Protein AF-A0A3B9WR45-F1 (afdb_monomer)

Nearest PDB structures (foldseek):
  2xzv-assembly1_A  TM=8.689E-01  e=3.982E-19  Synechococcus elongatus
  1txo-assembly1_A  TM=8.320E-01  e=8.213E-18  Mycobacterium tuberculosis
  2pk0-assembly3_C  TM=8.539E-01  e=1.273E-16  Streptococcus agalactiae A909
  6jkv-assembly1_A  TM=8.774E-01  e=3.768E-16  Pseudomonas aeruginosa
  2cm1-assembly1_A  TM=8.397E-01  e=5.106E-17  Mycobacterium tuberculosis H37Rv

Mean predicted aligned error: 18.23 Å

Structure (mmCIF, N/CA/C/O backbone):
data_AF-A0A3B9WR45-F1
#
_entry.id   AF-A0A3B9WR45-F1
#
loop_
_atom_site.group_PDB
_atom_site.id
_atom_site.type_symbol
_atom_site.label_atom_id
_atom_site.label_alt_id
_atom_site.label_comp_id
_atom_site.label_asym_id
_atom_site.label_entity_id
_atom_site.label_seq_id
_atom_site.pdbx_PDB_ins_code
_atom_site.Cartn_x
_atom_site.Cartn_y
_atom_site.Cartn_z
_atom_site.occupancy
_atom_site.B_iso_or_equiv
_atom_site.auth_seq_id
_atom_site.auth_comp_id
_atom_site.auth_asym_id
_atom_site.auth_atom_id
_atom_site.pdbx_PDB_model_num
ATOM 1 N N . MET A 1 1 ? 11.724 -2.440 8.210 1.00 33.31 1 MET A N 1
ATOM 2 C CA . MET A 1 1 ? 11.808 -2.348 9.696 1.00 33.31 1 MET A CA 1
ATOM 3 C C . MET A 1 1 ? 10.480 -1.791 10.215 1.00 33.31 1 MET A C 1
ATOM 5 O O . MET A 1 1 ? 9.943 -0.925 9.547 1.00 33.31 1 MET A O 1
ATOM 9 N N . SER A 1 2 ? 9.895 -2.269 11.327 1.00 32.03 2 SER A N 1
ATOM 10 C CA . SER A 1 2 ? 8.597 -1.722 11.791 1.00 32.03 2 SER A CA 1
ATOM 11 C C . SER A 1 2 ? 8.823 -0.384 12.493 1.00 32.03 2 SER A C 1
ATOM 13 O O . SER A 1 2 ? 9.263 -0.362 13.644 1.00 32.03 2 SER A O 1
ATOM 15 N N . LEU A 1 3 ? 8.542 0.719 11.804 1.00 33.53 3 LEU A N 1
ATOM 16 C CA . LEU A 1 3 ? 8.720 2.067 12.335 1.00 33.53 3 LEU A CA 1
ATOM 17 C C . LEU A 1 3 ? 7.599 2.377 13.344 1.00 33.53 3 LEU A C 1
ATOM 19 O O . LEU A 1 3 ? 6.478 2.693 12.961 1.00 33.53 3 LEU A O 1
ATOM 23 N N . ARG A 1 4 ? 7.904 2.269 14.644 1.00 38.06 4 ARG A N 1
ATOM 24 C CA . ARG A 1 4 ? 7.186 3.032 15.680 1.00 38.06 4 ARG A CA 1
ATOM 25 C C . ARG A 1 4 ? 7.737 4.453 15.687 1.00 38.06 4 ARG A C 1
ATOM 27 O O . ARG A 1 4 ? 8.945 4.617 15.503 1.00 38.06 4 ARG A O 1
ATOM 34 N N . TYR A 1 5 ? 6.879 5.440 15.926 1.00 36.81 5 TYR A N 1
ATOM 35 C CA . TYR A 1 5 ? 7.205 6.864 15.814 1.00 36.81 5 TYR A CA 1
ATOM 36 C C . TYR A 1 5 ? 8.472 7.252 16.606 1.00 36.81 5 TYR A C 1
ATOM 38 O O . TYR A 1 5 ? 9.398 7.843 16.048 1.00 36.81 5 TYR A O 1
ATOM 46 N N . ASP A 1 6 ? 8.596 6.768 17.847 1.00 34.94 6 ASP A N 1
ATOM 47 C CA . ASP A 1 6 ? 9.762 6.999 18.715 1.00 34.94 6 ASP A CA 1
ATOM 48 C C . ASP A 1 6 ? 11.106 6.515 18.137 1.00 34.94 6 ASP A C 1
ATOM 50 O O . ASP A 1 6 ? 12.146 7.128 18.380 1.00 34.94 6 ASP A O 1
ATOM 54 N N . ASN A 1 7 ? 11.116 5.439 17.340 1.00 35.25 7 ASN A N 1
ATOM 55 C CA . ASN A 1 7 ? 12.353 4.901 16.761 1.00 35.25 7 ASN A CA 1
ATOM 56 C C . ASN A 1 7 ? 12.843 5.709 15.548 1.00 35.25 7 ASN A C 1
ATOM 58 O O . ASN A 1 7 ? 14.039 5.690 15.255 1.00 35.25 7 ASN A O 1
ATOM 62 N N . VAL A 1 8 ? 11.958 6.442 14.862 1.00 39.19 8 VAL A N 1
ATOM 63 C CA . VAL A 1 8 ? 12.324 7.289 13.709 1.00 39.19 8 VAL A CA 1
ATOM 64 C C . VAL A 1 8 ? 13.210 8.455 14.159 1.00 39.19 8 VAL A C 1
ATOM 66 O O . VAL A 1 8 ? 14.162 8.827 13.472 1.00 39.19 8 VAL A O 1
ATOM 69 N N . ARG A 1 9 ? 12.953 8.985 15.363 1.00 31.78 9 ARG A N 1
ATOM 70 C CA . ARG A 1 9 ? 13.697 10.105 15.954 1.00 31.78 9 ARG A CA 1
ATOM 71 C C . ARG A 1 9 ? 15.196 9.817 16.103 1.00 31.78 9 ARG A C 1
ATOM 73 O O . ARG A 1 9 ? 16.001 10.725 15.932 1.00 31.78 9 ARG A O 1
ATOM 80 N N . ASN A 1 10 ? 15.579 8.565 16.360 1.00 31.53 10 ASN A N 1
ATOM 81 C CA . ASN A 1 10 ? 16.982 8.185 16.552 1.00 31.53 10 ASN A CA 1
ATOM 82 C C . ASN A 1 10 ? 17.780 8.080 15.241 1.00 31.53 10 ASN A C 1
ATOM 84 O O . ASN A 1 10 ? 18.986 8.311 15.262 1.00 31.53 10 ASN A O 1
ATOM 88 N N . ILE A 1 11 ? 17.132 7.791 14.105 1.00 35.84 11 ILE A N 1
ATOM 89 C CA . ILE A 1 11 ? 17.807 7.678 12.796 1.00 35.84 11 ILE A CA 1
ATOM 90 C C . ILE A 1 11 ? 18.277 9.058 12.303 1.00 35.84 11 ILE A C 1
ATOM 92 O O . ILE A 1 11 ? 19.373 9.184 11.766 1.00 35.84 11 ILE A O 1
ATOM 96 N N . PHE A 1 12 ? 17.488 10.109 12.547 1.00 31.98 12 PHE A N 1
ATOM 97 C CA . PHE A 1 12 ? 17.850 11.481 12.170 1.00 31.98 12 PHE A CA 1
ATOM 98 C C . PHE A 1 12 ? 18.800 12.177 13.156 1.00 31.98 12 PHE A C 1
ATOM 100 O O . PHE A 1 12 ? 19.455 13.144 12.777 1.00 31.98 12 PHE A O 1
ATOM 107 N N . VAL A 1 13 ? 18.904 11.699 14.401 1.00 32.56 13 VAL A N 1
ATOM 108 C CA . VAL A 1 13 ? 19.860 12.245 15.382 1.00 32.56 13 VAL A CA 1
ATOM 109 C C . VAL A 1 13 ? 21.249 11.617 15.220 1.00 32.56 13 VAL A C 1
ATOM 111 O O . VAL A 1 13 ? 22.237 12.342 15.280 1.00 32.56 13 VAL A O 1
ATOM 114 N N . SER A 1 14 ? 21.356 10.311 14.939 1.00 28.78 14 SER A N 1
ATOM 115 C CA . SER A 1 14 ? 22.664 9.632 14.884 1.00 28.78 14 SER A CA 1
ATOM 116 C C . SER A 1 14 ? 23.545 10.014 13.688 1.00 28.78 14 SER A C 1
ATOM 118 O O . SER A 1 14 ? 24.762 9.886 13.777 1.00 28.78 14 SER A O 1
ATOM 120 N N . GLN A 1 15 ? 22.975 10.521 12.588 1.00 33.03 15 GLN A N 1
ATOM 121 C CA . GLN A 1 15 ? 23.754 10.980 11.424 1.00 33.03 15 GLN A CA 1
ATOM 122 C C . GLN A 1 15 ? 24.162 12.463 11.483 1.00 33.03 15 GLN A C 1
ATOM 124 O O . GLN A 1 15 ? 24.938 12.913 10.645 1.00 33.03 15 GLN A O 1
ATOM 129 N N . ALA A 1 16 ? 23.698 13.222 12.482 1.00 32.66 16 ALA A N 1
ATOM 130 C CA . ALA A 1 16 ? 24.119 14.611 12.690 1.00 32.66 16 ALA A CA 1
ATOM 131 C C . ALA A 1 16 ? 25.421 14.740 13.514 1.00 32.66 16 ALA A C 1
ATOM 133 O O . ALA A 1 16 ? 25.973 15.835 13.615 1.00 32.66 16 ALA A O 1
ATOM 134 N N . GLU A 1 17 ? 25.921 13.648 14.106 1.00 35.75 17 GLU A N 1
ATOM 135 C CA . GLU A 1 17 ? 27.066 13.676 15.032 1.00 35.75 17 GLU A CA 1
ATOM 136 C C . GLU A 1 17 ? 28.436 13.373 14.381 1.00 35.75 17 GLU A C 1
ATOM 138 O O . GLU A 1 17 ? 29.464 13.649 15.000 1.00 35.75 17 GLU A O 1
ATOM 143 N N . GLU A 1 18 ? 28.490 12.874 13.136 1.00 35.97 18 GLU A N 1
ATOM 144 C CA . GLU A 1 18 ? 29.745 12.430 12.483 1.00 35.97 18 GLU A CA 1
ATOM 145 C C . GLU A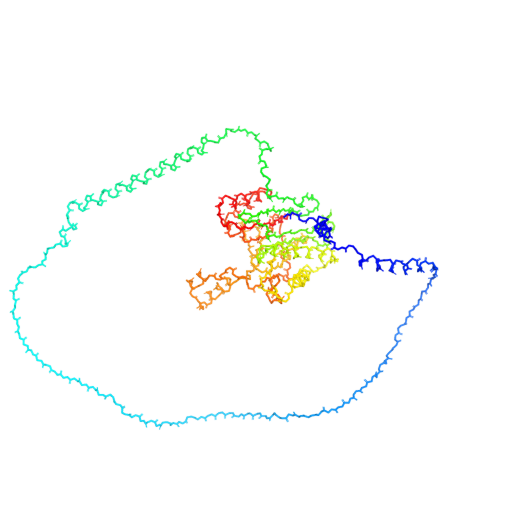 1 18 ? 30.408 13.435 11.510 1.00 35.97 18 GLU A C 1
ATOM 147 O O . GLU A 1 18 ? 31.454 13.132 10.934 1.00 35.97 18 GLU A O 1
ATOM 152 N N . SER A 1 19 ? 29.895 14.663 11.363 1.00 31.98 19 SER A N 1
ATOM 153 C CA . SER A 1 19 ? 30.551 15.709 10.553 1.00 31.98 19 SER A CA 1
ATOM 154 C C . SER A 1 19 ? 30.633 17.060 11.272 1.00 31.98 19 SER A C 1
ATOM 156 O O . SER A 1 19 ? 29.636 17.766 11.410 1.00 31.98 19 SER A O 1
ATOM 158 N N . GLY A 1 20 ? 31.837 17.436 11.715 1.00 32.72 20 GLY A N 1
ATOM 159 C CA . GLY A 1 20 ? 32.129 18.768 12.266 1.00 32.72 20 GLY A CA 1
ATOM 160 C C . GLY A 1 20 ? 32.330 19.858 11.191 1.00 32.72 20 GLY A C 1
ATOM 161 O O . GLY A 1 20 ? 32.146 19.581 10.006 1.00 32.72 20 GLY A O 1
ATOM 162 N N . PRO A 1 21 ? 32.781 21.077 11.560 1.00 35.97 21 PRO A N 1
ATOM 163 C CA . PRO A 1 21 ? 33.202 21.510 12.892 1.00 35.97 21 PRO A CA 1
ATOM 164 C C . PRO A 1 21 ? 32.138 22.320 13.654 1.00 35.97 21 PRO A C 1
ATOM 166 O O . PRO A 1 21 ? 31.342 23.066 13.087 1.00 35.97 21 PRO A O 1
ATOM 169 N N . ARG A 1 22 ? 32.191 22.206 14.984 1.00 43.00 22 ARG A N 1
ATOM 170 C CA . ARG A 1 22 ? 31.506 23.106 15.924 1.00 43.00 22 ARG A CA 1
ATOM 171 C C . ARG A 1 22 ? 32.114 24.509 15.794 1.00 43.00 22 ARG A C 1
ATOM 173 O O . ARG A 1 22 ? 33.332 24.586 15.723 1.00 43.00 22 ARG A O 1
ATOM 180 N N . ASP A 1 23 ? 31.263 25.542 15.729 1.00 39.16 23 ASP A N 1
ATOM 181 C CA . ASP A 1 23 ? 31.475 26.917 16.258 1.00 39.16 23 ASP A CA 1
ATOM 182 C C . ASP A 1 23 ? 30.486 27.954 15.673 1.00 39.16 23 ASP A C 1
ATOM 184 O O . ASP A 1 23 ? 30.290 29.016 16.255 1.00 39.16 23 ASP A O 1
ATOM 188 N N . ALA A 1 24 ? 29.780 27.651 14.574 1.00 39.09 24 ALA A N 1
ATOM 189 C CA . ALA A 1 24 ? 28.866 28.611 13.931 1.00 39.09 24 ALA A CA 1
ATOM 190 C C . ALA A 1 24 ? 27.426 28.664 14.502 1.00 39.09 24 ALA A C 1
ATOM 192 O O . ALA A 1 24 ? 26.670 29.560 14.134 1.00 39.09 24 ALA A O 1
ATOM 193 N N . PHE A 1 25 ? 27.019 27.719 15.363 1.00 36.91 25 PHE A N 1
ATOM 194 C CA . PHE A 1 25 ? 25.605 27.562 15.763 1.00 36.91 25 PHE A CA 1
ATOM 195 C C . PHE A 1 25 ? 25.269 28.046 17.188 1.00 36.91 25 PHE A C 1
ATOM 197 O O . PHE A 1 25 ? 24.149 28.494 17.428 1.00 36.91 25 PHE A O 1
ATOM 204 N N . ASN A 1 26 ? 26.225 28.034 18.127 1.00 38.97 26 ASN A N 1
ATOM 205 C CA . ASN A 1 26 ? 25.951 28.428 19.520 1.00 38.97 26 ASN A CA 1
ATOM 206 C C . ASN A 1 26 ? 25.681 29.935 19.672 1.00 38.97 26 ASN A C 1
ATOM 208 O O . ASN A 1 26 ? 24.819 30.318 20.455 1.00 38.97 26 ASN A O 1
ATOM 212 N N . SER A 1 27 ? 26.311 30.781 18.846 1.00 40.66 27 SER A N 1
ATOM 213 C CA . SER A 1 27 ? 26.145 32.245 18.902 1.00 40.66 27 SER A CA 1
ATOM 214 C C . SER A 1 27 ? 24.704 32.736 18.704 1.00 40.66 27 SER A C 1
ATOM 216 O O . SER A 1 27 ? 24.437 33.899 18.984 1.00 40.66 27 SER A O 1
ATOM 218 N N . LYS A 1 28 ? 23.793 31.895 18.192 1.00 36.88 28 LYS A N 1
ATOM 219 C CA . LYS A 1 28 ? 22.407 32.278 17.878 1.00 36.88 28 LYS A CA 1
ATOM 220 C C . LYS A 1 28 ? 21.352 31.568 18.731 1.00 36.88 28 LYS A C 1
ATOM 222 O O . LYS A 1 28 ? 20.196 31.975 18.727 1.00 36.88 28 LYS A O 1
ATOM 227 N N . ALA A 1 29 ? 21.750 30.536 19.476 1.00 38.34 29 ALA A N 1
ATOM 228 C CA . ALA A 1 29 ? 20.913 29.929 20.508 1.00 38.34 29 ALA A CA 1
ATOM 229 C C . ALA A 1 29 ? 20.915 30.780 21.791 1.00 38.34 29 ALA A C 1
ATOM 231 O O . ALA A 1 29 ? 19.870 30.936 22.420 1.00 38.34 29 ALA A O 1
ATOM 232 N N . ASP A 1 30 ? 22.059 31.383 22.129 1.00 41.84 30 ASP A N 1
ATOM 233 C CA . ASP A 1 30 ? 22.195 32.218 23.327 1.00 41.84 30 ASP A CA 1
ATOM 234 C C . ASP A 1 30 ? 21.482 33.585 23.171 1.00 41.84 30 ASP A C 1
ATOM 236 O O . ASP A 1 30 ? 20.778 34.007 24.087 1.00 41.84 30 ASP A O 1
ATOM 240 N N . GLU A 1 31 ? 21.522 34.216 21.983 1.00 40.84 31 GLU A N 1
ATOM 241 C CA . GLU A 1 31 ? 20.773 35.463 21.683 1.00 40.84 31 GLU A CA 1
ATOM 242 C C . GLU A 1 31 ? 19.243 35.321 21.825 1.00 40.84 31 GLU A C 1
ATOM 244 O O . GLU A 1 31 ? 18.559 36.276 22.191 1.00 40.84 31 GLU A O 1
ATOM 249 N N . ILE A 1 32 ? 18.687 34.139 21.535 1.00 40.19 32 ILE A N 1
ATOM 250 C CA . ILE A 1 32 ? 17.238 33.881 21.630 1.00 40.19 32 ILE A CA 1
ATOM 251 C C . ILE A 1 32 ? 16.820 33.609 23.086 1.00 40.19 32 ILE A C 1
ATOM 253 O O . ILE A 1 32 ? 15.666 33.834 23.457 1.00 40.19 32 ILE A O 1
ATOM 257 N N . ARG A 1 33 ? 17.755 33.168 23.934 1.00 39.56 33 ARG A N 1
ATOM 258 C CA . ARG A 1 33 ? 17.484 32.818 25.331 1.00 39.56 33 ARG A CA 1
ATOM 259 C C . ARG A 1 33 ? 17.370 34.047 26.237 1.00 39.56 33 ARG A C 1
ATOM 261 O O . ARG A 1 33 ? 16.428 34.121 27.023 1.00 39.56 33 ARG A O 1
ATOM 268 N N . GLU A 1 34 ? 18.239 35.048 26.071 1.00 43.09 34 GLU A N 1
ATOM 269 C CA . GLU A 1 34 ? 18.176 36.295 26.862 1.00 43.09 34 GLU A CA 1
ATOM 270 C C . GLU A 1 34 ? 16.919 37.147 26.588 1.00 43.09 34 GLU A C 1
ATOM 272 O O . GLU A 1 34 ? 16.505 37.930 27.447 1.00 43.09 34 GLU A O 1
ATOM 277 N N . GLN A 1 35 ? 16.272 36.988 25.425 1.00 39.75 35 GLN A N 1
ATOM 278 C CA . GLN A 1 35 ? 15.047 37.731 25.091 1.00 39.75 35 GLN A CA 1
ATOM 279 C C . GLN A 1 35 ? 13.763 37.104 25.658 1.00 39.75 35 GLN A C 1
ATOM 281 O O . GLN A 1 35 ? 12.771 37.813 25.808 1.00 39.75 35 GLN A O 1
ATOM 286 N N . HIS A 1 36 ? 13.774 35.815 26.017 1.00 40.97 36 HIS A N 1
ATOM 287 C CA . HIS A 1 36 ? 12.609 35.139 26.602 1.00 40.97 36 HIS A CA 1
ATOM 288 C C . HIS A 1 36 ? 12.603 35.113 28.139 1.00 40.97 36 HIS A C 1
ATOM 290 O O . HIS A 1 36 ? 11.528 35.057 28.728 1.00 40.97 36 HIS A O 1
ATOM 296 N N . GLU A 1 37 ? 13.757 35.218 28.808 1.00 40.84 37 GLU A N 1
ATOM 297 C CA . GLU A 1 37 ? 13.834 35.206 30.284 1.00 40.84 37 GLU A CA 1
ATOM 298 C C . GLU A 1 37 ? 13.509 36.573 30.944 1.00 40.84 37 GLU A C 1
ATOM 300 O O . GLU A 1 37 ? 13.442 36.659 32.166 1.00 40.84 37 GLU A O 1
ATOM 305 N N . ASN A 1 38 ? 13.237 37.633 30.164 1.00 37.59 38 ASN A N 1
ATOM 306 C CA . ASN A 1 38 ? 12.882 38.980 30.657 1.00 37.59 38 ASN A CA 1
ATOM 307 C C . ASN A 1 38 ? 11.397 39.378 30.443 1.00 37.59 38 ASN A C 1
ATOM 309 O O . ASN A 1 38 ? 11.046 40.547 30.611 1.00 37.59 38 ASN A O 1
ATOM 313 N N . GLY A 1 39 ? 10.529 38.444 30.027 1.00 36.75 39 GLY A N 1
ATOM 314 C CA . GLY A 1 39 ? 9.134 38.736 29.648 1.00 36.75 39 GLY A CA 1
ATOM 315 C C . GLY A 1 39 ? 8.071 38.538 30.740 1.00 36.75 39 GLY A C 1
ATOM 316 O O . GLY A 1 39 ? 7.110 39.302 30.792 1.00 36.75 39 GLY A O 1
ATOM 317 N N . ASP A 1 40 ? 8.243 37.546 31.620 1.00 34.03 40 ASP A N 1
ATOM 318 C CA . ASP A 1 40 ? 7.179 37.048 32.511 1.00 34.03 40 ASP A CA 1
ATOM 319 C C . ASP A 1 40 ? 7.332 37.491 33.982 1.00 34.03 40 ASP A C 1
ATOM 321 O O . ASP A 1 40 ? 7.375 36.682 34.905 1.00 34.03 40 ASP A O 1
ATOM 325 N N . GLU A 1 41 ? 7.329 38.807 34.218 1.00 34.69 41 GLU A N 1
ATOM 326 C CA . GLU A 1 41 ? 6.968 39.386 35.525 1.00 34.69 41 GLU A CA 1
ATOM 327 C C . GLU A 1 41 ? 6.044 40.613 35.368 1.00 34.69 41 GLU A C 1
ATOM 329 O O . GLU A 1 41 ? 6.466 41.751 35.593 1.00 34.69 41 GLU A O 1
ATOM 334 N N . GLN A 1 42 ? 4.759 40.394 35.028 1.00 28.81 42 GLN A N 1
ATOM 335 C CA . GLN A 1 42 ? 3.631 41.122 35.652 1.00 28.81 42 GLN A CA 1
ATOM 336 C C . GLN A 1 42 ? 2.211 40.698 35.211 1.00 28.81 42 GLN A C 1
ATOM 338 O O . GLN A 1 42 ? 1.871 40.736 34.035 1.00 28.81 42 GLN A O 1
ATOM 343 N N . LYS A 1 43 ? 1.354 40.553 36.236 1.00 29.08 43 LYS A N 1
ATOM 344 C CA . LYS A 1 43 ? -0.108 40.797 36.279 1.00 29.08 43 LYS A CA 1
ATOM 345 C C . LYS A 1 43 ? -1.096 39.727 35.794 1.00 29.08 43 LYS A C 1
ATOM 347 O O . LYS A 1 43 ? -1.573 39.698 34.666 1.00 29.08 43 LYS A O 1
ATOM 352 N N . GLU A 1 44 ? -1.509 38.979 36.810 1.00 29.09 44 GLU A N 1
ATOM 353 C CA . GLU A 1 44 ? -2.861 38.489 37.098 1.00 29.09 44 GLU A CA 1
ATOM 354 C C . GLU A 1 44 ? -3.941 39.615 37.141 1.00 29.09 44 GLU A C 1
ATOM 356 O O . GLU A 1 44 ? -3.606 40.799 37.186 1.00 29.09 44 GLU A O 1
ATOM 361 N N . GLU A 1 45 ? -5.220 39.207 37.202 1.00 26.67 45 GLU A N 1
ATOM 362 C CA . GLU A 1 45 ? -6.464 39.995 37.410 1.00 26.67 45 GLU A CA 1
ATOM 363 C C . GLU A 1 45 ? -6.994 40.913 36.277 1.00 26.67 45 GLU A C 1
ATOM 365 O O . GLU A 1 45 ? -6.465 41.993 36.023 1.00 26.67 45 GLU A O 1
ATOM 370 N N . ALA A 1 46 ? -8.160 40.560 35.702 1.00 26.84 46 ALA A N 1
ATOM 371 C CA . ALA A 1 46 ? -9.427 41.308 35.883 1.00 26.84 46 ALA A CA 1
ATOM 372 C C . ALA A 1 46 ? -10.614 40.710 35.081 1.00 26.84 46 ALA A C 1
ATOM 374 O O . ALA A 1 46 ? -10.445 40.037 34.067 1.00 26.84 46 ALA A O 1
ATOM 375 N N . GLU A 1 47 ? -11.833 40.968 35.562 1.00 28.02 47 GLU A N 1
ATOM 376 C CA . GLU A 1 47 ? -13.117 40.459 35.050 1.00 28.02 47 GLU A CA 1
ATOM 377 C C . GLU A 1 47 ? -13.751 41.311 33.915 1.00 28.02 47 GLU A C 1
ATOM 379 O O . GLU A 1 47 ? -13.286 42.399 33.590 1.00 28.02 47 GLU A O 1
ATOM 384 N N . ASN A 1 48 ? -14.938 40.867 33.464 1.00 27.03 48 ASN A N 1
ATOM 385 C CA . ASN A 1 48 ? -16.038 41.647 32.858 1.00 27.03 48 ASN A CA 1
ATOM 386 C C . ASN A 1 48 ? -15.974 42.036 31.361 1.00 27.03 48 ASN A C 1
ATOM 388 O O . ASN A 1 48 ? -15.476 43.089 30.991 1.00 27.03 48 ASN A O 1
ATOM 392 N N . GLY A 1 49 ? -16.719 41.277 30.545 1.00 23.17 49 GLY A N 1
ATOM 393 C CA . GLY A 1 49 ? -18.023 41.735 30.031 1.00 23.17 49 GLY A CA 1
ATOM 394 C C . GLY A 1 49 ? -18.122 42.701 28.827 1.00 23.17 49 GLY A C 1
ATOM 395 O O . GLY A 1 49 ? -17.362 43.645 28.672 1.00 23.17 49 GLY A O 1
ATOM 396 N N . ILE A 1 50 ? -19.244 42.532 28.106 1.00 23.22 50 ILE A N 1
ATOM 397 C CA . ILE A 1 50 ? -19.910 43.466 27.163 1.00 23.22 50 ILE A CA 1
ATOM 398 C C . ILE A 1 50 ? -19.568 43.322 25.658 1.00 23.22 50 ILE A C 1
ATOM 400 O O . ILE A 1 50 ? -18.504 42.885 25.238 1.00 23.22 50 ILE A O 1
ATOM 404 N N . THR A 1 51 ? -20.611 43.585 24.865 1.00 22.41 51 THR A N 1
ATOM 405 C CA . THR A 1 51 ? -20.896 43.224 23.464 1.00 22.41 51 THR A CA 1
ATOM 406 C C . THR A 1 51 ? -20.796 44.445 22.518 1.00 22.41 51 THR A C 1
ATOM 408 O O . THR A 1 51 ? -20.605 45.560 22.991 1.00 22.41 51 THR A O 1
ATOM 411 N N . VAL A 1 52 ? -21.112 44.232 21.224 1.00 21.56 52 VAL A N 1
ATOM 412 C CA . VAL A 1 52 ? -21.490 45.197 20.147 1.00 21.56 52 VAL A CA 1
ATOM 413 C C . VAL A 1 52 ? -20.322 45.552 19.196 1.00 21.56 52 VAL A C 1
ATOM 415 O O . VAL A 1 52 ? -19.333 46.095 19.664 1.00 21.56 52 VAL A O 1
ATOM 418 N N . THR A 1 53 ? -20.221 45.123 17.920 1.00 20.73 53 THR A N 1
ATOM 419 C CA . THR A 1 53 ? -21.051 45.164 16.667 1.00 20.73 53 THR A CA 1
ATOM 420 C C . THR A 1 53 ? -20.963 46.489 15.863 1.00 20.73 53 THR A C 1
ATOM 422 O O . THR A 1 53 ? -21.205 47.541 16.438 1.00 20.73 53 THR A O 1
ATOM 425 N N . ILE A 1 54 ? -20.759 46.382 14.525 1.00 22.88 54 ILE A N 1
ATOM 426 C CA . ILE A 1 54 ? -20.884 47.393 13.418 1.00 22.88 54 ILE A CA 1
ATOM 427 C C . ILE A 1 54 ? -19.954 48.646 13.467 1.00 22.88 54 ILE A C 1
ATOM 429 O O . ILE A 1 54 ? -19.517 49.033 14.540 1.00 22.88 54 ILE A O 1
ATOM 433 N N . ASP A 1 55 ? -19.535 49.310 12.368 1.00 21.88 55 ASP A N 1
ATOM 434 C CA . ASP A 1 55 ? -19.948 49.282 10.940 1.00 21.88 55 ASP A CA 1
ATOM 435 C C . ASP A 1 55 ? -18.818 49.686 9.928 1.00 21.88 55 ASP A C 1
ATOM 437 O O . ASP A 1 55 ? -17.691 49.983 10.312 1.00 21.88 55 ASP A O 1
ATOM 441 N N . ALA A 1 56 ? -19.187 49.706 8.639 1.00 24.41 56 ALA A N 1
ATOM 442 C CA . ALA A 1 56 ? -18.549 50.038 7.350 1.00 24.41 56 ALA A CA 1
ATOM 443 C C . ALA A 1 56 ? -17.508 51.185 7.162 1.00 24.41 56 ALA A C 1
ATOM 445 O O . ALA A 1 56 ? -17.433 52.154 7.911 1.00 24.41 56 ALA A O 1
ATOM 446 N N . GLY A 1 57 ? -16.827 51.120 5.997 1.00 23.31 57 GLY A N 1
ATOM 447 C CA . GLY A 1 57 ? -16.069 52.196 5.315 1.00 23.31 57 GLY A CA 1
ATOM 448 C C . GLY A 1 57 ? -14.777 51.658 4.657 1.00 23.31 57 GLY A C 1
ATOM 449 O O . GLY A 1 57 ? -13.880 51.275 5.394 1.00 23.31 57 GLY A O 1
ATOM 450 N N . ALA A 1 58 ? -14.614 51.416 3.345 1.00 26.86 58 ALA A N 1
ATOM 451 C CA . ALA A 1 58 ? -14.916 52.146 2.093 1.00 26.86 58 ALA A CA 1
ATOM 452 C C . ALA A 1 58 ? -13.801 53.123 1.628 1.00 26.86 58 ALA A C 1
ATOM 454 O O . ALA A 1 58 ? -13.155 53.756 2.455 1.00 26.86 58 ALA A O 1
ATOM 455 N N . ASP A 1 59 ? -13.658 53.253 0.295 1.00 27.02 59 ASP A N 1
ATOM 456 C CA . ASP A 1 59 ? -12.639 54.007 -0.483 1.00 27.02 59 ASP A CA 1
ATOM 457 C C . ASP A 1 59 ? -11.234 53.340 -0.547 1.00 27.02 59 ASP A C 1
ATOM 459 O O . ASP A 1 59 ? -10.756 52.777 0.429 1.00 27.02 59 ASP A O 1
ATOM 463 N N . THR A 1 60 ? -10.520 53.266 -1.681 1.00 31.16 60 THR A N 1
ATOM 464 C CA . THR A 1 60 ? -10.385 54.211 -2.815 1.00 31.16 60 THR A CA 1
ATOM 465 C C . THR A 1 60 ? -10.388 53.526 -4.196 1.00 31.16 60 THR A C 1
ATOM 467 O O . THR A 1 60 ? -10.225 52.309 -4.291 1.00 31.16 60 THR A O 1
ATOM 470 N N . GLY A 1 61 ? -10.589 54.289 -5.283 1.00 26.67 61 GLY A N 1
ATOM 471 C CA . GLY A 1 61 ? -10.825 53.737 -6.629 1.00 26.67 61 GLY A CA 1
ATOM 472 C C . GLY A 1 61 ? -9.932 54.226 -7.785 1.00 26.67 61 GLY A C 1
ATOM 473 O O . GLY A 1 61 ? -9.282 55.260 -7.709 1.00 26.67 61 GLY A O 1
ATOM 474 N N . ASN A 1 62 ? -10.014 53.451 -8.875 1.00 27.88 62 ASN A N 1
ATOM 475 C CA . ASN A 1 62 ? -10.046 53.806 -10.309 1.00 27.88 62 ASN A CA 1
ATOM 476 C C . ASN A 1 62 ? -8.996 54.745 -10.965 1.00 27.88 62 ASN A C 1
ATOM 478 O O . ASN A 1 62 ? -8.922 55.933 -10.665 1.00 27.88 62 ASN A O 1
ATOM 482 N N . SER A 1 63 ? -8.369 54.255 -12.048 1.00 29.48 63 SER A N 1
ATOM 483 C CA . SER A 1 63 ? -8.110 55.027 -13.283 1.00 29.48 63 SER A CA 1
ATOM 484 C C . SER A 1 63 ? -7.929 54.097 -14.505 1.00 29.48 63 SER A C 1
ATOM 486 O O . SER A 1 63 ? -7.585 52.927 -14.349 1.00 29.48 63 SER A O 1
ATOM 488 N N . THR A 1 64 ? -8.185 54.610 -15.713 1.00 30.17 64 THR A N 1
ATOM 489 C CA . THR A 1 64 ? -8.571 53.875 -16.944 1.00 30.17 64 THR A CA 1
ATOM 490 C C . THR A 1 64 ? -7.664 54.097 -18.169 1.00 30.17 64 THR A C 1
ATOM 492 O O . THR A 1 64 ? -7.169 55.207 -18.344 1.00 30.17 64 THR A O 1
ATOM 495 N N . ALA A 1 65 ? -7.601 53.109 -19.081 1.00 28.78 65 ALA A N 1
ATOM 496 C CA . ALA A 1 65 ? -7.526 53.217 -20.564 1.00 28.78 65 ALA A CA 1
ATOM 497 C C . ALA A 1 65 ? -7.668 51.782 -21.157 1.00 28.78 65 ALA A C 1
ATOM 499 O O . ALA A 1 65 ? -7.036 50.872 -20.632 1.00 28.78 65 ALA A O 1
ATOM 500 N N . GLU A 1 66 ? -8.620 51.434 -22.041 1.00 29.97 66 GLU A N 1
ATOM 501 C CA . GLU A 1 66 ? -8.674 51.686 -23.510 1.00 29.97 66 GLU A CA 1
ATOM 502 C C . GLU A 1 66 ? -7.451 51.122 -24.277 1.00 29.97 66 GLU A C 1
ATOM 504 O O . GLU A 1 66 ? -6.332 51.303 -23.817 1.00 29.97 66 GLU A O 1
ATOM 509 N N . GLN A 1 67 ? -7.510 50.453 -25.442 1.00 30.92 67 GLN A N 1
ATOM 510 C CA . GLN A 1 67 ? -8.529 50.123 -26.476 1.00 30.92 67 GLN A CA 1
ATOM 511 C C . GLN A 1 67 ? -7.934 48.942 -27.330 1.00 30.92 67 GLN A C 1
ATOM 513 O O . GLN A 1 67 ? -6.727 48.732 -27.244 1.00 30.92 67 GLN A O 1
ATOM 518 N N . GLN A 1 68 ? -8.587 48.122 -28.180 1.00 28.64 68 GLN A N 1
ATOM 519 C CA . GLN A 1 68 ? -9.969 47.926 -28.677 1.00 28.64 68 GLN A CA 1
ATOM 520 C C . GLN A 1 68 ? -10.110 46.465 -29.244 1.00 28.64 68 GLN A C 1
ATOM 522 O O . GLN A 1 68 ? -9.189 45.665 -29.091 1.00 28.64 68 GLN A O 1
ATOM 527 N N . ILE A 1 69 ? -11.220 46.117 -29.920 1.00 37.12 69 ILE A N 1
ATOM 528 C CA . ILE A 1 69 ? -11.461 44.892 -30.743 1.00 37.12 69 ILE A CA 1
ATOM 529 C C . ILE A 1 69 ? -11.644 45.318 -32.234 1.00 37.12 69 ILE A C 1
ATOM 531 O O . ILE A 1 69 ? -11.697 46.530 -32.469 1.00 37.12 69 ILE A O 1
ATOM 535 N N . PRO A 1 70 ? -11.694 44.418 -33.250 1.00 44.69 70 PRO A N 1
ATOM 536 C CA . PRO A 1 70 ? -12.957 43.734 -33.638 1.00 44.69 70 PRO A CA 1
ATOM 537 C C . PRO A 1 70 ? -12.736 42.238 -34.041 1.00 44.69 70 PRO A C 1
ATOM 539 O O . PRO A 1 70 ? -11.598 41.829 -34.256 1.00 44.69 70 PRO A O 1
ATOM 542 N N . GLU A 1 71 ? -13.686 41.289 -34.022 1.00 31.86 71 GLU A N 1
ATOM 543 C CA . GLU A 1 71 ? -15.044 41.220 -34.624 1.00 31.86 71 GLU A CA 1
ATOM 544 C C . GLU A 1 71 ? -15.037 41.385 -36.174 1.00 31.86 71 GLU A C 1
ATOM 546 O O . GLU A 1 71 ? -14.252 42.157 -36.708 1.00 31.86 71 GLU A O 1
ATOM 551 N N . GLU A 1 72 ? -15.814 40.662 -36.999 1.00 33.56 72 GLU A N 1
ATOM 552 C CA . GLU A 1 72 ? -16.941 39.746 -36.739 1.00 33.56 72 GLU A CA 1
ATOM 553 C C . GLU A 1 72 ? -17.204 38.738 -37.904 1.00 33.56 72 GLU A C 1
ATOM 555 O O . GLU A 1 72 ? -16.734 38.919 -39.023 1.00 33.56 72 GLU A O 1
ATOM 560 N N . ALA A 1 73 ? -18.004 37.703 -37.607 1.00 31.59 73 ALA A N 1
ATOM 561 C CA . ALA A 1 73 ? -19.045 37.034 -38.421 1.00 31.59 73 ALA A CA 1
ATOM 562 C C . ALA A 1 73 ? -18.895 36.676 -39.936 1.00 31.59 73 ALA A C 1
ATOM 564 O O . ALA A 1 73 ? -18.983 37.523 -40.817 1.00 31.59 73 ALA A O 1
ATOM 565 N N . GLY A 1 74 ? -19.027 35.366 -40.228 1.00 26.72 74 GLY A N 1
ATOM 566 C CA . GLY A 1 74 ? -20.298 34.802 -40.753 1.00 26.72 74 GLY A CA 1
ATOM 567 C C . GLY A 1 74 ? -20.483 34.519 -42.266 1.00 26.72 74 GLY A C 1
ATOM 568 O O . GLY A 1 74 ? -20.147 35.336 -43.111 1.00 26.72 74 GLY A O 1
ATOM 569 N N . GLY A 1 75 ? -21.167 33.403 -42.603 1.00 26.64 75 GLY A N 1
ATOM 570 C CA . GLY A 1 75 ? -21.995 33.323 -43.834 1.00 26.64 75 GLY A CA 1
ATOM 571 C C . GLY A 1 75 ? -21.866 32.115 -44.793 1.00 26.64 75 GLY A C 1
ATOM 572 O O . GLY A 1 75 ? -21.183 32.196 -45.799 1.00 26.64 75 GLY A O 1
ATOM 573 N N . ALA A 1 76 ? -22.629 31.049 -44.520 1.00 28.70 76 ALA A N 1
ATOM 574 C CA . ALA A 1 76 ? -23.406 30.191 -45.447 1.00 28.70 76 ALA A CA 1
ATOM 575 C C . ALA A 1 76 ? -22.972 29.833 -46.912 1.00 28.70 76 ALA A C 1
ATOM 577 O O . ALA A 1 76 ? -22.921 30.672 -47.800 1.00 28.70 76 ALA A O 1
ATOM 578 N N . ALA A 1 77 ? -22.998 28.511 -47.171 1.00 30.58 77 ALA A N 1
ATOM 579 C CA . ALA A 1 77 ? -23.659 27.801 -48.293 1.00 30.58 77 ALA A CA 1
ATOM 580 C C . ALA A 1 77 ? -23.196 27.907 -49.778 1.00 30.58 77 ALA A C 1
ATOM 582 O O . ALA A 1 77 ? -23.457 28.887 -50.464 1.00 30.58 77 ALA A O 1
ATOM 583 N N . GLY A 1 78 ? -22.814 26.738 -50.332 1.00 28.34 78 GLY A N 1
ATOM 584 C CA . GLY A 1 78 ? -23.323 26.230 -51.626 1.00 28.34 78 GLY A CA 1
ATOM 585 C C . GLY A 1 78 ? -22.425 26.319 -52.877 1.00 28.34 78 GLY A C 1
ATOM 586 O O . GLY A 1 78 ? -21.996 27.400 -53.254 1.00 28.34 78 GLY A O 1
ATOM 587 N N . GLY A 1 79 ? -22.262 25.191 -53.596 1.00 27.73 79 GLY A N 1
ATOM 588 C CA . GLY A 1 79 ? -21.897 25.180 -55.029 1.00 27.73 79 GLY A CA 1
ATOM 589 C C . GLY A 1 79 ? -20.784 24.216 -55.487 1.00 27.73 79 GLY A C 1
ATOM 590 O O . GLY A 1 79 ? -19.605 24.508 -55.341 1.00 27.73 79 GLY A O 1
ATOM 591 N N . THR A 1 80 ? -21.163 23.123 -56.156 1.00 33.44 80 THR A N 1
ATOM 592 C CA . THR A 1 80 ? -20.444 22.540 -57.324 1.00 33.44 80 THR A CA 1
ATOM 593 C C . THR A 1 80 ? -20.992 23.208 -58.610 1.00 33.44 80 THR A C 1
ATOM 595 O O . THR A 1 80 ? -22.100 23.746 -58.506 1.00 33.44 80 THR A O 1
ATOM 598 N N . PRO A 1 81 ? -20.336 23.207 -59.809 1.00 44.81 81 PRO A N 1
ATOM 599 C CA . PRO A 1 81 ? -19.624 22.068 -60.440 1.00 44.81 81 PRO A CA 1
ATOM 600 C C . PRO A 1 81 ? -18.397 22.411 -61.354 1.00 44.81 81 PRO A C 1
ATOM 602 O O . PRO A 1 81 ? -18.000 23.564 -61.460 1.00 44.81 81 PRO A O 1
ATOM 605 N N . GLY A 1 82 ? -17.872 21.408 -62.090 1.00 30.17 82 GLY A N 1
ATOM 606 C CA . GLY A 1 82 ? -16.938 21.548 -63.240 1.00 30.17 82 GLY A CA 1
ATOM 607 C C . GLY A 1 82 ? -15.452 21.323 -62.883 1.00 30.17 82 GLY A C 1
ATOM 608 O O . GLY A 1 82 ? -14.983 21.973 -61.961 1.00 30.17 82 GLY A O 1
ATOM 609 N N . ASN A 1 83 ? -14.640 20.405 -63.438 1.00 32.88 83 ASN A N 1
ATOM 610 C CA . ASN A 1 83 ? -14.587 19.584 -64.673 1.00 32.88 83 ASN A CA 1
ATOM 611 C C . ASN A 1 83 ? -13.721 20.140 -65.832 1.00 32.88 83 ASN A C 1
ATOM 613 O O . ASN A 1 83 ? -14.260 20.661 -66.804 1.00 32.88 83 ASN A O 1
ATOM 617 N N . GLU A 1 84 ? -12.411 19.881 -65.753 1.00 35.00 84 GLU A N 1
ATOM 618 C CA . GLU A 1 84 ? -11.424 19.736 -66.848 1.00 35.00 84 GLU A CA 1
ATOM 619 C C . GLU A 1 84 ? -10.542 18.550 -66.390 1.00 35.00 84 GLU A C 1
ATOM 621 O O . GLU A 1 84 ? -10.083 18.558 -65.250 1.00 35.00 84 GLU A O 1
ATOM 626 N N . ASP A 1 85 ? -10.443 17.384 -67.032 1.00 33.12 85 ASP A N 1
ATOM 627 C CA . ASP A 1 85 ? -10.231 16.990 -68.436 1.00 33.12 85 ASP A CA 1
ATOM 628 C C . ASP A 1 85 ? -8.825 17.282 -68.989 1.00 33.12 85 ASP A C 1
ATOM 630 O O . ASP A 1 85 ? -8.527 18.362 -69.486 1.00 33.12 85 ASP A O 1
ATOM 634 N N . THR A 1 86 ? -7.959 16.280 -68.841 1.00 37.41 86 THR A N 1
ATOM 635 C CA . THR A 1 86 ? -6.830 15.850 -69.692 1.00 37.41 86 THR A CA 1
ATOM 636 C C . THR A 1 86 ? -6.285 14.583 -69.005 1.00 37.41 86 THR A C 1
ATOM 638 O O . THR A 1 86 ? -6.198 14.540 -67.781 1.00 37.41 86 THR A O 1
ATOM 641 N N . GLY A 1 87 ? -5.937 13.476 -69.655 1.00 29.47 87 GLY A N 1
ATOM 642 C CA . GLY A 1 87 ? -5.781 13.177 -71.077 1.00 29.47 87 GLY A CA 1
ATOM 643 C C . GLY A 1 87 ? -4.540 12.284 -71.240 1.00 29.47 87 GLY A C 1
ATOM 644 O O . GLY A 1 87 ? -3.542 12.545 -70.583 1.00 29.47 87 GLY A O 1
ATOM 645 N N . GLU A 1 88 ? -4.609 11.261 -72.103 1.00 34.81 88 GLU A N 1
ATOM 646 C CA . GLU A 1 88 ? -3.492 10.370 -72.514 1.00 34.81 88 GLU A CA 1
ATOM 647 C C . GLU A 1 88 ? -3.017 9.336 -71.451 1.00 34.81 88 GLU A C 1
ATOM 649 O O . GLU A 1 88 ? -2.301 9.650 -70.508 1.00 34.81 88 GLU A O 1
ATOM 654 N N . THR A 1 89 ? -3.550 8.104 -71.403 1.00 33.56 89 THR A N 1
ATOM 655 C CA . THR A 1 89 ? -3.398 6.914 -72.292 1.00 33.56 89 THR A CA 1
ATOM 656 C C . THR A 1 89 ? -2.164 6.034 -72.037 1.00 33.56 89 THR A C 1
ATOM 658 O O . THR A 1 89 ? -1.034 6.399 -72.350 1.00 33.56 89 THR A O 1
ATOM 661 N N . MET A 1 90 ? -2.436 4.806 -71.577 1.00 39.12 90 MET A N 1
ATOM 662 C CA . MET A 1 90 ? -1.573 3.622 -71.713 1.00 39.12 90 MET A CA 1
ATOM 663 C C . MET A 1 90 ? -1.392 3.233 -73.194 1.00 39.12 90 MET A C 1
ATOM 665 O O . MET A 1 90 ? -2.279 3.522 -74.001 1.00 39.12 90 MET A O 1
ATOM 669 N N . PRO A 1 91 ? -0.353 2.452 -73.530 1.00 46.50 91 PRO A N 1
ATOM 670 C CA . PRO A 1 91 ? -0.397 1.501 -74.630 1.00 46.50 91 PRO A CA 1
ATOM 671 C C . PRO A 1 91 ? -0.518 0.058 -74.109 1.00 46.50 91 PRO A C 1
ATOM 673 O O . PRO A 1 91 ? 0.389 -0.452 -73.449 1.00 46.50 91 PRO A O 1
ATOM 676 N N . ASP A 1 92 ? -1.609 -0.619 -74.467 1.00 34.66 92 ASP A N 1
ATOM 677 C CA . ASP A 1 92 ? -1.630 -2.083 -74.536 1.00 34.66 92 ASP A CA 1
ATOM 678 C C . ASP A 1 92 ? -0.792 -2.553 -75.736 1.00 34.66 92 ASP A C 1
ATOM 680 O O . ASP A 1 92 ? -0.685 -1.844 -76.741 1.00 34.66 92 ASP A O 1
ATOM 684 N N . ASN A 1 93 ? -0.247 -3.771 -75.676 1.00 34.19 93 ASN A N 1
ATOM 685 C CA . ASN A 1 93 ? 0.145 -4.492 -76.887 1.00 34.19 93 ASN A CA 1
ATOM 686 C C . ASN A 1 93 ? 0.063 -6.011 -76.680 1.00 34.19 93 ASN A C 1
ATOM 688 O O . ASN A 1 93 ? 0.945 -6.614 -76.066 1.00 34.19 93 ASN A O 1
ATOM 692 N N . GLU A 1 94 ? -0.985 -6.625 -77.225 1.00 37.59 94 GLU A N 1
ATOM 693 C CA . GLU A 1 94 ? -1.025 -8.066 -77.484 1.00 37.59 94 GLU A CA 1
ATOM 694 C C . GLU A 1 94 ? -0.218 -8.391 -78.756 1.00 37.59 94 GLU A C 1
ATOM 696 O O . GLU A 1 94 ? -0.109 -7.573 -79.669 1.00 37.59 94 GLU A O 1
ATOM 701 N N . GLY A 1 95 ? 0.350 -9.596 -78.836 1.00 30.91 95 GLY A N 1
ATOM 702 C CA . GLY A 1 95 ? 1.085 -10.066 -80.012 1.00 30.91 95 GLY A CA 1
ATOM 703 C C . GLY A 1 95 ? 1.235 -11.585 -79.995 1.00 30.91 95 GLY A C 1
ATOM 704 O O . GLY A 1 95 ? 1.830 -12.143 -79.076 1.00 30.91 95 GLY A O 1
ATOM 705 N N . GLU A 1 96 ? 0.647 -12.251 -80.986 1.00 33.62 96 GLU A N 1
ATOM 706 C CA . GLU A 1 96 ? 0.392 -13.694 -80.987 1.00 33.62 96 GLU A CA 1
ATOM 707 C C . GLU A 1 96 ? 1.562 -14.565 -81.484 1.00 33.62 96 GLU A C 1
ATOM 709 O O . GLU A 1 96 ? 2.314 -14.179 -82.374 1.00 33.62 96 GLU A O 1
ATOM 714 N N . SER A 1 97 ? 1.543 -15.831 -81.045 1.00 30.88 97 SER A N 1
ATOM 715 C CA . SER A 1 97 ? 1.945 -17.039 -81.798 1.00 30.88 97 SER A CA 1
ATOM 716 C C . SER A 1 97 ? 3.410 -17.234 -82.245 1.00 30.88 97 SER A C 1
ATOM 718 O O . SER A 1 97 ? 3.971 -16.459 -83.010 1.00 30.88 97 SER A O 1
ATOM 720 N N . GLN A 1 98 ? 3.972 -18.408 -81.932 1.00 30.17 98 GLN A N 1
ATOM 721 C CA . GLN A 1 98 ? 3.984 -19.528 -82.891 1.00 30.17 98 GLN A CA 1
ATOM 722 C C . GLN A 1 98 ? 4.348 -20.861 -82.215 1.00 30.17 98 GLN A C 1
ATOM 724 O O . GLN A 1 98 ? 5.007 -20.898 -81.177 1.00 30.17 98 GLN A O 1
ATOM 729 N N . GLU A 1 99 ? 3.857 -21.952 -82.800 1.00 33.25 99 GLU A N 1
ATOM 730 C CA . GLU A 1 99 ? 4.146 -23.333 -82.408 1.00 33.25 99 GLU A CA 1
ATOM 731 C C . GLU A 1 99 ? 5.508 -23.776 -82.963 1.00 33.25 99 GLU A C 1
ATOM 733 O O . GLU A 1 99 ? 5.826 -23.454 -84.105 1.00 33.25 99 GLU A O 1
ATOM 738 N N . GLU A 1 100 ? 6.239 -24.637 -82.248 1.00 32.03 100 GLU A N 1
ATOM 739 C CA . GLU A 1 100 ? 6.910 -25.752 -82.930 1.00 32.03 100 GLU A CA 1
ATOM 740 C C . GLU A 1 100 ? 7.057 -26.981 -82.018 1.00 32.03 100 GLU A C 1
ATOM 742 O O . GLU A 1 100 ? 7.217 -26.888 -80.800 1.00 32.03 100 GLU A O 1
ATOM 747 N N . SER A 1 101 ? 6.922 -28.155 -82.628 1.00 29.69 101 SER A N 1
ATOM 748 C CA . SER A 1 101 ? 6.786 -29.459 -81.977 1.00 29.69 101 SER A CA 1
ATOM 749 C C . SER A 1 101 ? 8.123 -30.143 -81.686 1.00 29.69 101 SER A C 1
ATOM 751 O O . SER A 1 101 ? 9.015 -30.136 -82.533 1.00 29.69 101 SER A O 1
ATOM 753 N N . GLY A 1 102 ? 8.207 -30.881 -80.575 1.00 29.69 102 GLY A N 1
ATOM 754 C CA . GLY A 1 102 ? 9.312 -31.804 -80.302 1.00 29.69 102 GLY A CA 1
ATOM 755 C C . GLY A 1 102 ? 8.876 -33.000 -79.456 1.00 29.69 102 GLY A C 1
ATOM 756 O O . GLY A 1 102 ? 8.870 -32.921 -78.230 1.00 29.69 102 GLY A O 1
ATOM 757 N N . GLU A 1 103 ? 8.522 -34.118 -80.097 1.00 35.84 103 GLU A N 1
ATOM 758 C CA . GLU A 1 103 ? 8.315 -35.391 -79.395 1.00 35.84 103 GLU A CA 1
ATOM 759 C C . GLU A 1 103 ? 9.648 -35.936 -78.855 1.00 35.84 103 GLU A C 1
ATOM 761 O O . GLU A 1 103 ? 10.647 -36.003 -79.571 1.00 35.84 103 GLU A O 1
ATOM 766 N N . GLY A 1 104 ? 9.656 -36.367 -77.591 1.00 30.27 104 GLY A N 1
ATOM 767 C CA . GLY A 1 104 ? 10.863 -36.829 -76.902 1.00 30.27 104 GLY A CA 1
ATOM 768 C C . GLY A 1 104 ? 10.555 -37.809 -75.774 1.00 30.27 104 GLY A C 1
ATOM 769 O O . GLY A 1 104 ? 10.765 -37.507 -74.604 1.00 30.27 104 GLY A O 1
ATOM 770 N N . SER A 1 105 ? 10.040 -38.991 -76.118 1.00 32.59 105 SER A N 1
ATOM 771 C CA . SER A 1 105 ? 9.834 -40.084 -75.161 1.00 32.59 105 SER A CA 1
ATOM 772 C C . SER A 1 105 ? 11.171 -40.614 -74.628 1.00 32.59 105 SER A C 1
ATOM 774 O O . SER A 1 105 ? 11.844 -41.373 -75.328 1.00 32.59 105 SER A O 1
ATOM 776 N N . LEU A 1 106 ? 11.494 -40.337 -73.362 1.00 33.66 106 LEU A N 1
ATOM 777 C CA . LEU A 1 106 ? 12.434 -41.145 -72.582 1.00 33.66 106 LEU A CA 1
ATOM 778 C C . LEU A 1 106 ? 11.879 -41.457 -71.190 1.00 33.66 106 LEU A C 1
ATOM 780 O O . LEU A 1 106 ? 11.283 -40.626 -70.510 1.00 33.66 106 LEU A O 1
ATOM 784 N N . THR A 1 107 ? 12.045 -42.717 -70.811 1.00 36.81 107 THR A N 1
ATOM 785 C CA . THR A 1 107 ? 11.436 -43.354 -69.647 1.00 36.81 107 THR A CA 1
ATOM 786 C C . THR A 1 107 ? 12.256 -43.177 -68.375 1.00 36.81 107 THR A C 1
ATOM 788 O O . THR A 1 107 ? 13.436 -43.515 -68.373 1.00 36.81 107 THR A O 1
ATOM 791 N N . GLY A 1 108 ? 11.566 -42.876 -67.272 1.00 45.16 108 GLY A N 1
ATOM 792 C CA . GLY A 1 108 ? 11.895 -43.412 -65.949 1.00 45.16 108 GLY A CA 1
ATOM 793 C C . GLY A 1 108 ? 12.899 -42.629 -65.106 1.00 45.16 108 GLY A C 1
ATOM 794 O O . GLY A 1 108 ? 14.094 -42.860 -65.201 1.00 45.16 108 GLY A O 1
ATOM 795 N N . GLU A 1 109 ? 12.377 -41.852 -64.153 1.00 42.66 109 GLU A N 1
ATOM 796 C CA . GLU A 1 109 ? 13.068 -41.548 -62.892 1.00 42.66 109 GLU A CA 1
ATOM 797 C C . GLU A 1 109 ? 12.038 -41.256 -61.778 1.00 42.66 109 GLU A C 1
ATOM 799 O O . GLU A 1 109 ? 11.733 -40.120 -61.430 1.00 42.66 109 GLU A O 1
ATOM 804 N N . ILE A 1 110 ? 11.447 -42.327 -61.230 1.00 53.22 110 ILE A N 1
ATOM 805 C CA . ILE A 1 110 ? 10.721 -42.306 -59.947 1.00 53.22 110 ILE A CA 1
ATOM 806 C C . ILE A 1 110 ? 11.323 -43.409 -59.075 1.00 53.22 110 ILE A C 1
ATOM 808 O O . ILE A 1 110 ? 10.843 -44.540 -59.086 1.00 53.22 110 ILE A O 1
ATOM 812 N N . SER A 1 111 ? 12.411 -43.106 -58.365 1.00 54.06 111 SER A N 1
ATOM 813 C CA . SER A 1 111 ? 12.961 -43.963 -57.304 1.00 54.06 111 SER A CA 1
ATOM 814 C C . SER A 1 111 ? 14.151 -43.286 -56.621 1.00 54.06 111 SER A C 1
ATOM 816 O O . SER A 1 111 ? 15.263 -43.412 -57.113 1.00 54.06 111 SER A O 1
ATOM 818 N N . GLU A 1 112 ? 13.936 -42.662 -55.458 1.00 53.94 112 GLU A N 1
ATOM 819 C CA . GLU A 1 112 ? 14.934 -42.676 -54.364 1.00 53.94 112 GLU A CA 1
ATOM 820 C C . GLU A 1 112 ? 14.355 -42.167 -53.029 1.00 53.94 112 GLU A C 1
ATOM 822 O O . GLU A 1 112 ? 14.647 -42.725 -51.972 1.00 53.94 112 GLU A O 1
ATOM 827 N N . THR A 1 113 ? 13.449 -41.184 -53.056 1.00 54.41 113 THR A N 1
ATOM 828 C CA . THR A 1 113 ? 12.869 -40.582 -51.837 1.00 54.41 113 THR A CA 1
ATOM 829 C C . THR A 1 113 ? 11.845 -41.473 -51.122 1.00 54.41 113 THR A C 1
ATOM 831 O O . THR A 1 113 ? 11.908 -41.611 -49.899 1.00 54.41 113 THR A O 1
ATOM 834 N N . GLU A 1 114 ? 10.932 -42.135 -51.842 1.00 49.94 114 GLU A N 1
ATOM 835 C CA . GLU A 1 114 ? 9.927 -43.017 -51.211 1.00 49.94 114 GLU A CA 1
ATOM 836 C C . GLU A 1 114 ? 10.527 -44.333 -50.677 1.00 49.94 114 GLU A C 1
ATOM 838 O O . GLU A 1 114 ? 10.079 -44.867 -49.658 1.00 49.94 114 GLU A O 1
ATOM 843 N N . ALA A 1 115 ? 11.606 -44.827 -51.295 1.00 52.28 115 ALA A N 1
ATOM 844 C CA . ALA A 1 115 ? 12.292 -46.043 -50.854 1.00 52.28 115 ALA A CA 1
ATOM 845 C C . ALA A 1 115 ? 12.917 -45.887 -49.452 1.00 52.28 115 ALA A C 1
ATOM 847 O O . ALA A 1 115 ? 12.905 -46.832 -48.661 1.00 52.28 115 ALA A O 1
ATOM 848 N N . PHE A 1 116 ? 13.394 -44.687 -49.103 1.00 54.09 116 PHE A N 1
ATOM 849 C CA . PHE A 1 116 ? 13.988 -44.405 -47.793 1.00 54.09 116 PHE A CA 1
ATOM 850 C C . PHE A 1 116 ? 12.958 -44.489 -46.652 1.00 54.09 116 PHE A C 1
ATOM 852 O O . PHE A 1 116 ? 13.211 -45.136 -45.630 1.00 54.09 116 PHE A O 1
ATOM 859 N N . LEU A 1 117 ? 11.770 -43.908 -46.862 1.00 51.75 117 LEU A N 1
ATOM 860 C CA . LEU A 1 117 ? 10.664 -43.891 -45.894 1.00 51.75 117 LEU A CA 1
ATOM 861 C C . LEU A 1 117 ? 10.025 -45.271 -45.683 1.00 51.75 117 LEU A C 1
ATOM 863 O O . LEU A 1 117 ? 9.483 -45.528 -44.613 1.00 51.75 117 LEU A O 1
ATOM 867 N N . SER A 1 118 ? 10.127 -46.170 -46.665 1.00 56.69 118 SER A N 1
ATOM 868 C CA . SER A 1 118 ? 9.649 -47.558 -46.556 1.00 56.69 118 SER A CA 1
ATOM 869 C C . SER A 1 118 ? 10.682 -48.540 -45.973 1.00 56.69 118 SER A C 1
ATOM 871 O O . SER A 1 118 ? 10.380 -49.719 -45.771 1.00 56.69 118 SER A O 1
ATOM 873 N N . SER A 1 119 ? 11.908 -48.085 -45.687 1.00 60.09 119 SER A N 1
ATOM 874 C CA . SER A 1 119 ? 12.990 -48.976 -45.259 1.00 60.09 119 SER A CA 1
ATOM 875 C C . SER A 1 119 ? 12.782 -49.521 -43.827 1.00 60.09 119 SER A C 1
ATOM 877 O O . SER A 1 119 ? 12.484 -48.756 -42.903 1.00 60.09 119 SER A O 1
ATOM 879 N N . PRO A 1 120 ? 13.019 -50.828 -43.570 1.00 59.56 120 PRO A N 1
ATOM 880 C CA . PRO A 1 120 ? 12.923 -51.398 -42.219 1.00 59.56 120 PRO A CA 1
ATOM 881 C C . PRO A 1 120 ? 13.853 -50.722 -41.197 1.00 59.56 120 PRO A C 1
ATOM 883 O O . PRO A 1 120 ? 13.553 -50.685 -40.005 1.00 59.56 120 PRO A O 1
ATOM 886 N N . LEU A 1 121 ? 14.970 -50.158 -41.669 1.00 59.12 121 LEU A N 1
ATOM 887 C CA . LEU A 1 121 ? 15.951 -49.430 -40.862 1.00 59.12 121 LEU A CA 1
ATOM 888 C C . LEU A 1 121 ? 15.425 -48.071 -40.367 1.00 59.12 121 LEU A C 1
ATOM 890 O O . LEU A 1 121 ? 15.747 -47.674 -39.247 1.00 59.12 121 LEU A O 1
ATOM 894 N N . PHE A 1 122 ? 14.586 -47.381 -41.148 1.00 59.97 122 PHE A N 1
ATOM 895 C CA . PHE A 1 122 ? 13.970 -46.115 -40.737 1.00 59.97 122 PHE A CA 1
ATOM 896 C C . PHE A 1 122 ? 12.923 -46.329 -39.634 1.00 59.97 122 PHE A C 1
ATOM 898 O O . PHE A 1 122 ? 12.969 -45.678 -38.591 1.00 59.97 122 PHE A O 1
ATOM 905 N N . TYR A 1 123 ? 12.046 -47.326 -39.783 1.00 60.44 123 TYR A N 1
ATOM 906 C CA . TYR A 1 123 ? 11.099 -47.681 -38.720 1.00 60.44 123 TYR A CA 1
ATOM 907 C C . TYR A 1 123 ? 11.792 -48.225 -37.462 1.00 60.44 123 TYR A C 1
ATOM 909 O O . TYR A 1 123 ? 11.349 -47.933 -36.351 1.00 60.44 123 TYR A O 1
ATOM 917 N N . ALA A 1 124 ? 12.909 -48.948 -37.605 1.00 65.69 124 ALA A N 1
ATOM 918 C CA . ALA A 1 124 ? 13.716 -49.386 -36.466 1.00 65.69 124 ALA A CA 1
ATOM 919 C C . ALA A 1 124 ? 14.346 -48.212 -35.689 1.00 65.69 124 ALA A C 1
ATOM 921 O O . ALA A 1 124 ? 14.408 -48.268 -34.459 1.00 65.69 124 ALA A O 1
ATOM 922 N N . SER A 1 125 ? 14.770 -47.134 -36.364 1.00 67.00 125 SER A N 1
ATOM 923 C CA . SER A 1 125 ? 15.336 -45.955 -35.689 1.00 67.00 125 SER A CA 1
ATOM 924 C C . SER A 1 125 ? 14.266 -45.152 -34.938 1.00 67.00 125 SER A C 1
ATOM 926 O O . SER A 1 125 ? 14.481 -44.789 -33.780 1.00 67.00 125 SER A O 1
ATOM 928 N N . ILE A 1 126 ? 13.076 -44.974 -35.528 1.00 71.12 126 ILE A N 1
ATOM 929 C CA . ILE A 1 126 ? 11.923 -44.342 -34.865 1.00 71.12 126 ILE A CA 1
ATOM 930 C C . ILE A 1 126 ? 11.470 -45.176 -33.658 1.00 71.12 126 ILE A C 1
ATOM 932 O O . ILE A 1 126 ? 11.287 -44.631 -32.569 1.00 71.12 126 ILE A O 1
ATOM 936 N N . ALA A 1 127 ? 11.350 -46.500 -33.807 1.00 70.88 127 ALA A N 1
ATOM 937 C CA . ALA A 1 127 ? 11.008 -47.392 -32.699 1.00 70.88 127 ALA A CA 1
ATOM 938 C C . ALA A 1 127 ? 12.047 -47.327 -31.563 1.00 70.88 127 ALA A C 1
ATOM 940 O O . ALA A 1 127 ? 11.674 -47.287 -30.388 1.00 70.88 127 ALA A O 1
ATOM 941 N N . GLY A 1 128 ? 13.340 -47.242 -31.898 1.00 77.12 128 GLY A N 1
ATOM 942 C CA . GLY A 1 128 ? 14.421 -47.030 -30.933 1.00 77.12 128 GLY A CA 1
ATOM 943 C C . GLY A 1 128 ? 14.315 -45.691 -30.192 1.00 77.12 128 GLY A C 1
ATOM 944 O O . GLY A 1 128 ? 14.434 -45.657 -28.967 1.00 77.12 128 GLY A O 1
ATOM 945 N N . ALA A 1 129 ? 14.028 -44.598 -30.904 1.00 74.25 129 ALA A N 1
ATOM 946 C CA . ALA A 1 129 ? 13.849 -43.272 -30.311 1.00 74.25 129 ALA A CA 1
ATOM 947 C C . ALA A 1 129 ? 12.635 -43.213 -29.363 1.00 74.25 129 ALA A C 1
ATOM 949 O O . ALA A 1 129 ? 12.746 -42.704 -28.245 1.00 74.25 129 ALA A O 1
ATOM 950 N N . VAL A 1 130 ? 11.499 -43.798 -29.762 1.00 77.81 130 VAL A N 1
ATOM 951 C CA . VAL A 1 130 ? 10.300 -43.909 -28.914 1.00 77.81 130 VAL A CA 1
ATOM 952 C C . VAL A 1 130 ? 10.583 -44.761 -27.673 1.00 77.81 130 VAL A C 1
ATOM 954 O O . VAL A 1 130 ? 10.212 -44.369 -26.566 1.00 77.81 130 VAL A O 1
ATOM 957 N N . LEU A 1 131 ? 11.291 -45.886 -27.816 1.00 80.25 131 LEU A N 1
ATOM 958 C CA . LEU A 1 131 ? 11.664 -46.739 -26.685 1.00 80.25 131 LEU A CA 1
ATOM 959 C C . LEU A 1 131 ? 12.567 -46.000 -25.683 1.00 80.25 131 LEU A C 1
ATOM 961 O O . LEU A 1 131 ? 12.331 -46.075 -24.476 1.00 80.25 131 LEU A O 1
ATOM 965 N N . LEU A 1 132 ? 13.554 -45.236 -26.163 1.00 79.94 132 LEU A N 1
ATOM 966 C CA . LEU A 1 132 ? 14.416 -44.404 -25.316 1.00 79.94 132 LEU A CA 1
ATOM 967 C C . LEU A 1 132 ? 13.629 -43.296 -24.600 1.00 79.94 132 LEU A C 1
ATOM 969 O O . LEU A 1 132 ? 13.843 -43.082 -23.405 1.00 79.94 132 LEU A O 1
ATOM 973 N N . ALA A 1 133 ? 12.677 -42.646 -25.276 1.00 75.25 133 ALA A N 1
ATOM 974 C CA . ALA A 1 133 ? 11.798 -41.653 -24.659 1.00 75.25 133 ALA A CA 1
ATOM 975 C C . ALA A 1 133 ? 10.916 -42.267 -23.555 1.00 75.25 133 ALA A C 1
ATOM 977 O O . ALA A 1 133 ? 10.823 -41.714 -22.457 1.00 75.25 133 ALA A O 1
ATOM 978 N N . VAL A 1 134 ? 10.330 -43.448 -23.788 1.00 81.69 134 VAL A N 1
ATOM 979 C CA . VAL A 1 134 ? 9.549 -44.178 -22.773 1.00 81.69 134 VAL A CA 1
ATOM 980 C C . VAL A 1 134 ? 10.425 -44.576 -21.580 1.00 81.69 134 VAL A C 1
ATOM 982 O O . VAL A 1 134 ? 10.019 -44.376 -20.434 1.00 81.69 134 VAL A O 1
ATOM 985 N N . ILE A 1 135 ? 11.646 -45.069 -21.814 1.00 84.94 135 ILE A N 1
ATOM 986 C CA . ILE A 1 135 ? 12.606 -45.388 -20.744 1.00 84.94 135 ILE A CA 1
ATOM 987 C C . ILE A 1 135 ? 12.958 -44.129 -19.936 1.00 84.94 135 ILE A C 1
ATOM 989 O O . ILE A 1 135 ? 12.940 -44.177 -18.705 1.00 84.94 135 ILE A O 1
ATOM 993 N N . ALA A 1 136 ? 13.207 -42.993 -20.593 1.00 78.44 136 ALA A N 1
ATOM 994 C CA . ALA A 1 136 ? 13.485 -41.720 -19.930 1.00 78.44 136 ALA A CA 1
ATOM 995 C C . ALA A 1 136 ? 12.297 -41.231 -19.081 1.00 78.44 136 ALA A C 1
ATOM 997 O O . ALA A 1 136 ? 12.496 -40.819 -17.938 1.00 78.44 136 ALA A O 1
ATOM 998 N N . ILE A 1 137 ? 11.061 -41.347 -19.579 1.00 80.62 137 ILE A N 1
ATOM 999 C CA . ILE A 1 137 ? 9.835 -41.009 -18.835 1.00 80.62 137 ILE A CA 1
ATOM 1000 C C . ILE A 1 137 ? 9.659 -41.929 -17.618 1.00 80.62 137 ILE A C 1
ATOM 1002 O O . ILE A 1 137 ? 9.400 -41.449 -16.513 1.00 80.62 137 ILE A O 1
ATOM 1006 N N . VAL A 1 138 ? 9.850 -43.242 -17.775 1.00 84.50 138 VAL A N 1
ATOM 1007 C CA . VAL A 1 138 ? 9.762 -44.207 -16.666 1.00 84.50 138 VAL A CA 1
ATOM 1008 C C . VAL A 1 138 ? 10.844 -43.939 -15.617 1.00 84.50 138 VAL A C 1
ATOM 1010 O O . VAL A 1 138 ? 10.545 -43.945 -14.420 1.00 84.50 138 VAL A O 1
ATOM 1013 N N . LEU A 1 139 ? 12.079 -43.638 -16.031 1.00 78.50 139 LEU A N 1
ATOM 1014 C CA . LEU A 1 139 ? 13.158 -43.227 -15.129 1.00 78.50 139 LEU A CA 1
ATOM 1015 C C . LEU A 1 139 ? 12.828 -41.910 -14.421 1.00 78.50 139 LEU A C 1
ATOM 1017 O O . LEU A 1 139 ? 12.973 -41.839 -13.204 1.00 78.50 139 LEU A O 1
ATOM 1021 N N . PHE A 1 140 ? 12.308 -40.903 -15.126 1.00 76.69 140 PHE A N 1
ATOM 1022 C CA . PHE A 1 140 ? 11.888 -39.627 -14.542 1.00 76.69 140 PHE A CA 1
ATOM 1023 C C . PHE A 1 140 ? 10.775 -39.809 -13.499 1.00 76.69 140 PHE A C 1
ATOM 1025 O O . PHE A 1 140 ? 10.879 -39.286 -12.388 1.00 76.69 140 PHE A O 1
ATOM 1032 N N . ILE A 1 141 ? 9.752 -40.619 -13.793 1.00 73.81 141 ILE A N 1
ATOM 1033 C CA . ILE A 1 141 ? 8.689 -40.973 -12.840 1.00 73.81 141 ILE A CA 1
ATOM 1034 C C . ILE A 1 141 ? 9.275 -41.721 -11.635 1.00 73.81 141 ILE A C 1
ATOM 1036 O O . ILE A 1 141 ? 8.923 -41.414 -10.495 1.00 73.81 141 ILE A O 1
ATOM 1040 N N . LYS A 1 142 ? 10.197 -42.668 -11.850 1.00 72.06 142 LYS A N 1
ATOM 1041 C CA . LYS A 1 142 ? 10.835 -43.449 -10.778 1.00 72.06 142 LYS A CA 1
ATOM 1042 C C . LYS A 1 142 ? 11.729 -42.577 -9.890 1.00 72.06 142 LYS A C 1
ATOM 1044 O O . LYS A 1 142 ? 11.644 -42.694 -8.670 1.00 72.06 142 LYS A O 1
ATOM 1049 N N . ILE A 1 143 ? 12.487 -41.644 -10.469 1.00 73.62 143 ILE A N 1
ATOM 1050 C CA . ILE A 1 143 ? 13.281 -40.626 -9.762 1.00 73.62 143 ILE A CA 1
ATOM 1051 C C . ILE A 1 143 ? 12.359 -39.676 -8.990 1.00 73.62 143 ILE A C 1
ATOM 1053 O O . ILE A 1 143 ? 12.594 -39.432 -7.810 1.00 73.62 143 ILE A O 1
ATOM 1057 N N . ARG A 1 144 ? 11.269 -39.180 -9.591 1.00 74.06 144 ARG A N 1
ATOM 1058 C CA . ARG A 1 144 ? 10.294 -38.308 -8.912 1.00 74.06 144 ARG A CA 1
ATOM 1059 C C . ARG A 1 144 ? 9.584 -39.034 -7.764 1.00 74.06 144 ARG A C 1
ATOM 1061 O O . ARG A 1 144 ? 9.374 -38.440 -6.708 1.00 74.06 144 ARG A O 1
ATOM 1068 N N . LYS A 1 145 ? 9.277 -40.327 -7.925 1.00 64.25 145 LYS A N 1
ATOM 1069 C CA . LYS A 1 145 ? 8.698 -41.182 -6.877 1.00 64.25 145 LYS A CA 1
ATOM 1070 C C . LYS A 1 145 ? 9.711 -41.502 -5.773 1.00 64.25 145 LYS A C 1
ATOM 1072 O O . LYS A 1 145 ? 9.328 -41.476 -4.611 1.00 64.25 145 LYS A O 1
ATOM 1077 N N . GLN A 1 146 ? 10.991 -41.713 -6.092 1.00 66.25 146 GLN A N 1
ATOM 1078 C CA . GLN A 1 146 ? 12.065 -41.847 -5.096 1.00 66.25 146 GLN A CA 1
ATOM 1079 C C . GLN A 1 146 ? 12.347 -40.536 -4.353 1.00 66.25 146 GLN A C 1
ATOM 1081 O O . GLN A 1 146 ? 12.528 -40.573 -3.142 1.00 66.25 146 GLN A O 1
ATOM 1086 N N . ARG A 1 147 ? 12.325 -39.378 -5.029 1.00 64.69 147 ARG A N 1
ATOM 1087 C CA . ARG A 1 147 ? 12.422 -38.057 -4.384 1.00 64.69 147 ARG A CA 1
ATOM 1088 C C . ARG A 1 147 ? 11.239 -37.814 -3.444 1.00 64.69 147 ARG A C 1
ATOM 1090 O O . ARG A 1 147 ? 11.464 -37.423 -2.309 1.00 64.69 147 ARG A O 1
ATOM 1097 N N . ARG A 1 148 ? 10.004 -38.139 -3.858 1.00 57.75 148 ARG A N 1
ATOM 1098 C CA . ARG A 1 148 ? 8.831 -38.132 -2.960 1.00 57.75 148 ARG A CA 1
ATOM 1099 C C . ARG A 1 148 ? 8.976 -39.112 -1.792 1.00 57.75 148 ARG A C 1
ATOM 1101 O O . ARG A 1 148 ? 8.666 -38.732 -0.675 1.00 57.75 148 ARG A O 1
ATOM 1108 N N . LYS A 1 149 ? 9.473 -40.334 -2.022 1.00 48.84 149 LYS A N 1
ATOM 1109 C CA . LYS A 1 149 ? 9.674 -41.327 -0.953 1.00 48.84 149 LYS A CA 1
ATOM 1110 C C . LYS A 1 149 ? 10.709 -40.841 0.064 1.00 48.84 149 LYS A C 1
ATOM 1112 O O . LYS A 1 149 ? 10.391 -40.824 1.237 1.00 48.84 149 LYS A O 1
ATOM 1117 N N . ARG A 1 150 ? 11.854 -40.306 -0.380 1.00 53.94 150 ARG A N 1
ATOM 1118 C CA . ARG A 1 150 ? 12.866 -39.686 0.498 1.00 53.94 150 ARG A CA 1
ATOM 1119 C C . ARG A 1 150 ? 12.360 -38.434 1.224 1.00 53.94 150 ARG A C 1
ATOM 1121 O O . ARG A 1 150 ? 12.747 -38.213 2.360 1.00 53.94 150 ARG A O 1
ATOM 1128 N N . ALA A 1 151 ? 11.483 -37.644 0.601 1.00 54.88 151 ALA A N 1
ATOM 1129 C CA . ALA A 1 151 ? 10.830 -36.507 1.255 1.00 54.88 151 ALA A CA 1
ATOM 1130 C C . ALA A 1 151 ? 9.775 -36.929 2.301 1.00 54.88 151 ALA A C 1
ATOM 1132 O O . ALA A 1 151 ? 9.513 -36.172 3.225 1.00 54.88 151 ALA A O 1
ATOM 1133 N N . MET A 1 152 ? 9.186 -38.125 2.175 1.00 45.28 152 MET A N 1
ATOM 1134 C CA . MET A 1 152 ? 8.262 -38.699 3.167 1.00 45.28 152 MET A CA 1
ATOM 1135 C C . MET A 1 152 ? 8.991 -39.509 4.253 1.00 45.28 152 MET A C 1
ATOM 1137 O O . MET A 1 152 ? 8.585 -39.481 5.404 1.00 45.28 152 MET A O 1
ATOM 1141 N N . GLU A 1 153 ? 10.093 -40.184 3.916 1.00 45.12 153 GLU A N 1
ATOM 1142 C CA . GLU A 1 153 ? 10.960 -40.928 4.851 1.00 45.12 153 GLU A CA 1
ATOM 1143 C C . GLU A 1 153 ? 11.809 -40.011 5.749 1.00 45.12 153 GLU A C 1
ATOM 1145 O O . GLU A 1 153 ? 12.443 -40.494 6.681 1.00 45.12 153 GLU A O 1
ATOM 1150 N N . GLY A 1 154 ? 11.824 -38.702 5.473 1.00 38.44 154 GLY A N 1
ATOM 1151 C CA . GLY A 1 154 ? 12.429 -37.669 6.318 1.00 38.44 154 GLY A CA 1
ATOM 1152 C C . GLY A 1 154 ? 11.435 -36.901 7.197 1.00 38.44 154 GLY A C 1
ATOM 1153 O O . GLY A 1 154 ? 11.839 -35.936 7.839 1.00 38.44 154 GLY A O 1
ATOM 1154 N N . MET A 1 155 ? 10.149 -37.274 7.218 1.00 36.25 155 MET A N 1
ATOM 1155 C CA . MET A 1 155 ? 9.183 -36.686 8.152 1.00 36.25 155 MET A CA 1
ATOM 1156 C C . MET A 1 155 ? 9.316 -37.377 9.518 1.00 36.25 155 MET A C 1
ATOM 1158 O O . MET A 1 155 ? 9.106 -38.591 9.576 1.00 36.25 155 MET A O 1
ATOM 1162 N N . PRO A 1 156 ? 9.640 -36.658 10.611 1.00 35.41 156 PRO A N 1
ATOM 1163 C CA . PRO A 1 156 ? 9.597 -37.246 11.941 1.00 35.41 156 PRO A CA 1
ATOM 1164 C C . PRO A 1 156 ? 8.162 -37.644 12.300 1.00 35.41 156 PRO A C 1
ATOM 1166 O O . PRO A 1 156 ? 7.186 -36.983 11.936 1.00 35.41 156 PRO A O 1
ATOM 1169 N N . GLU A 1 157 ? 8.055 -38.764 13.004 1.00 35.31 157 GLU A N 1
ATOM 1170 C CA . GLU A 1 157 ? 6.799 -39.331 13.474 1.00 35.31 157 GLU A CA 1
ATOM 1171 C C . GLU A 1 157 ? 6.131 -38.403 14.504 1.00 35.31 157 GLU A C 1
ATOM 1173 O O . GLU A 1 157 ? 6.809 -37.711 15.259 1.00 35.31 157 GLU A O 1
ATOM 1178 N N . SER A 1 158 ? 4.795 -38.389 14.510 1.00 43.56 158 SER A N 1
ATOM 1179 C CA . SER A 1 158 ? 3.923 -37.539 15.335 1.00 43.56 158 SER A CA 1
ATOM 1180 C C . SER A 1 158 ? 4.434 -37.283 16.766 1.00 43.56 158 SER A C 1
ATOM 1182 O O . SER A 1 158 ? 4.148 -38.058 17.680 1.00 43.56 158 SER A O 1
ATOM 1184 N N . GLN A 1 159 ? 5.071 -36.131 16.982 1.00 29.62 159 GLN A N 1
ATOM 1185 C CA . GLN A 1 159 ? 5.321 -35.562 18.305 1.00 29.62 159 GLN A CA 1
ATOM 1186 C C . GLN A 1 159 ? 4.856 -34.106 18.339 1.00 29.62 159 GLN A C 1
ATOM 1188 O O . GLN A 1 159 ? 4.975 -33.364 17.362 1.00 29.62 159 GLN A O 1
ATOM 1193 N N . THR A 1 160 ? 4.274 -33.717 19.469 1.00 40.12 160 THR A N 1
ATOM 1194 C CA . THR A 1 160 ? 3.800 -32.362 19.751 1.00 40.12 160 THR A CA 1
ATOM 1195 C C . THR A 1 160 ? 4.992 -31.431 19.945 1.00 40.12 160 THR A C 1
ATOM 1197 O O . THR A 1 160 ? 5.481 -31.279 21.061 1.00 40.12 160 THR A O 1
ATOM 1200 N N . VAL A 1 161 ? 5.467 -30.828 18.855 1.00 31.11 161 VAL A N 1
ATOM 1201 C CA . VAL A 1 161 ? 6.453 -29.744 18.915 1.00 31.11 161 VAL A CA 1
ATOM 1202 C C . VAL A 1 161 ? 5.705 -28.440 19.172 1.00 31.11 161 VAL A C 1
ATOM 1204 O O . VAL A 1 161 ? 5.181 -27.806 18.253 1.00 31.11 161 VAL A O 1
ATOM 1207 N N . GLU A 1 162 ? 5.618 -28.089 20.452 1.00 37.78 162 GLU A N 1
ATOM 1208 C CA . GLU A 1 162 ? 5.451 -26.702 20.872 1.00 37.78 162 GLU A CA 1
ATOM 1209 C C . GLU A 1 162 ? 6.692 -25.898 20.438 1.00 37.78 162 GLU A C 1
ATOM 1211 O O . GLU A 1 162 ? 7.798 -26.427 20.390 1.00 37.78 162 GLU A O 1
ATOM 1216 N N . ASP A 1 163 ? 6.452 -24.646 20.053 1.00 43.97 163 ASP A N 1
ATOM 1217 C CA . ASP A 1 163 ? 7.390 -23.551 19.768 1.00 43.97 163 ASP A CA 1
ATOM 1218 C C . ASP A 1 163 ? 8.914 -23.805 19.880 1.00 43.97 163 ASP A C 1
ATOM 1220 O O . ASP A 1 163 ? 9.522 -23.394 20.861 1.00 43.97 163 ASP A O 1
ATOM 1224 N N . GLU A 1 164 ? 9.570 -24.326 18.828 1.00 42.31 164 GLU A N 1
ATOM 1225 C CA . GLU A 1 164 ? 11.018 -24.106 18.601 1.00 42.31 164 GLU A CA 1
ATOM 1226 C C . GLU A 1 164 ? 11.481 -24.459 17.164 1.00 42.31 164 GLU A C 1
ATOM 1228 O O . GLU A 1 164 ? 12.042 -25.519 16.913 1.00 42.31 164 GLU A O 1
ATOM 1233 N N . ASP A 1 165 ? 11.250 -23.554 16.199 1.00 35.62 165 ASP A N 1
ATOM 1234 C CA . ASP A 1 165 ? 12.190 -23.310 15.078 1.00 35.62 165 ASP A CA 1
ATOM 1235 C C . ASP A 1 165 ? 11.909 -21.932 14.438 1.00 35.62 165 ASP A C 1
ATOM 1237 O O . ASP A 1 165 ? 11.374 -21.788 13.332 1.00 35.62 165 ASP A O 1
ATOM 1241 N N . MET A 1 166 ? 12.161 -20.874 15.214 1.00 39.69 166 MET A N 1
ATOM 1242 C CA . MET A 1 166 ? 11.936 -19.486 14.804 1.00 39.69 166 MET A CA 1
ATOM 1243 C C . MET A 1 166 ? 13.172 -18.932 14.087 1.00 39.69 166 MET A C 1
ATOM 1245 O O . MET A 1 166 ? 13.877 -18.071 14.611 1.00 39.69 166 MET A O 1
ATOM 1249 N N . ALA A 1 167 ? 13.372 -19.347 12.833 1.00 41.28 167 ALA A N 1
ATOM 1250 C CA . ALA A 1 167 ? 13.922 -18.411 11.856 1.00 41.28 167 ALA A CA 1
ATOM 1251 C C . ALA A 1 167 ? 13.015 -17.168 11.875 1.00 41.28 167 ALA A C 1
ATOM 1253 O O . ALA A 1 167 ? 11.801 -17.307 11.674 1.00 41.28 167 ALA A O 1
ATOM 1254 N N . GLU A 1 168 ? 13.587 -16.004 12.213 1.00 47.06 168 GLU A N 1
ATOM 1255 C CA . GLU A 1 168 ? 12.867 -14.769 12.557 1.00 47.06 168 GLU A CA 1
ATOM 1256 C C . GLU A 1 168 ? 11.810 -14.457 11.494 1.00 47.06 168 GLU A C 1
ATOM 1258 O O . GLU A 1 168 ? 12.101 -13.969 10.404 1.00 47.06 168 GLU A O 1
ATOM 1263 N N . THR A 1 169 ? 10.562 -14.837 11.772 1.00 52.91 169 THR A N 1
ATOM 1264 C CA . THR A 1 169 ? 9.542 -14.828 10.730 1.00 52.91 169 THR A CA 1
ATOM 1265 C C . THR A 1 169 ? 9.164 -13.377 10.470 1.00 52.91 169 THR A C 1
ATOM 1267 O O . THR A 1 169 ? 8.788 -12.675 11.407 1.00 52.91 169 THR A O 1
ATOM 1270 N N . ALA A 1 170 ? 9.178 -12.940 9.208 1.00 65.00 170 ALA A N 1
ATOM 1271 C CA . ALA A 1 170 ? 8.814 -11.569 8.830 1.00 65.00 170 ALA A CA 1
ATOM 1272 C C . ALA A 1 170 ? 7.377 -11.165 9.234 1.00 65.00 170 ALA A C 1
ATOM 1274 O O . ALA A 1 170 ? 7.020 -9.991 9.164 1.00 65.00 170 ALA A O 1
ATOM 1275 N N . VAL A 1 171 ? 6.570 -12.132 9.686 1.00 77.31 171 VAL A N 1
ATOM 1276 C CA . VAL A 1 171 ? 5.244 -11.947 10.277 1.00 77.31 171 VAL A CA 1
ATOM 1277 C C . VAL A 1 171 ? 5.326 -11.215 11.614 1.00 77.31 171 VAL A C 1
ATOM 1279 O O . VAL A 1 171 ? 5.737 -11.794 12.622 1.00 77.31 171 VAL A O 1
ATOM 1282 N N . LYS A 1 172 ? 4.825 -9.980 11.657 1.00 80.25 172 LYS A N 1
ATOM 1283 C CA . LYS A 1 172 ? 4.663 -9.200 12.893 1.00 80.25 172 LYS A CA 1
ATOM 1284 C C . LYS A 1 172 ? 3.186 -8.942 13.152 1.00 80.25 172 LYS A C 1
ATOM 1286 O O . LYS A 1 172 ? 2.436 -8.652 12.227 1.00 80.25 172 LYS A O 1
ATOM 1291 N N . VAL A 1 173 ? 2.760 -9.051 14.408 1.00 80.19 173 VAL A N 1
ATOM 1292 C CA . VAL A 1 173 ? 1.445 -8.567 14.848 1.00 80.19 173 VAL A CA 1
ATOM 1293 C C . VAL A 1 173 ? 1.666 -7.257 15.583 1.00 80.19 173 VAL A C 1
ATOM 1295 O O . VAL A 1 173 ? 2.565 -7.145 16.412 1.00 80.19 173 VAL A O 1
ATOM 1298 N N . LEU A 1 174 ? 0.901 -6.252 15.178 1.00 77.06 174 LEU A N 1
ATOM 1299 C CA . LEU A 1 174 ? 1.182 -4.840 15.414 1.00 77.06 174 LEU A CA 1
ATOM 1300 C C . LEU A 1 174 ? 0.065 -4.194 16.239 1.00 77.06 174 LEU A C 1
ATOM 1302 O O . LEU A 1 174 ? 0.350 -3.360 17.091 1.00 77.06 174 LEU A O 1
ATOM 1306 N N . VAL A 1 175 ? -1.179 -4.658 16.062 1.00 77.19 175 VAL A N 1
ATOM 1307 C CA . VAL A 1 175 ? -2.324 -4.323 16.920 1.00 77.19 175 VAL A CA 1
ATOM 1308 C C . VAL A 1 175 ? -3.081 -5.606 17.264 1.00 77.19 175 VAL A C 1
ATOM 1310 O O . VAL A 1 175 ? -3.669 -6.240 16.390 1.00 77.19 175 VAL A O 1
ATOM 1313 N N . GLU A 1 176 ? -3.073 -5.986 18.542 1.00 75.62 176 GLU A N 1
ATOM 1314 C CA . GLU A 1 176 ? -3.807 -7.136 19.093 1.00 75.62 176 GLU A CA 1
ATOM 1315 C C . GLU A 1 176 ? -4.313 -6.796 20.506 1.00 75.62 176 GLU A C 1
ATOM 1317 O O . GLU A 1 176 ? -3.844 -7.320 21.510 1.00 75.62 176 GLU A O 1
ATOM 1322 N N . ASN A 1 177 ? -5.263 -5.861 20.579 1.00 77.38 177 ASN A N 1
ATOM 1323 C CA . ASN A 1 177 ? -5.991 -5.506 21.802 1.00 77.38 177 ASN A CA 1
ATOM 1324 C C . ASN A 1 177 ? -7.427 -6.060 21.710 1.00 77.38 177 ASN A C 1
ATOM 1326 O O . ASN A 1 177 ? -8.016 -6.046 20.628 1.00 77.38 1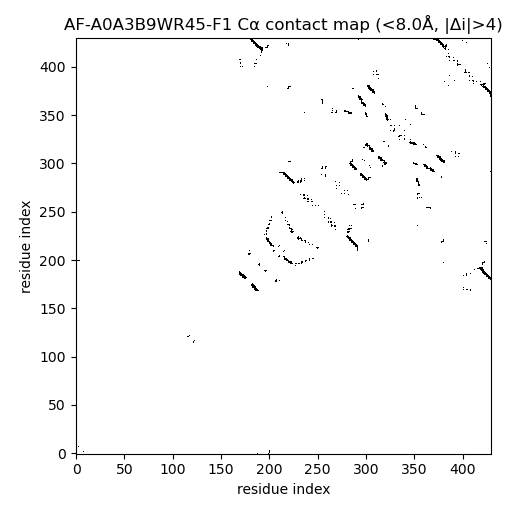77 ASN A O 1
ATOM 1330 N N . ALA A 1 178 ? -7.991 -6.569 22.808 1.00 76.25 178 ALA A N 1
ATOM 1331 C CA . ALA A 1 178 ? -9.366 -7.070 22.850 1.00 76.25 178 ALA A CA 1
ATOM 1332 C C . ALA A 1 178 ? -10.407 -5.965 22.585 1.00 76.25 178 ALA A C 1
ATOM 1334 O O . ALA A 1 178 ? -11.392 -6.221 21.895 1.00 76.25 178 ALA A O 1
ATOM 1335 N N . ASP A 1 179 ? -10.148 -4.745 23.064 1.00 82.00 179 ASP A N 1
ATOM 1336 C CA . ASP A 1 179 ? -11.093 -3.622 23.007 1.00 82.00 179 ASP A CA 1
ATOM 1337 C C . ASP A 1 179 ? -11.042 -2.852 21.675 1.00 82.00 179 ASP A C 1
ATOM 1339 O O . ASP A 1 179 ? -11.974 -2.129 21.324 1.00 82.00 179 ASP A O 1
ATOM 1343 N N . ILE A 1 180 ? -9.967 -3.022 20.896 1.00 85.69 180 ILE A N 1
ATOM 1344 C CA . ILE A 1 180 ? -9.841 -2.438 19.554 1.00 85.69 180 ILE A CA 1
ATOM 1345 C C . ILE A 1 180 ? -10.491 -3.408 18.551 1.00 85.69 180 ILE A C 1
ATOM 1347 O O . ILE A 1 180 ? -10.042 -4.554 18.451 1.00 85.69 180 ILE A O 1
ATOM 1351 N N . PRO A 1 181 ? -11.495 -2.993 17.752 1.00 90.56 181 PRO A N 1
ATOM 1352 C CA . PRO A 1 181 ? -12.292 -3.890 16.904 1.00 90.56 181 PRO A CA 1
ATOM 1353 C C . PRO A 1 181 ? -11.566 -4.370 15.633 1.00 90.56 181 PRO A C 1
ATOM 1355 O O . PRO A 1 181 ? -12.200 -4.898 14.721 1.00 90.56 181 PRO A O 1
ATOM 1358 N N . VAL A 1 182 ? -10.241 -4.217 15.570 1.00 94.19 182 VAL A N 1
ATOM 1359 C CA . VAL A 1 182 ? -9.386 -4.725 14.493 1.00 94.19 182 VAL A CA 1
ATOM 1360 C C . VAL A 1 182 ? -8.172 -5.477 15.041 1.00 94.19 182 VAL A C 1
ATOM 1362 O O . VAL A 1 182 ? -7.705 -5.211 16.152 1.00 94.19 182 VAL A O 1
ATOM 1365 N N . THR A 1 183 ? -7.651 -6.419 1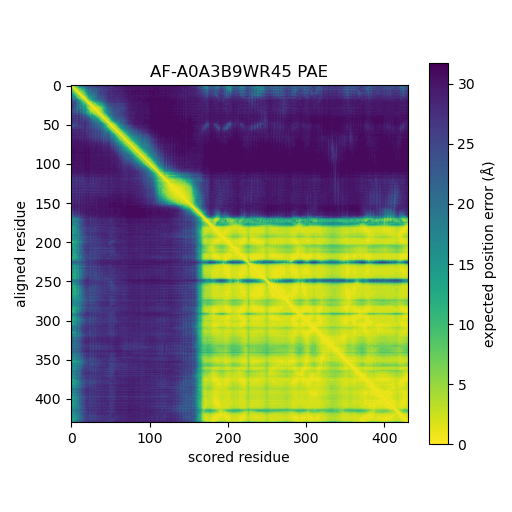4.260 1.00 95.44 183 THR A N 1
ATOM 1366 C CA . THR A 1 183 ? -6.315 -7.010 14.437 1.00 95.44 183 THR A CA 1
ATOM 1367 C C . THR A 1 183 ? -5.450 -6.569 13.265 1.00 95.44 183 THR A C 1
ATOM 1369 O O . THR A 1 183 ? -5.900 -6.671 12.127 1.00 95.44 183 THR A O 1
ATOM 1372 N N . VAL A 1 184 ? -4.219 -6.110 13.507 1.00 96.50 184 VAL A N 1
ATOM 1373 C CA . VAL A 1 184 ? -3.302 -5.712 12.424 1.00 96.50 184 VAL A CA 1
ATOM 1374 C C . VAL A 1 184 ? -1.964 -6.417 12.543 1.00 96.50 184 VAL A C 1
ATOM 1376 O O . VAL A 1 184 ? -1.421 -6.583 13.636 1.00 96.50 184 VAL A O 1
ATOM 1379 N N . GLY A 1 185 ? -1.416 -6.818 11.403 1.00 96.56 185 GLY A N 1
ATOM 1380 C CA . GLY A 1 185 ? -0.104 -7.429 11.281 1.00 96.56 185 GLY A CA 1
ATOM 1381 C C . GLY A 1 185 ? 0.432 -7.300 9.863 1.00 96.56 185 GLY A C 1
ATOM 1382 O O . GLY A 1 185 ? -0.287 -6.878 8.960 1.00 96.56 185 GLY A O 1
ATOM 1383 N N . SER A 1 186 ? 1.695 -7.649 9.666 1.00 97.56 186 SER A N 1
ATOM 1384 C CA . SER A 1 186 ? 2.352 -7.550 8.368 1.00 97.56 186 SER A CA 1
ATOM 1385 C C . SER A 1 186 ? 3.318 -8.694 8.103 1.00 97.56 186 SER A C 1
ATOM 1387 O O . SER A 1 186 ? 3.714 -9.402 9.027 1.00 97.56 186 SER A O 1
ATOM 1389 N N . ILE A 1 187 ? 3.685 -8.858 6.834 1.00 97.38 187 ILE A N 1
ATOM 1390 C CA . ILE A 1 187 ? 4.918 -9.508 6.376 1.00 97.38 187 ILE A CA 1
ATOM 1391 C C . ILE A 1 187 ? 5.744 -8.460 5.634 1.00 97.38 187 ILE A C 1
ATOM 1393 O O . ILE A 1 187 ? 5.168 -7.599 4.972 1.00 97.38 187 ILE A O 1
ATOM 1397 N N . HIS A 1 188 ? 7.065 -8.495 5.785 1.00 96.31 188 HIS A N 1
ATOM 1398 C CA . HIS A 1 188 ? 7.968 -7.502 5.205 1.00 96.31 188 HIS A CA 1
ATOM 1399 C C . HIS A 1 188 ? 9.410 -8.026 5.194 1.00 96.31 188 HIS A C 1
ATOM 1401 O O . HIS A 1 188 ? 9.973 -8.282 6.262 1.00 96.31 188 HIS A O 1
ATOM 1407 N N . ASP A 1 189 ? 10.005 -8.183 4.014 1.00 96.06 189 ASP A N 1
ATOM 1408 C CA . ASP A 1 189 ? 11.321 -8.808 3.831 1.00 96.06 189 ASP A CA 1
ATOM 1409 C C . ASP A 1 189 ? 12.018 -8.284 2.561 1.00 96.06 189 ASP A C 1
ATOM 1411 O O . ASP A 1 189 ? 11.369 -7.793 1.636 1.00 96.06 189 ASP A O 1
ATOM 1415 N N . THR A 1 190 ? 13.351 -8.352 2.525 1.00 94.38 190 THR A N 1
ATOM 1416 C CA . THR A 1 190 ? 14.175 -7.868 1.403 1.00 94.38 190 THR A CA 1
ATOM 1417 C C . THR A 1 190 ? 14.074 -8.727 0.143 1.00 94.38 190 THR A C 1
ATOM 1419 O O . THR A 1 190 ? 14.467 -8.274 -0.932 1.00 94.38 190 THR A O 1
ATOM 1422 N N . GLY A 1 191 ? 13.593 -9.968 0.245 1.00 93.62 191 GLY A N 1
ATOM 1423 C CA . GLY A 1 191 ? 13.611 -10.904 -0.872 1.00 93.62 191 GLY A CA 1
ATOM 1424 C C . GLY A 1 191 ? 15.043 -11.249 -1.280 1.00 93.62 191 GLY A C 1
ATOM 1425 O O . GLY A 1 191 ? 15.863 -11.608 -0.437 1.00 93.62 191 GLY A O 1
ATOM 1426 N N . MET A 1 192 ? 15.348 -11.137 -2.576 1.00 93.62 192 MET A N 1
ATOM 1427 C CA . MET A 1 192 ? 16.703 -11.321 -3.119 1.00 93.62 192 MET A CA 1
ATOM 1428 C C . MET A 1 192 ? 17.397 -9.990 -3.467 1.00 93.62 192 MET A C 1
ATOM 1430 O O . MET A 1 192 ? 18.471 -10.003 -4.073 1.00 93.62 192 MET A O 1
ATOM 1434 N N . ARG A 1 193 ? 16.813 -8.839 -3.102 1.00 91.50 193 ARG A N 1
ATOM 1435 C CA . ARG A 1 193 ? 17.458 -7.523 -3.239 1.00 91.50 193 ARG A CA 1
ATOM 1436 C C . ARG A 1 193 ? 18.522 -7.328 -2.149 1.00 91.50 193 ARG A C 1
ATOM 1438 O O . ARG A 1 193 ? 18.431 -7.884 -1.059 1.00 91.50 193 ARG A O 1
ATOM 1445 N N . ASN A 1 194 ? 19.508 -6.473 -2.424 1.00 90.62 194 ASN A N 1
ATOM 1446 C CA . ASN A 1 194 ? 20.580 -6.133 -1.472 1.00 90.62 194 ASN A CA 1
ATOM 1447 C C . ASN A 1 194 ? 20.136 -5.177 -0.346 1.00 90.62 194 ASN A C 1
ATOM 1449 O O . ASN A 1 194 ? 20.907 -4.925 0.575 1.00 90.62 194 ASN A O 1
ATOM 1453 N N . MET A 1 195 ? 18.945 -4.587 -0.458 1.00 92.62 195 MET A N 1
ATOM 1454 C CA . MET A 1 195 ? 18.435 -3.527 0.412 1.00 92.62 195 MET A CA 1
ATOM 1455 C C . MET A 1 195 ? 16.909 -3.569 0.413 1.00 92.62 195 MET A C 1
ATOM 1457 O O . MET A 1 195 ? 16.318 -4.152 -0.499 1.00 92.62 195 MET A O 1
ATOM 1461 N N . GLN A 1 196 ? 16.291 -2.985 1.438 1.00 94.69 196 GLN A N 1
ATOM 1462 C CA . GLN A 1 196 ? 14.844 -2.871 1.553 1.00 94.69 196 GLN A CA 1
ATOM 1463 C C . GLN A 1 196 ? 14.411 -1.489 1.066 1.00 94.69 196 GLN A C 1
ATOM 1465 O O . GLN A 1 196 ? 14.748 -0.499 1.704 1.00 94.69 196 GLN A O 1
ATOM 1470 N N . GLN A 1 197 ? 13.686 -1.428 -0.045 1.00 96.31 197 GLN A N 1
ATOM 1471 C CA . GLN A 1 197 ? 13.117 -0.197 -0.585 1.00 96.31 197 GLN A CA 1
ATOM 1472 C C . GLN A 1 197 ? 11.610 -0.083 -0.291 1.00 96.31 197 GLN A C 1
ATOM 1474 O O . GLN A 1 197 ? 11.075 1.022 -0.367 1.00 96.31 197 GLN A O 1
ATOM 1479 N N . ASP A 1 198 ? 10.942 -1.154 0.163 1.00 97.75 198 ASP A N 1
ATOM 1480 C CA . ASP A 1 198 ? 9.596 -1.061 0.738 1.00 97.75 198 ASP A CA 1
ATOM 1481 C C . ASP A 1 198 ? 9.625 -0.384 2.113 1.00 97.75 198 ASP A C 1
ATOM 1483 O O . ASP A 1 198 ? 10.452 -0.693 2.976 1.00 97.75 198 ASP A O 1
ATOM 1487 N N . SER A 1 199 ? 8.606 0.421 2.390 1.00 98.25 199 SER A N 1
ATOM 1488 C CA . SER A 1 199 ? 8.287 0.934 3.719 1.00 98.25 199 SER A CA 1
ATOM 1489 C C . SER A 1 199 ? 6.815 0.704 4.051 1.00 98.25 199 SER A C 1
ATOM 1491 O O . SER A 1 199 ? 5.944 0.728 3.185 1.00 98.25 199 SER A O 1
ATOM 1493 N N . PHE A 1 200 ? 6.507 0.505 5.332 1.00 98.62 200 PHE A N 1
ATOM 1494 C CA . PHE A 1 200 ? 5.125 0.480 5.810 1.00 98.62 200 PHE A CA 1
ATOM 1495 C C . PHE A 1 200 ? 5.006 1.116 7.190 1.00 98.62 200 PHE A C 1
ATOM 1497 O O . PHE A 1 200 ? 5.962 1.139 7.971 1.00 98.62 200 PHE A O 1
ATOM 1504 N N . GLY A 1 201 ? 3.810 1.604 7.496 1.00 97.44 201 GLY A N 1
ATOM 1505 C CA . GLY A 1 201 ? 3.500 2.270 8.752 1.00 97.44 201 GLY A CA 1
ATOM 1506 C C . GLY A 1 201 ? 2.052 2.065 9.167 1.00 97.44 201 GLY A C 1
ATOM 1507 O O . GLY A 1 201 ? 1.181 1.812 8.336 1.00 97.44 201 GLY A O 1
ATOM 1508 N N . ILE A 1 202 ? 1.805 2.155 10.471 1.00 96.81 202 ILE A N 1
ATOM 1509 C CA . ILE A 1 202 ? 0.472 2.080 11.071 1.00 96.81 202 ILE A CA 1
ATOM 1510 C C . ILE A 1 202 ? 0.406 3.155 12.155 1.00 96.81 202 ILE A C 1
ATOM 1512 O O . ILE A 1 202 ? 1.351 3.278 12.935 1.00 96.81 202 ILE A O 1
ATOM 1516 N N . SER A 1 203 ? -0.679 3.926 12.206 1.00 94.62 203 SER A N 1
ATOM 1517 C CA . SER A 1 203 ? -0.883 4.922 13.261 1.00 94.62 203 SER A CA 1
ATOM 1518 C C . SER A 1 203 ? -1.058 4.267 14.626 1.00 94.62 203 SER A C 1
ATOM 1520 O O . SER A 1 203 ? -1.625 3.177 14.739 1.00 94.62 203 SER A O 1
ATOM 1522 N N . GLU A 1 204 ? -0.655 4.966 15.682 1.00 88.62 204 GLU A N 1
ATOM 1523 C CA . GLU A 1 204 ? -0.919 4.497 17.037 1.00 88.62 204 GLU A CA 1
ATOM 1524 C C . GLU A 1 204 ? -2.419 4.520 17.355 1.00 88.62 204 GLU A C 1
ATOM 1526 O O . GLU A 1 204 ? -3.162 5.407 16.935 1.00 88.62 204 GLU A O 1
ATOM 1531 N N . VAL A 1 205 ? -2.866 3.508 18.097 1.00 87.44 205 VAL A N 1
ATOM 1532 C CA . VAL A 1 205 ? -4.242 3.377 18.584 1.00 87.44 205 VAL A CA 1
ATOM 1533 C C . VAL A 1 205 ? -4.154 2.904 20.038 1.00 87.44 205 VAL A C 1
ATOM 1535 O O . VAL A 1 205 ? -4.121 1.696 20.279 1.00 87.44 205 VAL A O 1
ATOM 1538 N N . PRO A 1 206 ? -4.027 3.824 21.012 1.00 84.81 206 PRO A N 1
ATOM 1539 C CA . PRO A 1 206 ? -3.779 3.455 22.406 1.00 84.81 206 PRO A CA 1
ATOM 1540 C C . PRO A 1 206 ? -4.998 2.790 23.061 1.00 84.81 206 PRO A C 1
ATOM 1542 O O . PRO A 1 206 ? -4.843 1.899 23.894 1.00 84.81 206 PRO A O 1
ATOM 1545 N N . ASP A 1 207 ? -6.209 3.184 22.659 1.00 87.44 207 ASP A N 1
ATOM 1546 C CA . ASP A 1 207 ? -7.469 2.692 23.213 1.00 87.44 207 ASP A CA 1
ATOM 1547 C C . ASP A 1 207 ? -8.621 2.705 22.186 1.00 87.44 207 ASP A C 1
ATOM 1549 O O . ASP A 1 207 ? -8.500 3.182 21.051 1.00 87.44 207 ASP A O 1
ATOM 1553 N N . ALA A 1 208 ? -9.761 2.140 22.593 1.00 88.38 208 ALA A N 1
ATOM 1554 C CA . ALA A 1 208 ? -10.952 2.015 21.759 1.00 88.38 208 ALA A CA 1
ATOM 1555 C C . ALA A 1 208 ? -11.630 3.362 21.437 1.00 88.38 208 ALA A C 1
ATOM 1557 O O . ALA A 1 208 ? -12.223 3.504 20.367 1.00 88.38 208 ALA A O 1
ATOM 1558 N N . GLU A 1 209 ? -11.538 4.364 22.319 1.00 88.75 209 GLU A N 1
ATOM 1559 C CA . GLU A 1 209 ? -12.119 5.687 22.058 1.00 88.75 209 GLU A CA 1
ATOM 1560 C C . GLU A 1 209 ? -11.281 6.460 21.030 1.00 88.75 209 GLU A C 1
ATOM 1562 O O . GLU A 1 209 ? -11.843 7.085 20.134 1.00 88.75 209 GLU A O 1
ATOM 1567 N N . SER A 1 210 ? -9.954 6.327 21.058 1.00 88.00 210 SER A N 1
ATOM 1568 C CA . SER A 1 210 ? -9.044 6.841 20.029 1.00 88.00 210 SER A CA 1
ATOM 1569 C C . SER A 1 210 ? -9.342 6.212 18.664 1.00 88.00 210 SER A C 1
ATOM 1571 O O . SER A 1 210 ? -9.521 6.936 17.680 1.00 88.00 210 SER A O 1
ATOM 1573 N N . PHE A 1 211 ? -9.522 4.884 18.616 1.00 90.44 211 PHE A N 1
ATOM 1574 C CA . PHE A 1 211 ? -9.959 4.182 17.402 1.00 90.44 211 PHE A CA 1
ATOM 1575 C C . PHE A 1 211 ? -11.303 4.705 16.875 1.00 90.44 211 PHE A C 1
ATOM 1577 O O . PHE A 1 211 ? -11.459 4.962 15.687 1.00 90.44 211 PHE A O 1
ATOM 1584 N N . LYS A 1 212 ? -12.295 4.883 17.745 1.00 89.81 212 LYS A N 1
ATOM 1585 C CA . LYS A 1 212 ? -13.620 5.388 17.364 1.00 89.81 212 LYS A CA 1
ATOM 1586 C C . LYS A 1 212 ? -13.564 6.835 16.864 1.00 89.81 212 LYS A C 1
ATOM 1588 O O . LYS A 1 212 ? -14.225 7.193 15.891 1.00 89.81 212 LYS A O 1
ATOM 1593 N N . LYS A 1 213 ? -12.738 7.668 17.498 1.00 89.00 213 LYS A N 1
ATOM 1594 C CA . LYS A 1 213 ? -12.578 9.086 17.169 1.00 89.00 213 LYS A CA 1
ATOM 1595 C C . LYS A 1 213 ? -11.885 9.283 15.815 1.00 89.00 213 LYS A C 1
ATOM 1597 O O . LYS A 1 213 ? -12.364 10.070 14.999 1.00 89.00 213 LYS A O 1
ATOM 1602 N N . GLN A 1 214 ? -10.790 8.569 15.558 1.00 90.38 214 GLN A N 1
ATOM 1603 C CA . GLN A 1 214 ? -9.880 8.843 14.436 1.00 90.38 214 GLN A CA 1
ATOM 1604 C C . GLN A 1 214 ? -9.698 7.669 13.458 1.00 90.38 214 GLN A C 1
ATOM 1606 O O . GLN A 1 214 ? -9.379 7.890 12.293 1.00 90.38 214 GLN A O 1
ATOM 1611 N N . GLY A 1 215 ? -9.995 6.442 13.879 1.00 93.19 215 GLY A N 1
ATOM 1612 C CA . GLY A 1 215 ? -9.710 5.221 13.129 1.00 93.19 215 GLY A CA 1
ATOM 1613 C C . GLY A 1 215 ? -8.261 4.771 13.285 1.00 93.19 215 GLY A C 1
ATOM 1614 O O . GLY A 1 215 ? -7.548 5.200 14.191 1.00 93.19 215 GLY A O 1
ATOM 1615 N N . ILE A 1 216 ? -7.835 3.901 12.377 1.00 94.69 216 ILE A N 1
ATOM 1616 C CA . ILE A 1 216 ? -6.446 3.482 12.202 1.00 94.69 216 ILE A CA 1
ATOM 1617 C C . ILE A 1 216 ? -6.026 3.747 10.757 1.00 94.69 216 ILE A C 1
ATOM 1619 O O . ILE A 1 216 ? -6.710 3.315 9.827 1.00 94.69 216 ILE A O 1
ATOM 1623 N N . LEU A 1 217 ? -4.915 4.457 10.576 1.00 97.69 217 LEU A N 1
ATOM 1624 C CA . LEU A 1 217 ? -4.238 4.598 9.293 1.00 97.69 217 LEU A CA 1
ATOM 1625 C C . LEU A 1 217 ? -3.244 3.445 9.133 1.00 97.69 217 LEU A C 1
ATOM 1627 O O . LEU A 1 217 ? -2.460 3.177 10.043 1.00 97.69 217 LEU A O 1
ATOM 1631 N N . ALA A 1 218 ? -3.233 2.805 7.968 1.00 98.56 218 ALA A N 1
ATOM 1632 C CA . ALA A 1 218 ? -2.137 1.947 7.528 1.00 98.56 218 ALA A CA 1
ATOM 1633 C C . ALA A 1 218 ? -1.651 2.397 6.147 1.00 98.56 218 ALA A C 1
ATOM 1635 O O . ALA A 1 218 ? -2.462 2.769 5.301 1.00 98.56 218 ALA A O 1
ATOM 1636 N N . VAL A 1 219 ? -0.336 2.359 5.936 1.00 98.81 219 VAL A N 1
ATOM 1637 C CA . VAL A 1 219 ? 0.346 2.804 4.712 1.00 98.81 219 VAL A CA 1
ATOM 1638 C C . VAL A 1 219 ? 1.364 1.746 4.294 1.00 98.81 219 VAL A C 1
ATOM 1640 O O . VAL A 1 219 ? 2.096 1.240 5.146 1.00 98.81 219 VAL A O 1
ATOM 1643 N N . VAL A 1 220 ? 1.438 1.441 2.999 1.00 98.88 220 VAL A N 1
ATOM 1644 C CA . VAL A 1 220 ? 2.547 0.714 2.356 1.00 98.88 220 VAL A CA 1
ATOM 1645 C C . VAL A 1 220 ? 3.036 1.559 1.182 1.00 98.88 220 VAL A C 1
ATOM 1647 O O . VAL A 1 220 ? 2.224 2.133 0.460 1.00 98.88 220 VAL A O 1
ATOM 1650 N N . ALA A 1 221 ? 4.350 1.657 1.017 1.00 98.56 221 ALA A N 1
ATOM 1651 C CA . ALA A 1 221 ? 5.011 2.438 -0.018 1.00 98.56 221 ALA A CA 1
ATOM 1652 C C . ALA A 1 221 ? 6.196 1.635 -0.572 1.00 98.56 221 ALA A C 1
ATOM 1654 O O . ALA A 1 221 ? 7.026 1.164 0.204 1.00 98.56 221 ALA A O 1
ATOM 1655 N N . ASP A 1 222 ? 6.264 1.463 -1.888 1.00 97.56 222 ASP A N 1
ATOM 1656 C CA . ASP A 1 222 ? 7.332 0.747 -2.595 1.00 97.56 222 ASP A CA 1
ATOM 1657 C C . ASP A 1 222 ? 8.274 1.783 -3.222 1.00 97.56 222 ASP A C 1
ATOM 1659 O O . ASP A 1 222 ? 7.829 2.678 -3.948 1.00 97.56 222 ASP A O 1
ATOM 1663 N N . GLY A 1 223 ? 9.544 1.777 -2.823 1.00 95.94 223 GLY A N 1
ATOM 1664 C CA . GLY A 1 223 ? 10.518 2.818 -3.144 1.00 95.94 223 GLY A CA 1
ATOM 1665 C C . GLY A 1 223 ? 11.312 2.511 -4.407 1.00 95.94 223 GLY A C 1
ATOM 1666 O O . GLY A 1 223 ? 12.057 1.536 -4.461 1.00 95.94 223 GLY A O 1
ATOM 1667 N N . MET A 1 224 ? 11.261 3.401 -5.397 1.00 88.69 224 MET A N 1
ATOM 1668 C CA . MET A 1 224 ? 11.972 3.226 -6.664 1.00 88.69 224 MET A CA 1
ATOM 1669 C C . MET A 1 224 ? 12.902 4.398 -6.985 1.00 88.69 224 MET A C 1
ATOM 1671 O O . MET A 1 224 ? 12.715 5.521 -6.531 1.00 88.69 224 MET A O 1
ATOM 1675 N N . GLY A 1 225 ? 13.914 4.135 -7.806 1.00 72.38 225 GLY A N 1
ATOM 1676 C CA . GLY A 1 225 ? 15.102 4.983 -7.912 1.00 72.38 225 GLY A CA 1
ATOM 1677 C C . GLY A 1 225 ? 16.291 4.289 -7.249 1.00 72.38 225 GLY A C 1
ATOM 1678 O O . GLY A 1 225 ? 16.143 3.539 -6.284 1.00 72.38 225 GLY A O 1
ATOM 1679 N N . GLY A 1 226 ? 17.475 4.439 -7.845 1.00 67.88 226 GLY A N 1
ATOM 1680 C CA . GLY A 1 226 ? 18.614 3.561 -7.571 1.00 67.88 226 GLY A CA 1
ATOM 1681 C C . GLY A 1 226 ? 19.054 3.532 -6.102 1.00 67.88 226 GLY A C 1
ATOM 1682 O O . GLY A 1 226 ? 19.297 4.572 -5.495 1.00 67.88 226 GLY A O 1
ATOM 1683 N N . LEU A 1 227 ? 19.240 2.319 -5.567 1.00 66.94 227 LEU A N 1
ATOM 1684 C CA . LEU A 1 227 ? 19.781 2.060 -4.229 1.00 66.94 227 LEU A CA 1
ATOM 1685 C C . LEU A 1 227 ? 19.109 2.915 -3.127 1.00 66.94 227 LEU A C 1
ATOM 1687 O O . LEU A 1 227 ? 17.921 2.753 -2.860 1.00 66.94 227 LEU A O 1
ATOM 1691 N N . SER A 1 228 ? 19.878 3.754 -2.431 1.00 75.19 228 SER A N 1
ATOM 1692 C CA . SER A 1 228 ? 19.473 4.404 -1.178 1.00 75.19 228 SER A CA 1
ATOM 1693 C C . SER A 1 228 ? 18.375 5.449 -1.345 1.00 75.19 228 SER A C 1
ATOM 1695 O O . SER A 1 228 ? 17.695 5.772 -0.373 1.00 75.19 228 SER A O 1
ATOM 1697 N N . ASP A 1 229 ? 18.196 5.991 -2.553 1.00 85.31 229 ASP A N 1
ATOM 1698 C CA . ASP A 1 229 ? 17.172 7.008 -2.777 1.00 85.31 229 ASP A CA 1
ATOM 1699 C C . ASP A 1 229 ? 15.760 6.395 -2.666 1.00 85.31 229 ASP A C 1
ATOM 1701 O O . ASP A 1 229 ? 14.911 6.986 -2.004 1.00 85.31 229 ASP A O 1
ATOM 1705 N N . GLY A 1 230 ? 15.524 5.182 -3.192 1.00 90.94 230 GLY A N 1
ATOM 1706 C CA . GLY A 1 230 ? 14.223 4.500 -3.090 1.00 90.94 230 GLY A CA 1
ATOM 1707 C C . GLY A 1 230 ? 13.794 4.205 -1.643 1.00 90.94 230 GLY A C 1
ATOM 1708 O O . GLY A 1 230 ? 12.691 4.581 -1.251 1.00 90.94 230 GLY A O 1
ATOM 1709 N N . GLU A 1 231 ? 14.685 3.627 -0.822 1.00 94.00 231 GLU A N 1
ATOM 1710 C CA . GLU A 1 231 ? 14.444 3.397 0.620 1.00 94.00 231 GLU A CA 1
ATOM 1711 C C . GLU A 1 231 ? 14.098 4.707 1.343 1.00 94.00 231 GLU A C 1
ATOM 1713 O O . GLU A 1 231 ? 13.146 4.773 2.123 1.00 94.00 231 GLU A O 1
ATOM 1718 N N . ARG A 1 232 ? 14.848 5.779 1.060 1.00 95.38 232 ARG A N 1
ATOM 1719 C CA . ARG A 1 232 ? 14.610 7.087 1.675 1.00 95.38 232 ARG A CA 1
ATOM 1720 C C . ARG A 1 232 ? 13.269 7.686 1.246 1.00 95.38 232 ARG A C 1
ATOM 1722 O O . ARG A 1 232 ? 12.603 8.290 2.087 1.00 95.38 232 ARG A O 1
ATOM 1729 N N . MET A 1 233 ? 12.861 7.533 -0.017 1.00 96.88 233 MET A N 1
ATOM 1730 C CA . MET A 1 233 ? 11.597 8.091 -0.508 1.00 96.88 233 MET A CA 1
ATOM 1731 C C . MET A 1 233 ? 10.394 7.352 0.085 1.00 96.88 233 MET A C 1
ATOM 1733 O O . MET A 1 233 ? 9.501 8.009 0.620 1.00 96.88 233 MET A O 1
ATOM 1737 N N . SER A 1 234 ? 10.386 6.014 0.083 1.00 97.88 234 SER A N 1
ATOM 1738 C CA . SER A 1 234 ? 9.283 5.238 0.674 1.00 97.88 234 SER A CA 1
ATOM 1739 C C . SER A 1 234 ? 9.150 5.483 2.180 1.00 97.88 234 SER A C 1
ATOM 1741 O O . SER A 1 234 ? 8.040 5.660 2.694 1.00 97.88 234 SER A O 1
ATOM 1743 N N . ALA A 1 235 ? 10.276 5.592 2.894 1.00 98.00 235 ALA A N 1
ATOM 1744 C CA . ALA A 1 235 ? 10.283 5.925 4.314 1.00 98.00 235 ALA A CA 1
ATOM 1745 C C . ALA A 1 235 ? 9.742 7.344 4.574 1.00 98.00 235 ALA A C 1
ATOM 1747 O O . ALA A 1 235 ? 8.951 7.538 5.499 1.00 98.00 235 ALA A O 1
ATOM 1748 N N . LEU A 1 236 ? 10.117 8.330 3.749 1.00 98.38 236 LEU A N 1
ATOM 1749 C CA . LEU A 1 236 ? 9.649 9.715 3.870 1.00 98.38 236 LEU A CA 1
ATOM 1750 C C . LEU A 1 236 ? 8.139 9.849 3.621 1.00 98.38 236 LEU A C 1
ATOM 1752 O O . LEU A 1 236 ? 7.474 10.587 4.354 1.00 98.38 236 LEU A O 1
ATOM 1756 N N . VAL A 1 237 ? 7.594 9.111 2.646 1.00 98.69 237 VAL A N 1
ATOM 1757 C CA . VAL A 1 237 ? 6.143 9.000 2.410 1.00 98.69 237 VAL A CA 1
ATOM 1758 C C . VAL A 1 237 ? 5.443 8.495 3.668 1.00 98.69 237 VAL A C 1
ATOM 1760 O O . VAL A 1 237 ? 4.594 9.193 4.224 1.00 98.69 237 VAL A O 1
ATOM 1763 N N . VAL A 1 238 ? 5.838 7.318 4.164 1.00 98.62 238 VAL A N 1
ATOM 1764 C CA . VAL A 1 238 ? 5.206 6.683 5.330 1.00 98.62 238 VAL A CA 1
ATOM 1765 C C . VAL A 1 238 ? 5.283 7.574 6.572 1.00 98.62 238 VAL A C 1
ATOM 1767 O O . VAL A 1 238 ? 4.267 7.795 7.231 1.00 98.62 238 VAL A O 1
ATOM 1770 N N . VAL A 1 239 ? 6.462 8.116 6.892 1.00 98.25 239 VAL A N 1
ATOM 1771 C CA . VAL A 1 239 ? 6.664 8.949 8.091 1.00 98.25 239 VAL A CA 1
ATOM 1772 C C . VAL A 1 239 ? 5.842 10.235 8.021 1.00 98.25 239 VAL A C 1
ATOM 1774 O O . VAL A 1 239 ? 5.267 10.647 9.030 1.00 98.25 239 VAL A O 1
ATOM 1777 N N . THR A 1 240 ? 5.744 10.852 6.842 1.00 98.50 240 THR A N 1
ATOM 1778 C CA . THR A 1 240 ? 4.979 12.088 6.657 1.00 98.50 240 THR A CA 1
ATOM 1779 C C . THR A 1 240 ? 3.479 11.818 6.761 1.00 98.50 240 THR A C 1
ATOM 1781 O O . THR A 1 240 ? 2.805 12.509 7.518 1.00 98.50 240 THR A O 1
ATOM 1784 N N . MET A 1 241 ? 2.954 10.771 6.111 1.00 98.38 241 MET A N 1
ATOM 1785 C CA . MET A 1 241 ? 1.536 10.402 6.241 1.00 98.38 241 MET A CA 1
ATOM 1786 C C . MET A 1 241 ? 1.151 10.059 7.687 1.00 98.38 241 MET A C 1
ATOM 1788 O O . MET A 1 241 ? 0.088 10.472 8.139 1.00 98.38 241 MET A O 1
ATOM 1792 N N . LEU A 1 242 ? 2.007 9.354 8.438 1.00 97.00 242 LEU A N 1
ATOM 1793 C CA . LEU A 1 242 ? 1.753 9.069 9.856 1.00 97.00 242 LEU A CA 1
ATOM 1794 C C . LEU A 1 242 ? 1.742 10.343 10.715 1.00 97.00 242 LEU A C 1
ATOM 1796 O O . LEU A 1 242 ? 0.808 10.538 11.491 1.00 97.00 242 LEU A O 1
ATOM 1800 N N . ARG A 1 243 ? 2.741 11.223 10.552 1.00 95.56 243 ARG A N 1
ATOM 1801 C CA . ARG A 1 243 ? 2.852 12.477 11.317 1.00 95.56 243 ARG A CA 1
ATOM 1802 C C . ARG A 1 243 ? 1.682 13.418 11.042 1.00 95.56 243 ARG A C 1
ATOM 1804 O O . ARG A 1 243 ? 1.094 13.957 11.975 1.00 95.56 243 ARG A O 1
ATOM 1811 N N . GLU A 1 244 ? 1.338 13.622 9.772 1.00 95.50 244 GLU A N 1
ATOM 1812 C CA . GLU A 1 244 ? 0.221 14.494 9.400 1.00 95.50 244 GLU A CA 1
ATOM 1813 C C . GLU A 1 244 ? -1.127 13.897 9.818 1.00 95.50 244 GLU A C 1
ATOM 1815 O O . GLU A 1 244 ? -2.039 14.642 10.171 1.00 95.50 244 GLU A O 1
ATOM 1820 N N . PHE A 1 245 ? -1.256 12.565 9.869 1.00 94.62 245 PHE A N 1
ATOM 1821 C CA . PHE A 1 245 ? -2.446 11.922 10.419 1.00 94.62 245 PHE A CA 1
ATOM 1822 C C . PHE A 1 245 ? -2.575 12.179 11.921 1.00 94.62 245 PHE A C 1
ATOM 1824 O O . PHE A 1 245 ? -3.634 12.620 12.360 1.00 94.62 245 PHE A O 1
ATOM 1831 N N . GLU A 1 246 ? -1.508 11.983 12.698 1.00 91.06 246 GLU A N 1
ATOM 1832 C CA . GLU A 1 246 ? -1.483 12.278 14.138 1.00 91.06 246 GLU A CA 1
ATOM 1833 C C . GLU A 1 246 ? -1.783 13.762 14.430 1.00 91.06 246 GLU A C 1
ATOM 1835 O O . GLU A 1 246 ? -2.595 14.079 15.302 1.00 91.06 246 GLU A O 1
ATOM 1840 N N . ALA A 1 247 ? -1.202 14.679 13.647 1.00 89.31 247 ALA A N 1
ATOM 1841 C CA . ALA A 1 247 ? -1.476 16.113 13.735 1.00 89.31 247 ALA A CA 1
ATOM 1842 C C . ALA A 1 247 ? -2.913 16.477 13.306 1.00 89.31 247 ALA A C 1
ATOM 1844 O O . ALA A 1 247 ? -3.508 17.426 13.837 1.00 89.31 247 ALA A O 1
ATOM 1845 N N . SER A 1 248 ? -3.502 15.722 12.371 1.00 80.12 248 SER A N 1
ATOM 1846 C CA . SER A 1 248 ? -4.898 15.877 11.971 1.00 80.12 248 SER A CA 1
ATOM 1847 C C . SER A 1 248 ? -5.832 15.396 13.085 1.00 80.12 248 SER A C 1
ATOM 1849 O O . SER A 1 248 ? -6.197 14.227 13.195 1.00 80.12 248 SER A O 1
ATOM 1851 N N . LYS A 1 249 ? -6.252 16.340 13.936 1.00 71.12 249 LYS A N 1
ATOM 1852 C CA . LYS A 1 249 ? -7.320 16.129 14.923 1.00 71.12 249 LYS A CA 1
ATOM 1853 C C . LYS A 1 249 ? -8.509 15.451 14.238 1.00 71.12 249 LYS A C 1
ATOM 1855 O O . LYS A 1 249 ? -9.117 16.077 13.378 1.00 71.12 249 LYS A O 1
ATOM 1860 N N . ALA A 1 250 ? -8.832 14.228 14.663 1.00 71.31 250 ALA A N 1
ATOM 1861 C CA . ALA A 1 250 ? -10.003 13.428 14.287 1.00 71.31 250 ALA A CA 1
ATOM 1862 C C . ALA A 1 250 ? -11.012 14.096 13.326 1.00 71.31 250 ALA A C 1
ATOM 1864 O O . ALA A 1 250 ? -12.030 14.651 13.750 1.00 71.31 250 ALA A O 1
ATOM 1865 N N . ASP A 1 251 ? -10.726 14.002 12.030 1.00 70.94 251 ASP A N 1
ATOM 1866 C CA . ASP A 1 251 ? -11.582 14.525 10.970 1.00 70.94 251 ASP A CA 1
ATOM 1867 C C . ASP A 1 251 ? -12.852 13.647 10.837 1.00 70.94 251 ASP A C 1
ATOM 1869 O O . ASP A 1 251 ? -12.766 12.406 10.890 1.00 70.94 251 ASP A O 1
ATOM 1873 N N . PRO A 1 252 ? -14.056 14.231 10.684 1.00 72.31 252 PRO A N 1
ATOM 1874 C CA . PRO A 1 252 ? -15.246 13.475 10.298 1.00 72.31 252 PRO A CA 1
ATOM 1875 C C . PRO A 1 252 ? -15.157 12.849 8.893 1.00 72.31 252 PRO A C 1
ATOM 1877 O O . PRO A 1 252 ? -15.906 11.911 8.629 1.00 72.31 252 PRO A O 1
ATOM 1880 N N . ALA A 1 253 ? -14.263 13.317 8.014 1.00 86.31 253 ALA A N 1
ATOM 1881 C CA . ALA A 1 253 ? -14.095 12.853 6.637 1.00 86.31 253 ALA A CA 1
ATOM 1882 C C . ALA A 1 253 ? -12.715 12.181 6.407 1.00 86.31 253 ALA A C 1
ATOM 1884 O O . ALA A 1 253 ? -11.711 12.849 6.138 1.00 86.31 253 ALA A O 1
ATOM 1885 N N . PRO A 1 254 ? -12.630 10.836 6.457 1.00 90.81 254 PRO A N 1
ATOM 1886 C CA . PRO A 1 254 ? -11.365 10.136 6.234 1.00 90.81 254 PRO A CA 1
ATOM 1887 C C . PRO A 1 254 ? -10.834 10.245 4.793 1.00 90.81 254 PRO A C 1
ATOM 1889 O O . PRO A 1 254 ? -9.623 10.287 4.606 1.00 90.81 254 PRO A O 1
ATOM 1892 N N . ALA A 1 255 ? -11.702 10.354 3.779 1.00 91.44 255 ALA A N 1
ATOM 1893 C CA . ALA A 1 255 ? -11.278 10.517 2.382 1.00 91.44 255 ALA A CA 1
ATOM 1894 C C . ALA A 1 255 ? -10.536 11.850 2.142 1.00 91.44 255 ALA A C 1
ATOM 1896 O O . ALA A 1 255 ? -9.438 11.860 1.590 1.00 91.44 255 ALA A O 1
ATOM 1897 N N . SER A 1 256 ? -11.067 12.975 2.643 1.00 92.75 256 SER A N 1
ATOM 1898 C CA . SER A 1 256 ? -10.371 14.271 2.567 1.00 92.75 256 SER A CA 1
ATOM 1899 C C . SER A 1 256 ? -9.113 14.307 3.438 1.00 92.75 256 SER A C 1
ATOM 1901 O O . SER A 1 256 ? -8.163 15.014 3.110 1.00 92.75 256 SER A O 1
ATOM 1903 N N . THR A 1 257 ? -9.073 13.521 4.519 1.00 94.56 257 THR A N 1
ATOM 1904 C CA . THR A 1 257 ? -7.846 13.310 5.295 1.00 94.56 257 THR A CA 1
ATOM 1905 C C . THR A 1 257 ? -6.782 12.639 4.435 1.00 94.56 257 THR A C 1
ATOM 1907 O O . THR A 1 257 ? -5.702 13.201 4.297 1.00 94.56 257 THR A O 1
ATOM 1910 N N . LEU A 1 258 ? -7.095 11.503 3.802 1.00 97.19 258 LEU A N 1
ATOM 1911 C CA . LEU A 1 258 ? -6.170 10.764 2.935 1.00 97.19 258 LEU A CA 1
ATOM 1912 C C . LEU A 1 258 ? -5.585 11.623 1.803 1.00 97.19 258 LEU A C 1
ATOM 1914 O O . LEU A 1 258 ? -4.377 11.554 1.585 1.00 97.19 258 LEU A O 1
ATOM 1918 N N . MET A 1 259 ? -6.395 12.474 1.160 1.00 96.69 259 MET A N 1
ATOM 1919 C CA . MET A 1 259 ? -5.904 13.441 0.164 1.00 96.69 259 MET A CA 1
ATOM 1920 C C . MET A 1 259 ? -4.821 14.358 0.748 1.00 96.69 259 MET A C 1
ATOM 1922 O O . MET A 1 259 ? -3.698 14.370 0.249 1.00 96.69 259 MET A O 1
ATOM 1926 N N . ARG A 1 260 ? -5.093 15.026 1.883 1.00 96.06 260 ARG A N 1
ATOM 1927 C CA . ARG A 1 260 ? -4.105 15.900 2.549 1.00 96.06 260 ARG A CA 1
ATOM 1928 C C . ARG A 1 260 ? -2.826 15.160 2.950 1.00 96.06 260 ARG A C 1
ATOM 1930 O O . ARG A 1 260 ? -1.750 15.752 2.918 1.00 96.06 260 ARG A O 1
ATOM 1937 N N . LEU A 1 261 ? -2.927 13.886 3.346 1.00 97.62 261 LEU A N 1
ATOM 1938 C CA . LEU A 1 261 ? -1.753 13.075 3.690 1.00 97.62 261 LEU A CA 1
ATOM 1939 C C . LEU A 1 261 ? -0.864 12.819 2.464 1.00 97.62 261 LEU A C 1
ATOM 1941 O O . LEU A 1 261 ? 0.359 12.885 2.587 1.00 97.62 261 LEU A O 1
ATOM 1945 N N . ILE A 1 262 ? -1.456 12.557 1.294 1.00 97.75 262 ILE A N 1
ATOM 1946 C CA . ILE A 1 262 ? -0.712 12.380 0.040 1.00 97.75 262 ILE A CA 1
ATOM 1947 C C . ILE A 1 262 ? -0.151 13.700 -0.486 1.00 97.75 262 ILE A C 1
ATOM 1949 O O . ILE A 1 262 ? 1.016 13.725 -0.874 1.00 97.75 262 ILE A O 1
ATOM 1953 N N . ASP A 1 263 ? -0.896 14.804 -0.404 1.00 97.75 263 ASP A N 1
ATOM 1954 C CA . ASP A 1 263 ? -0.394 16.133 -0.775 1.00 97.75 263 ASP A CA 1
ATOM 1955 C C . ASP A 1 263 ? 0.841 16.512 0.057 1.00 97.75 263 ASP A C 1
ATOM 1957 O O . ASP A 1 263 ? 1.850 16.988 -0.474 1.00 97.75 263 ASP A O 1
ATOM 1961 N N . ALA A 1 264 ? 0.797 16.245 1.367 1.00 98.25 264 ALA A N 1
ATOM 1962 C CA . ALA A 1 264 ? 1.918 16.474 2.270 1.00 98.25 264 ALA A CA 1
ATOM 1963 C C . ALA A 1 264 ? 3.104 15.538 1.985 1.00 98.25 264 ALA A C 1
ATOM 1965 O O . ALA A 1 264 ? 4.246 16.001 1.946 1.00 98.25 264 ALA A O 1
ATOM 1966 N N . ALA A 1 265 ? 2.855 14.244 1.749 1.00 98.44 265 ALA A N 1
ATOM 1967 C CA . ALA A 1 265 ? 3.896 13.279 1.396 1.00 98.44 265 ALA A CA 1
ATOM 1968 C C . ALA A 1 265 ? 4.585 13.637 0.069 1.00 98.44 265 ALA A C 1
ATOM 1970 O O . ALA A 1 265 ? 5.814 13.646 0.002 1.00 98.44 265 ALA A O 1
ATOM 1971 N N . ASN A 1 266 ? 3.819 14.013 -0.957 1.00 98.38 266 ASN A N 1
ATOM 1972 C CA . ASN A 1 266 ? 4.348 14.446 -2.247 1.00 98.38 266 ASN A CA 1
ATOM 1973 C C . ASN A 1 266 ? 5.123 15.758 -2.137 1.00 98.38 266 ASN A C 1
ATOM 1975 O O . ASN A 1 266 ? 6.230 15.859 -2.654 1.00 98.38 266 ASN A O 1
ATOM 1979 N N . SER A 1 267 ? 4.613 16.729 -1.378 1.00 98.19 267 SER A N 1
ATOM 1980 C CA . SER A 1 267 ? 5.337 17.975 -1.097 1.00 98.19 267 SER A CA 1
ATOM 1981 C C . SER A 1 267 ? 6.667 17.723 -0.374 1.00 98.19 267 SER A C 1
ATOM 1983 O O . SER A 1 267 ? 7.674 18.357 -0.693 1.00 98.19 267 SER A O 1
ATOM 1985 N N . ALA A 1 268 ? 6.697 16.786 0.580 1.00 98.31 268 ALA A N 1
ATOM 1986 C CA . ALA A 1 268 ? 7.910 16.412 1.303 1.00 98.31 268 ALA A CA 1
ATOM 1987 C C . ALA A 1 268 ? 8.932 15.703 0.398 1.00 98.31 268 ALA A C 1
ATOM 1989 O O . ALA A 1 268 ? 10.102 16.087 0.390 1.00 98.31 268 ALA A O 1
ATOM 1990 N N . VAL A 1 269 ? 8.493 14.717 -0.392 1.00 97.88 269 VAL A N 1
ATOM 1991 C CA . VAL A 1 269 ? 9.346 13.970 -1.332 1.00 97.88 269 VAL A CA 1
ATOM 1992 C C . VAL A 1 269 ? 9.867 14.873 -2.450 1.00 97.88 269 VAL A C 1
ATOM 1994 O O . VAL A 1 269 ? 11.070 14.890 -2.690 1.00 97.88 269 VAL A O 1
ATOM 1997 N N . ASN A 1 270 ? 9.018 15.690 -3.078 1.00 96.94 270 ASN A N 1
ATOM 1998 C CA . ASN A 1 270 ? 9.441 16.622 -4.127 1.00 96.94 270 ASN A CA 1
ATOM 1999 C C . ASN A 1 270 ? 10.512 17.602 -3.619 1.00 96.94 270 ASN A C 1
ATOM 2001 O O . ASN A 1 270 ? 11.502 17.855 -4.305 1.00 96.94 270 ASN A O 1
ATOM 2005 N N . LYS A 1 271 ? 10.350 18.111 -2.389 1.00 97.31 271 LYS A N 1
ATOM 2006 C CA . LYS A 1 271 ? 11.324 18.996 -1.736 1.00 97.31 271 LYS A CA 1
ATOM 2007 C C . LYS A 1 271 ? 12.655 18.300 -1.425 1.00 97.31 271 LYS A C 1
ATOM 2009 O O . LYS A 1 271 ? 13.700 18.936 -1.517 1.00 97.31 271 LYS A O 1
ATOM 2014 N N . GLU A 1 272 ? 12.620 17.032 -1.025 1.00 95.75 272 GLU A N 1
ATOM 2015 C CA . GLU A 1 272 ? 13.813 16.217 -0.759 1.00 95.75 272 GLU A CA 1
ATOM 2016 C C . GLU A 1 272 ? 14.554 15.846 -2.055 1.00 95.75 272 GLU A C 1
ATOM 2018 O O . GLU A 1 272 ? 15.783 15.900 -2.117 1.00 95.75 272 GLU A O 1
ATOM 2023 N N . LEU A 1 273 ? 13.822 15.507 -3.118 1.00 94.50 273 LEU A N 1
ATOM 2024 C CA . LEU A 1 273 ? 14.395 15.215 -4.429 1.00 94.50 273 LEU A CA 1
ATOM 2025 C C . LEU A 1 273 ? 15.054 16.457 -5.040 1.00 94.50 273 LEU A C 1
ATOM 2027 O O . LEU A 1 273 ? 16.209 16.371 -5.472 1.00 94.50 273 LEU A O 1
ATOM 2031 N N . GLY A 1 274 ? 14.342 17.588 -5.037 1.00 94.06 274 GLY A N 1
ATOM 2032 C CA . GLY A 1 274 ? 14.707 18.800 -5.767 1.00 94.06 274 GLY A CA 1
ATOM 2033 C C . GLY A 1 274 ? 14.566 18.637 -7.285 1.00 94.06 274 GLY A C 1
ATOM 2034 O O . GLY A 1 274 ? 14.536 17.519 -7.807 1.00 94.06 274 GLY A O 1
ATOM 2035 N N . ASP A 1 275 ? 14.505 19.760 -8.003 1.00 91.81 275 ASP A N 1
ATOM 2036 C CA . ASP A 1 275 ? 14.171 19.824 -9.437 1.00 91.81 275 ASP A CA 1
ATOM 2037 C C . ASP A 1 275 ? 15.011 18.881 -10.320 1.00 91.81 275 ASP A C 1
ATOM 2039 O O . ASP A 1 275 ? 14.516 18.323 -11.297 1.00 91.81 275 ASP A O 1
ATOM 2043 N N . GLU A 1 276 ? 16.279 18.643 -9.965 1.00 89.94 276 GLU A N 1
ATOM 2044 C CA . GLU A 1 276 ? 17.166 17.747 -10.715 1.00 89.94 276 GLU A CA 1
ATOM 2045 C C . GLU A 1 276 ? 16.806 16.255 -10.599 1.00 89.94 276 GLU A C 1
ATOM 2047 O O . GLU A 1 276 ? 17.220 15.472 -11.462 1.00 89.94 276 GLU A O 1
ATOM 2052 N N . ARG A 1 277 ? 16.075 15.832 -9.557 1.00 91.12 277 ARG A N 1
ATOM 2053 C CA . ARG A 1 277 ? 15.744 14.417 -9.284 1.00 91.12 277 ARG A CA 1
ATOM 2054 C C . ARG A 1 277 ? 14.253 14.083 -9.385 1.00 91.12 277 ARG A C 1
ATOM 2056 O O . ARG A 1 277 ? 13.928 12.893 -9.409 1.00 91.12 277 ARG A O 1
ATOM 2063 N N . LEU A 1 278 ? 13.372 15.082 -9.498 1.00 91.75 278 LEU A N 1
ATOM 2064 C CA . LEU A 1 278 ? 11.947 14.870 -9.785 1.00 91.75 278 LEU A CA 1
ATOM 2065 C C . LEU A 1 278 ? 11.760 13.949 -11.001 1.00 91.75 278 LEU A C 1
ATOM 2067 O O . LEU A 1 278 ? 12.494 14.033 -11.989 1.00 91.75 278 LEU A O 1
ATOM 2071 N N . GLY A 1 279 ? 10.807 13.022 -10.902 1.00 91.12 279 GLY A N 1
ATOM 2072 C CA . GLY A 1 279 ? 10.505 12.051 -11.956 1.00 91.12 279 GLY A CA 1
ATOM 2073 C C . GLY A 1 279 ? 11.566 10.962 -12.196 1.00 91.12 279 GLY A C 1
ATOM 2074 O O . GLY A 1 279 ? 11.344 10.087 -13.030 1.00 91.12 279 GLY A O 1
ATOM 2075 N N . LYS A 1 280 ? 12.711 10.975 -11.493 1.00 91.19 280 LYS A N 1
ATOM 2076 C CA . LYS A 1 280 ? 13.792 9.965 -11.627 1.00 91.19 280 LYS A CA 1
ATOM 2077 C C . LYS A 1 280 ? 13.846 8.967 -10.468 1.00 91.19 280 LYS A C 1
ATOM 2079 O O . LYS A 1 280 ? 14.501 7.931 -10.571 1.00 91.19 280 LYS A O 1
ATOM 2084 N N . CYS A 1 281 ? 13.208 9.315 -9.360 1.00 92.69 281 CYS A N 1
ATOM 2085 C CA . CYS A 1 281 ? 13.141 8.572 -8.111 1.00 92.69 281 CYS A CA 1
ATOM 2086 C C . CYS A 1 281 ? 11.810 8.917 -7.432 1.00 92.69 281 CYS A C 1
ATOM 2088 O O . CYS A 1 281 ? 11.248 9.982 -7.693 1.00 92.69 281 CYS A O 1
ATOM 2090 N N . GLY A 1 282 ? 11.304 8.036 -6.578 1.00 95.81 282 GLY A N 1
ATOM 2091 C CA . GLY A 1 282 ? 10.051 8.250 -5.879 1.00 95.81 282 GLY A CA 1
ATOM 2092 C C . GLY A 1 282 ? 9.574 7.007 -5.149 1.00 95.81 282 GLY A C 1
ATOM 2093 O O . GLY A 1 282 ? 10.356 6.116 -4.819 1.00 95.81 282 GLY A O 1
ATOM 2094 N N . SER A 1 283 ? 8.273 6.940 -4.901 1.00 97.94 283 SER A N 1
ATOM 2095 C CA . SER A 1 283 ? 7.650 5.768 -4.295 1.00 97.94 283 SER A CA 1
ATOM 2096 C C . SER A 1 283 ? 6.206 5.599 -4.763 1.00 97.94 283 SER A C 1
ATOM 2098 O O . SER A 1 283 ? 5.509 6.591 -4.993 1.00 97.94 283 SER A O 1
ATOM 2100 N N . THR A 1 284 ? 5.732 4.359 -4.875 1.00 98.38 284 THR A N 1
ATOM 2101 C CA . THR A 1 284 ? 4.288 4.099 -4.822 1.00 98.38 284 THR A CA 1
ATOM 2102 C C . THR A 1 284 ? 3.759 4.467 -3.435 1.00 98.38 284 THR A C 1
ATOM 2104 O O . THR A 1 284 ? 4.507 4.603 -2.466 1.00 98.38 284 THR A O 1
ATOM 2107 N N . VAL A 1 285 ? 2.444 4.577 -3.304 1.00 98.75 285 VAL A N 1
ATOM 2108 C CA . VAL A 1 285 ? 1.794 4.528 -2.002 1.00 98.75 285 VAL A CA 1
ATOM 2109 C C . VAL A 1 285 ? 0.410 3.917 -2.121 1.00 98.75 285 VAL A C 1
ATOM 2111 O O . VAL A 1 285 ? -0.362 4.243 -3.019 1.00 98.75 285 VAL A O 1
ATOM 2114 N N . VAL A 1 286 ? 0.074 3.061 -1.167 1.00 98.88 286 VAL A N 1
ATOM 2115 C CA . VAL A 1 286 ? -1.298 2.688 -0.837 1.00 98.88 286 VAL A CA 1
ATOM 2116 C C . VAL A 1 286 ? -1.538 2.995 0.630 1.00 98.88 286 VAL A C 1
ATOM 2118 O O . VAL A 1 286 ? -0.726 2.651 1.490 1.00 98.88 286 VAL A O 1
ATOM 2121 N N . ALA A 1 287 ? -2.660 3.637 0.932 1.00 98.81 287 ALA A N 1
ATOM 2122 C CA . ALA A 1 287 ? -3.036 3.952 2.300 1.00 98.81 287 ALA A CA 1
ATOM 2123 C C . ALA A 1 287 ? -4.525 3.718 2.539 1.00 98.81 287 ALA A C 1
ATOM 2125 O O . ALA A 1 287 ? -5.358 3.923 1.655 1.00 98.81 287 ALA A O 1
ATOM 2126 N N . VAL A 1 288 ? -4.860 3.301 3.759 1.00 98.69 288 VAL A N 1
ATOM 2127 C CA . VAL A 1 288 ? -6.242 3.104 4.201 1.00 98.69 288 VAL A CA 1
ATOM 2128 C C . VAL A 1 288 ? -6.471 3.719 5.570 1.00 98.69 288 VAL A C 1
ATOM 2130 O O . VAL A 1 288 ? -5.630 3.585 6.455 1.00 98.69 288 VAL A O 1
ATOM 2133 N N . ILE A 1 289 ? -7.645 4.313 5.771 1.00 97.69 289 ILE A N 1
ATOM 2134 C CA . ILE A 1 289 ? -8.195 4.574 7.101 1.00 97.69 289 ILE A CA 1
ATOM 2135 C C . ILE A 1 289 ? -9.347 3.599 7.326 1.00 97.69 289 ILE A C 1
ATOM 2137 O O . ILE A 1 289 ? -10.356 3.640 6.615 1.00 97.69 289 ILE A O 1
ATOM 2141 N N . VAL A 1 290 ? -9.211 2.750 8.346 1.00 96.56 290 VAL A N 1
ATOM 2142 C CA . VAL A 1 290 ? -10.318 1.948 8.879 1.00 96.56 290 VAL A CA 1
ATOM 2143 C C . VAL A 1 290 ? -10.839 2.638 10.133 1.00 96.56 290 VAL A C 1
ATOM 2145 O O . VAL A 1 290 ? -10.134 2.739 11.135 1.00 96.56 290 VAL A O 1
ATOM 2148 N N . LYS A 1 291 ? -12.081 3.121 10.086 1.00 92.38 291 LYS A N 1
ATOM 2149 C CA . LYS A 1 291 ? -12.755 3.783 11.212 1.00 92.38 291 LYS A CA 1
ATOM 2150 C C . LYS A 1 291 ? -14.107 3.118 11.428 1.00 92.38 291 LYS A C 1
ATOM 2152 O O . LYS A 1 291 ? -14.889 2.996 10.490 1.00 92.38 291 LYS A O 1
ATOM 2157 N N . GLU A 1 292 ? -14.360 2.658 12.651 1.00 86.25 292 GLU A N 1
ATOM 2158 C CA . GLU A 1 292 ? -15.521 1.825 13.003 1.00 86.25 292 GLU A CA 1
ATOM 2159 C C . GLU A 1 292 ? -15.623 0.557 12.127 1.00 86.25 292 GLU A C 1
ATOM 2161 O O . GLU A 1 292 ? -14.927 -0.423 12.387 1.00 86.25 292 GLU A O 1
ATOM 2166 N N . ARG A 1 293 ? -16.469 0.581 11.088 1.00 89.56 293 ARG A N 1
ATOM 2167 C CA . ARG A 1 293 ? -16.619 -0.457 10.051 1.00 89.56 293 ARG A CA 1
ATOM 2168 C C . ARG A 1 293 ? -16.639 0.139 8.639 1.00 89.56 293 ARG A C 1
ATOM 2170 O O . ARG A 1 293 ? -17.290 -0.383 7.740 1.00 89.56 293 ARG A O 1
ATOM 2177 N N . SER A 1 294 ? -15.919 1.236 8.449 1.00 94.56 294 SER A N 1
ATOM 2178 C CA . SER A 1 294 ? -15.816 1.954 7.183 1.00 94.56 294 SER A CA 1
ATOM 2179 C C . SER A 1 294 ? -14.364 2.007 6.721 1.00 94.56 294 SER A C 1
ATOM 2181 O O . SER A 1 294 ? -13.470 2.339 7.501 1.00 94.56 294 SER A O 1
ATOM 2183 N N . LEU A 1 295 ? -14.146 1.701 5.443 1.00 97.69 295 LEU A N 1
ATOM 2184 C CA . LEU A 1 295 ? -12.860 1.747 4.758 1.00 97.69 295 LEU A CA 1
ATOM 2185 C C . LEU A 1 295 ? -12.813 2.952 3.816 1.00 97.69 295 LEU A C 1
ATOM 2187 O O . LEU A 1 295 ? -13.550 3.007 2.830 1.00 97.69 295 LEU A O 1
ATOM 2191 N N . SER A 1 296 ? -11.924 3.899 4.091 1.00 98.25 296 SER A N 1
ATOM 2192 C CA . SER A 1 296 ? -11.473 4.870 3.084 1.00 98.25 296 SER A CA 1
ATOM 2193 C C . SER A 1 296 ? -10.074 4.485 2.635 1.00 98.25 296 SER A C 1
ATOM 2195 O O . SER A 1 296 ? -9.276 4.043 3.461 1.00 98.25 296 SER A O 1
ATOM 2197 N N . TRP A 1 297 ? -9.784 4.618 1.349 1.00 98.69 297 TRP A N 1
ATOM 2198 C CA . TRP A 1 297 ? -8.526 4.203 0.751 1.00 98.69 297 TRP A CA 1
ATOM 2199 C C . TRP A 1 297 ? -8.086 5.174 -0.342 1.00 98.69 297 TRP A C 1
ATOM 2201 O O . TRP A 1 297 ? -8.905 5.885 -0.923 1.00 98.69 297 TRP A O 1
ATOM 2211 N N . ILE A 1 298 ? -6.781 5.203 -0.591 1.00 98.75 298 ILE A N 1
ATOM 2212 C CA . ILE A 1 298 ? -6.137 6.028 -1.613 1.00 98.75 298 ILE A CA 1
ATOM 2213 C C . ILE A 1 298 ? -4.888 5.313 -2.136 1.00 98.75 298 ILE A C 1
ATOM 2215 O O . ILE A 1 298 ? -4.222 4.592 -1.383 1.00 98.75 298 ILE A O 1
ATOM 2219 N N . SER A 1 299 ? -4.561 5.510 -3.410 1.00 98.69 299 SER A N 1
ATOM 2220 C CA . SER A 1 299 ? -3.405 4.886 -4.051 1.00 98.69 299 SER A CA 1
ATOM 2221 C C . SER A 1 299 ? -2.779 5.740 -5.150 1.00 98.69 299 SER A C 1
ATOM 2223 O O . SER A 1 299 ? -3.480 6.385 -5.935 1.00 98.69 299 SER A O 1
ATOM 2225 N N . VAL A 1 300 ? -1.452 5.658 -5.248 1.00 98.62 300 VAL A N 1
ATOM 2226 C CA . VAL A 1 300 ? -0.631 6.199 -6.335 1.00 98.62 300 VAL A CA 1
ATOM 2227 C C . VAL A 1 300 ? 0.446 5.165 -6.684 1.00 98.62 300 VAL A C 1
ATOM 2229 O O . VAL A 1 300 ? 1.158 4.696 -5.799 1.00 98.62 300 VAL A O 1
ATOM 2232 N N . GLY A 1 301 ? 0.583 4.809 -7.960 1.00 98.06 301 GLY A N 1
ATOM 2233 C CA . GLY A 1 301 ? 1.451 3.716 -8.415 1.00 98.06 301 GLY A CA 1
ATOM 2234 C C . GLY A 1 301 ? 0.674 2.414 -8.583 1.00 98.06 301 GLY A C 1
ATOM 2235 O O . GLY A 1 301 ? -0.524 2.442 -8.862 1.00 98.06 301 GLY A O 1
ATOM 2236 N N . ASP A 1 302 ? 1.345 1.276 -8.437 1.00 97.44 302 ASP A N 1
ATOM 2237 C CA . ASP A 1 302 ? 0.769 -0.055 -8.658 1.00 97.44 302 ASP A CA 1
ATOM 2238 C C . ASP A 1 302 ? 0.841 -0.984 -7.440 1.00 97.44 302 ASP A C 1
ATOM 2240 O O . ASP A 1 302 ? 0.509 -2.155 -7.543 1.00 97.44 302 ASP A O 1
ATOM 2244 N N . SER A 1 303 ? 1.149 -0.481 -6.242 1.00 98.44 303 SER A N 1
ATOM 2245 C CA . SER A 1 303 ? 0.816 -1.238 -5.029 1.00 98.44 303 SER A CA 1
ATOM 2246 C C . SER A 1 303 ? -0.706 -1.444 -4.926 1.00 98.44 303 SER A C 1
ATOM 2248 O O . SER A 1 303 ? -1.504 -0.594 -5.328 1.00 98.44 303 SER A O 1
ATOM 2250 N N . HIS A 1 304 ? -1.135 -2.590 -4.398 1.00 98.56 304 HIS A N 1
ATOM 2251 C CA . HIS A 1 304 ? -2.543 -2.993 -4.399 1.00 98.56 304 HIS A CA 1
ATOM 2252 C C . HIS A 1 304 ? -3.204 -2.862 -3.022 1.00 98.56 304 HIS A C 1
ATOM 2254 O O . HIS A 1 304 ? -2.619 -3.206 -1.992 1.00 98.56 304 HIS A O 1
ATOM 2260 N N . ILE A 1 305 ? -4.486 -2.499 -3.032 1.00 98.88 305 ILE A N 1
ATOM 2261 C CA . ILE A 1 305 ? -5.414 -2.588 -1.904 1.00 98.88 305 ILE A CA 1
ATOM 2262 C C . ILE A 1 305 ? -6.474 -3.637 -2.236 1.00 98.88 305 ILE A C 1
ATOM 2264 O O . ILE A 1 305 ? -7.120 -3.574 -3.283 1.00 98.88 305 ILE A O 1
ATOM 2268 N N . TYR A 1 306 ? -6.682 -4.590 -1.332 1.00 98.69 306 TYR A N 1
ATOM 2269 C CA . TYR A 1 306 ? -7.691 -5.635 -1.470 1.00 98.69 306 TYR A CA 1
ATOM 2270 C C . TYR A 1 306 ? -8.607 -5.718 -0.251 1.00 98.69 306 TYR A C 1
ATOM 2272 O O . TYR A 1 306 ? -8.174 -5.497 0.878 1.00 98.69 306 TYR A O 1
ATOM 2280 N N . VAL A 1 307 ? -9.849 -6.148 -0.474 1.00 98.69 307 VAL A N 1
ATOM 2281 C CA . VAL A 1 307 ? -10.747 -6.665 0.568 1.00 98.69 307 VAL A CA 1
ATOM 2282 C C . VAL A 1 307 ? -11.015 -8.141 0.307 1.00 98.69 307 VAL A C 1
ATOM 2284 O O . VAL A 1 307 ? -11.406 -8.532 -0.793 1.00 98.69 307 VAL A O 1
ATOM 2287 N N . TYR A 1 308 ? -10.826 -8.965 1.331 1.00 98.62 308 TYR A N 1
ATOM 2288 C CA . TYR A 1 308 ? -11.219 -10.366 1.345 1.00 98.62 308 TYR A CA 1
ATOM 2289 C C . TYR A 1 308 ? -12.472 -10.558 2.203 1.00 98.62 308 TYR A C 1
ATOM 2291 O O . TYR A 1 308 ? -12.440 -10.274 3.403 1.00 98.62 308 TYR A O 1
ATOM 2299 N N . ARG A 1 309 ? -13.541 -11.073 1.583 1.00 97.50 309 ARG A N 1
ATOM 2300 C CA . ARG A 1 309 ? -14.828 -11.426 2.212 1.00 97.50 309 ARG A CA 1
ATOM 2301 C C . ARG A 1 309 ? -15.334 -12.742 1.619 1.00 97.50 309 ARG A C 1
ATOM 2303 O O . ARG A 1 309 ? -15.277 -12.936 0.406 1.00 97.50 309 ARG A O 1
ATOM 2310 N N . ASP A 1 310 ? -15.805 -13.659 2.465 1.00 94.94 310 ASP A N 1
ATOM 2311 C CA . ASP A 1 310 ? -16.446 -14.930 2.076 1.00 94.94 310 ASP A CA 1
ATOM 2312 C C . ASP A 1 310 ? -15.723 -15.737 0.977 1.00 94.94 310 ASP A C 1
ATOM 2314 O O . ASP A 1 310 ? -16.331 -16.275 0.049 1.00 94.94 310 ASP A O 1
ATOM 2318 N N . GLY A 1 311 ? -14.392 -15.826 1.066 1.00 95.31 311 GLY A N 1
ATOM 2319 C CA . GLY A 1 311 ? -13.577 -16.596 0.121 1.00 95.31 311 GLY A CA 1
ATOM 2320 C C . GLY A 1 311 ? -13.274 -15.894 -1.206 1.00 95.31 311 GLY A C 1
ATOM 2321 O O . GLY A 1 311 ? -12.629 -16.506 -2.057 1.00 95.31 311 GLY A O 1
ATOM 2322 N N . LYS A 1 312 ? -13.705 -14.641 -1.387 1.00 97.19 312 LYS A N 1
ATOM 2323 C CA . LYS A 1 312 ? -13.403 -13.795 -2.549 1.00 97.19 312 LYS A CA 1
ATOM 2324 C C . LYS A 1 312 ? -12.374 -12.740 -2.169 1.00 97.19 312 LYS A C 1
ATOM 2326 O O . LYS A 1 312 ? -12.483 -12.150 -1.098 1.00 97.19 312 LYS A O 1
ATOM 2331 N N . LEU A 1 313 ? -11.422 -12.476 -3.060 1.00 97.75 313 LEU A N 1
ATOM 2332 C CA . LEU A 1 313 ? -10.480 -11.365 -2.951 1.00 97.75 313 LEU A CA 1
ATOM 2333 C C . LEU A 1 313 ? -10.859 -10.308 -3.999 1.00 97.75 313 LEU A C 1
ATOM 2335 O O . LEU A 1 313 ? -10.926 -10.618 -5.183 1.00 97.75 313 LEU A O 1
ATOM 2339 N N . LEU A 1 314 ? -11.148 -9.081 -3.572 1.00 97.88 314 LEU A N 1
ATOM 2340 C CA . LEU A 1 314 ? -11.536 -7.971 -4.444 1.00 97.88 314 LEU A CA 1
ATOM 2341 C C . LEU A 1 314 ? -10.464 -6.885 -4.394 1.00 97.88 314 LEU A C 1
ATOM 2343 O O . LEU A 1 314 ? -10.236 -6.312 -3.330 1.00 97.88 314 LEU A O 1
ATOM 2347 N N . LYS A 1 315 ? -9.821 -6.597 -5.531 1.00 98.00 315 LYS A N 1
ATOM 2348 C CA . LYS A 1 315 ? -8.935 -5.433 -5.677 1.00 98.00 315 LYS A CA 1
ATOM 2349 C C . LYS A 1 315 ? -9.781 -4.159 -5.704 1.00 98.00 315 LYS A C 1
ATOM 2351 O O . LYS A 1 315 ? -10.815 -4.145 -6.370 1.00 98.00 315 LYS A O 1
ATOM 2356 N N . LEU A 1 316 ? -9.366 -3.127 -4.971 1.00 98.12 316 LEU A N 1
ATOM 2357 C CA . LEU A 1 316 ? -10.102 -1.863 -4.875 1.00 98.12 316 LEU A CA 1
ATOM 2358 C C . LEU A 1 316 ? -9.585 -0.799 -5.846 1.00 98.12 316 LEU A C 1
ATOM 2360 O O . LEU A 1 316 ? -10.393 -0.172 -6.526 1.00 98.12 316 LEU A O 1
ATOM 2364 N N . ASN A 1 317 ? -8.265 -0.617 -5.911 1.00 97.69 317 ASN A N 1
ATOM 2365 C CA . ASN A 1 317 ? -7.632 0.405 -6.738 1.00 97.69 317 ASN A CA 1
ATOM 2366 C C . ASN A 1 317 ? -7.295 -0.080 -8.153 1.00 97.69 317 ASN A C 1
ATOM 2368 O O . ASN A 1 317 ? -7.232 -1.280 -8.434 1.00 97.69 317 ASN A O 1
ATOM 2372 N N . LYS A 1 318 ? -7.0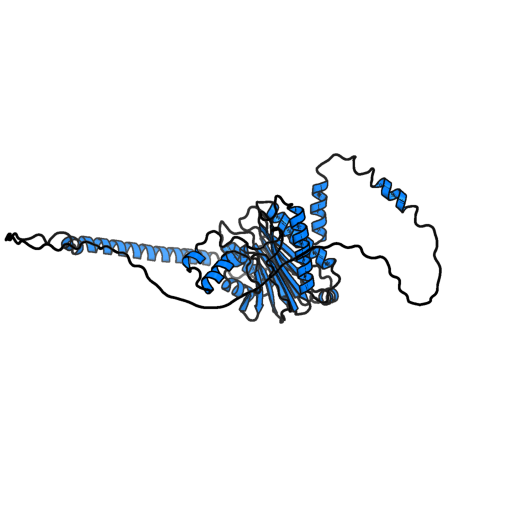23 0.877 -9.036 1.00 96.31 318 LYS A N 1
ATOM 2373 C CA . LYS A 1 318 ? -6.353 0.675 -10.327 1.00 96.31 318 LYS A CA 1
ATOM 2374 C C . LYS A 1 318 ? -4.835 0.776 -10.168 1.00 96.31 318 LYS A C 1
ATOM 2376 O O . LYS A 1 318 ? -4.343 1.314 -9.178 1.00 96.31 318 LYS A O 1
ATOM 2381 N N . ASP A 1 319 ? -4.115 0.286 -11.172 1.00 96.50 319 ASP A N 1
ATOM 2382 C CA . ASP A 1 319 ? -2.666 0.472 -11.276 1.00 96.50 319 ASP A CA 1
ATOM 2383 C C . ASP A 1 319 ? -2.353 1.717 -12.092 1.00 96.50 319 ASP A C 1
ATOM 2385 O O . ASP A 1 319 ? -2.878 1.893 -13.194 1.00 96.50 319 ASP A O 1
ATOM 2389 N N . HIS A 1 320 ? -1.458 2.555 -11.581 1.00 97.06 320 HIS A N 1
ATOM 2390 C CA . HIS A 1 320 ? -0.874 3.661 -12.332 1.00 97.06 320 HIS A CA 1
ATOM 2391 C C . HIS A 1 320 ? 0.450 3.205 -12.950 1.00 97.06 320 HIS A C 1
ATOM 2393 O O . HIS A 1 320 ? 1.527 3.678 -12.583 1.00 97.06 320 HIS A O 1
ATOM 2399 N N . ASN A 1 321 ? 0.358 2.249 -13.877 1.00 95.56 321 ASN A N 1
ATOM 2400 C CA . ASN A 1 321 ? 1.465 1.798 -14.713 1.00 95.56 321 ASN A CA 1
ATOM 2401 C C . ASN A 1 321 ? 1.040 1.659 -16.184 1.00 95.56 321 ASN A C 1
ATOM 2403 O O . ASN A 1 321 ? -0.143 1.578 -16.525 1.00 95.56 321 ASN A O 1
ATOM 2407 N N . TYR A 1 322 ? 2.025 1.641 -17.081 1.00 95.81 322 TYR A N 1
ATOM 2408 C CA . TYR A 1 322 ? 1.779 1.625 -18.523 1.00 95.81 322 TYR A CA 1
ATOM 2409 C C . TYR A 1 322 ? 1.101 0.324 -18.991 1.00 95.81 322 TYR A C 1
ATOM 2411 O O . TYR A 1 322 ? 0.375 0.317 -19.984 1.00 95.81 322 TYR A O 1
ATOM 2419 N N . GLY A 1 323 ? 1.281 -0.779 -18.257 1.00 95.25 323 GLY A N 1
ATOM 2420 C CA . GLY A 1 323 ? 0.579 -2.041 -18.486 1.00 95.25 323 GLY A CA 1
ATOM 2421 C C . GLY A 1 323 ? -0.939 -1.896 -18.383 1.00 95.25 323 GLY A C 1
ATOM 2422 O O . GLY A 1 323 ? -1.646 -2.382 -19.264 1.00 95.25 323 GLY A O 1
ATOM 2423 N N . ALA A 1 324 ? -1.438 -1.169 -17.380 1.00 93.81 324 ALA A N 1
ATOM 2424 C CA . ALA A 1 324 ? -2.864 -0.885 -17.241 1.00 93.81 324 ALA A CA 1
ATOM 2425 C C . ALA A 1 324 ? -3.407 -0.030 -18.401 1.00 93.81 324 ALA A C 1
ATOM 2427 O O . ALA A 1 324 ? -4.475 -0.328 -18.937 1.00 93.81 324 ALA A O 1
ATOM 2428 N N . GLU A 1 325 ? -2.657 0.978 -18.860 1.00 94.69 325 GLU A N 1
ATOM 2429 C CA . GLU A 1 325 ? -3.041 1.761 -20.044 1.00 94.69 325 GLU A CA 1
ATOM 2430 C C . GLU A 1 325 ? -3.111 0.914 -21.320 1.00 94.69 325 GLU A C 1
ATOM 2432 O O . GLU A 1 325 ? -4.025 1.083 -22.130 1.00 94.69 325 GLU A O 1
ATOM 2437 N N . LEU A 1 326 ? -2.141 0.016 -21.519 1.00 95.56 326 LEU A N 1
ATOM 2438 C CA . LEU A 1 326 ? -2.115 -0.915 -22.647 1.00 95.56 326 LEU A CA 1
ATOM 2439 C C . LEU A 1 326 ? -3.301 -1.884 -22.588 1.00 95.56 326 LEU A C 1
ATOM 2441 O O . LEU A 1 326 ? -3.936 -2.137 -23.610 1.00 95.56 326 LEU A O 1
ATOM 2445 N N . ASP A 1 327 ? -3.655 -2.373 -21.402 1.00 94.44 327 ASP A N 1
ATOM 2446 C CA . ASP A 1 327 ? -4.791 -3.278 -21.228 1.00 94.44 327 ASP A CA 1
ATOM 2447 C C . ASP A 1 327 ? -6.135 -2.563 -21.477 1.00 94.44 327 ASP A C 1
ATOM 2449 O O . ASP A 1 327 ? -7.061 -3.164 -22.022 1.00 94.44 327 ASP A O 1
ATOM 2453 N N . GLU A 1 328 ? -6.244 -1.264 -21.180 1.00 93.81 328 GLU A N 1
ATOM 2454 C CA . GLU A 1 328 ? -7.392 -0.437 -21.580 1.00 93.81 328 GLU A CA 1
ATOM 2455 C C . GLU A 1 328 ? -7.427 -0.149 -23.094 1.00 93.81 328 GLU A C 1
ATOM 2457 O O . GLU A 1 328 ? -8.491 -0.246 -23.710 1.00 93.81 328 GLU A O 1
ATOM 2462 N N . LYS A 1 329 ? -6.281 0.135 -23.732 1.00 94.50 329 LYS A N 1
ATOM 2463 C CA . LYS A 1 329 ? -6.174 0.264 -25.204 1.00 94.50 329 LYS A CA 1
ATOM 2464 C C . LYS A 1 329 ? -6.596 -1.036 -25.905 1.00 94.50 329 LYS A C 1
ATOM 2466 O O . LYS A 1 329 ? -7.352 -1.001 -26.876 1.00 94.50 329 LYS A O 1
ATOM 2471 N N . LEU A 1 330 ? -6.190 -2.187 -25.365 1.00 95.25 330 LEU A N 1
ATOM 2472 C CA . LEU A 1 330 ? -6.592 -3.515 -25.832 1.00 95.25 330 LEU A CA 1
ATOM 2473 C C . LEU A 1 330 ? -8.108 -3.738 -25.701 1.00 95.25 330 LEU A C 1
ATOM 2475 O O . LEU A 1 330 ? -8.739 -4.190 -26.656 1.00 95.25 330 LEU A O 1
ATOM 2479 N N . LYS A 1 331 ? -8.723 -3.382 -24.561 1.00 94.75 331 LYS A N 1
ATOM 2480 C CA . LYS A 1 331 ? -10.188 -3.473 -24.367 1.00 94.75 331 LYS A CA 1
ATOM 2481 C C . LYS A 1 331 ? -10.973 -2.619 -25.367 1.00 94.75 331 LYS A C 1
ATOM 2483 O O . LYS A 1 331 ? -12.067 -3.015 -25.763 1.00 94.75 331 LYS A O 1
ATOM 2488 N N . ARG A 1 332 ? -10.423 -1.473 -25.785 1.00 96.44 332 ARG A N 1
ATOM 2489 C CA . ARG A 1 332 ? -11.006 -0.600 -26.823 1.00 96.44 332 ARG A CA 1
ATOM 2490 C C . ARG A 1 332 ? -10.694 -1.049 -28.259 1.00 96.44 332 ARG A C 1
ATOM 2492 O O . ARG A 1 332 ? -11.251 -0.482 -29.193 1.00 96.44 332 ARG A O 1
ATOM 2499 N N . GLY A 1 333 ? -9.856 -2.072 -28.443 1.00 95.62 333 GLY A N 1
ATOM 2500 C CA . GLY A 1 333 ? -9.448 -2.577 -29.758 1.00 95.62 333 GLY A CA 1
ATOM 2501 C C . GLY A 1 333 ? -8.432 -1.691 -30.489 1.00 95.62 333 GLY A C 1
ATOM 2502 O O . GLY A 1 333 ? -8.280 -1.823 -31.699 1.00 95.62 333 GLY A O 1
ATOM 2503 N N . GLU A 1 334 ? -7.753 -0.789 -29.775 1.00 96.38 334 GLU A N 1
ATOM 2504 C CA . GLU A 1 334 ? -6.763 0.145 -30.337 1.00 96.38 334 GLU A CA 1
ATOM 2505 C C . GLU A 1 334 ? -5.404 -0.519 -30.599 1.00 96.38 334 GLU A C 1
ATOM 2507 O O . GLU A 1 334 ? -4.659 -0.065 -31.463 1.00 96.38 334 GLU A O 1
ATOM 2512 N N . ILE A 1 335 ? -5.089 -1.589 -29.860 1.00 95.69 335 ILE A N 1
ATOM 2513 C CA . ILE A 1 335 ? -3.877 -2.406 -30.016 1.00 95.69 335 ILE A CA 1
ATOM 2514 C C . ILE A 1 335 ? -4.215 -3.896 -29.912 1.00 95.69 335 ILE A C 1
ATOM 2516 O O . ILE A 1 335 ? -5.221 -4.283 -29.312 1.00 95.69 335 ILE A O 1
ATOM 2520 N N . SER A 1 336 ? -3.358 -4.747 -30.469 1.00 95.81 336 SER A N 1
ATOM 2521 C CA . SER A 1 336 ? -3.461 -6.200 -30.343 1.00 95.81 336 SER A CA 1
ATOM 2522 C C . SER A 1 336 ? -2.998 -6.709 -28.971 1.00 95.81 336 SER A C 1
ATOM 2524 O O . SER A 1 336 ? -2.244 -6.058 -28.246 1.00 95.81 336 SER A O 1
ATOM 2526 N N . PHE A 1 337 ? -3.403 -7.937 -28.629 1.00 94.75 337 PHE A N 1
ATOM 2527 C CA . PHE A 1 337 ? -2.931 -8.622 -27.419 1.00 94.75 337 PHE A CA 1
ATOM 2528 C C . PHE A 1 337 ? -1.405 -8.816 -27.413 1.00 94.75 337 PHE A C 1
ATOM 2530 O O . PHE A 1 337 ? -0.783 -8.776 -26.356 1.00 94.75 337 PHE A O 1
ATOM 2537 N N . GLU A 1 338 ? -0.791 -9.023 -28.582 1.00 93.94 338 GLU A N 1
ATOM 2538 C CA . GLU A 1 338 ? 0.652 -9.250 -28.708 1.00 93.94 338 GLU A CA 1
ATOM 2539 C C . GLU A 1 338 ? 1.457 -7.970 -28.451 1.00 93.94 338 GLU A C 1
ATOM 2541 O O . GLU A 1 338 ? 2.457 -8.023 -27.736 1.00 93.94 338 GLU A O 1
ATOM 2546 N N . GLU A 1 339 ? 0.983 -6.826 -28.955 1.00 91.75 339 GLU A N 1
ATOM 2547 C CA . GLU A 1 339 ? 1.542 -5.501 -28.652 1.00 91.75 339 GLU A CA 1
ATOM 2548 C C . GLU A 1 339 ? 1.378 -5.165 -27.167 1.00 91.75 339 GLU A C 1
ATOM 2550 O O . GLU A 1 339 ? 2.361 -4.849 -26.498 1.00 91.75 339 GLU A O 1
ATOM 2555 N N . ALA A 1 340 ? 0.162 -5.319 -26.627 1.00 91.25 340 ALA A N 1
ATOM 2556 C CA . ALA A 1 340 ? -0.115 -5.054 -25.220 1.00 91.25 340 ALA A CA 1
ATOM 2557 C C . ALA A 1 340 ? 0.771 -5.899 -24.293 1.00 91.25 340 ALA A C 1
ATOM 2559 O O . ALA A 1 340 ? 1.373 -5.362 -23.366 1.00 91.25 340 ALA A O 1
ATOM 2560 N N . ALA A 1 341 ? 0.870 -7.212 -24.531 1.00 90.50 341 ALA A N 1
ATOM 2561 C CA . ALA A 1 341 ? 1.540 -8.149 -23.629 1.00 90.50 341 ALA A CA 1
ATOM 2562 C C . ALA A 1 341 ? 3.077 -8.128 -23.710 1.00 90.50 341 ALA A C 1
ATOM 2564 O O . ALA A 1 341 ? 3.726 -8.562 -22.757 1.00 90.50 341 ALA A O 1
ATOM 2565 N N . ARG A 1 342 ? 3.670 -7.671 -24.824 1.00 92.44 342 ARG A N 1
ATOM 2566 C CA . ARG A 1 342 ? 5.133 -7.681 -25.030 1.00 92.44 342 ARG A CA 1
ATOM 2567 C C . ARG A 1 342 ? 5.815 -6.322 -24.902 1.00 92.44 342 ARG A C 1
ATOM 2569 O O . ARG A 1 342 ? 7.034 -6.268 -25.069 1.00 92.44 342 ARG A O 1
ATOM 2576 N N . ASP A 1 343 ? 5.084 -5.249 -24.610 1.00 93.25 343 ASP A N 1
ATOM 2577 C CA . ASP A 1 343 ? 5.709 -3.941 -24.412 1.00 93.25 343 ASP A CA 1
ATOM 2578 C C . ASP A 1 343 ? 6.700 -3.986 -23.220 1.00 93.25 343 ASP A C 1
ATOM 2580 O O . ASP A 1 343 ? 6.313 -4.330 -22.096 1.00 93.25 343 ASP A O 1
ATOM 2584 N N . PRO A 1 344 ? 7.990 -3.652 -23.421 1.00 93.19 344 PRO A N 1
ATOM 2585 C CA . PRO A 1 344 ? 9.003 -3.734 -22.369 1.00 93.19 344 PRO A CA 1
ATOM 2586 C C . PRO A 1 344 ? 8.797 -2.710 -21.242 1.00 93.19 344 PRO A C 1
ATOM 2588 O O . PRO A 1 344 ? 9.445 -2.815 -20.204 1.00 93.19 344 PRO A O 1
ATOM 2591 N N . LYS A 1 345 ? 7.915 -1.721 -21.429 1.00 93.19 345 LYS A N 1
ATOM 2592 C CA . LYS A 1 345 ? 7.583 -0.681 -20.453 1.00 93.19 345 LYS A CA 1
ATOM 2593 C C . LYS A 1 345 ? 6.320 -0.984 -19.648 1.00 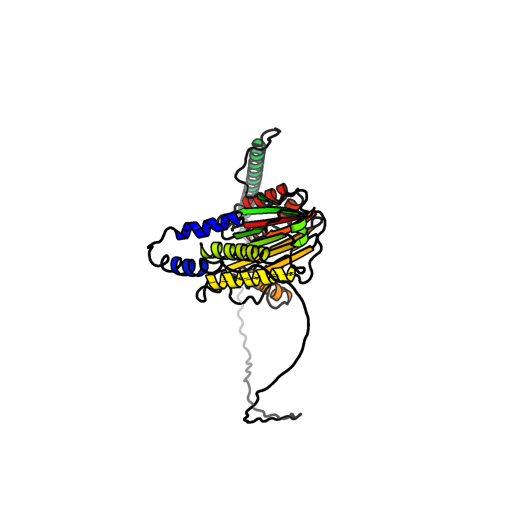93.19 345 LYS A C 1
ATOM 2595 O O . LYS A 1 345 ? 5.931 -0.125 -18.871 1.00 93.19 345 LYS A O 1
ATOM 2600 N N . ARG A 1 346 ? 5.679 -2.160 -19.768 1.00 93.69 346 ARG A N 1
ATOM 2601 C CA . ARG A 1 346 ? 4.452 -2.487 -18.995 1.00 93.69 346 ARG A CA 1
ATOM 2602 C C . ARG A 1 346 ? 4.560 -2.191 -17.488 1.00 93.69 346 ARG A C 1
ATOM 2604 O O . ARG A 1 346 ? 3.585 -1.746 -16.900 1.00 93.69 346 ARG A O 1
ATOM 2611 N N . ALA A 1 347 ? 5.728 -2.420 -16.886 1.00 91.00 347 ALA A N 1
ATOM 2612 C CA . ALA A 1 347 ? 5.988 -2.171 -15.464 1.00 91.00 347 ALA A CA 1
ATOM 2613 C C . ALA A 1 347 ? 6.422 -0.723 -15.136 1.00 91.00 347 ALA A C 1
ATOM 2615 O O . ALA A 1 347 ? 6.752 -0.424 -13.996 1.00 91.00 347 ALA A O 1
ATOM 2616 N N . ALA A 1 34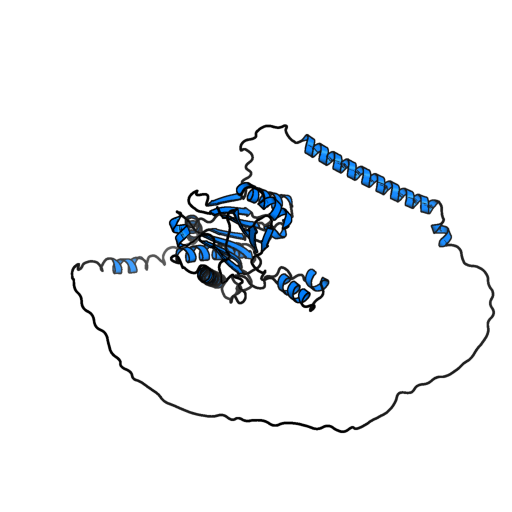8 ? 6.482 0.184 -16.115 1.00 93.25 348 ALA A N 1
ATOM 2617 C CA . ALA A 1 348 ? 6.810 1.582 -15.857 1.00 93.25 348 ALA A CA 1
ATOM 2618 C C . ALA A 1 348 ? 5.606 2.289 -15.223 1.00 93.25 348 ALA A C 1
ATOM 2620 O O . ALA A 1 348 ? 4.522 2.308 -15.814 1.00 93.25 348 ALA A O 1
ATOM 2621 N N . LEU A 1 349 ? 5.806 2.884 -14.045 1.00 95.25 349 LEU A N 1
ATOM 2622 C CA . LEU A 1 349 ? 4.781 3.687 -13.383 1.00 95.25 349 LEU A CA 1
ATOM 2623 C C . LEU A 1 349 ? 4.440 4.931 -14.207 1.00 95.25 349 LEU A C 1
ATOM 2625 O O . LEU A 1 349 ? 5.322 5.596 -14.751 1.00 95.25 349 LEU A O 1
ATOM 2629 N N . THR A 1 350 ? 3.153 5.253 -14.255 1.00 95.44 350 THR A N 1
ATOM 2630 C CA . THR A 1 350 ? 2.600 6.459 -14.886 1.00 95.44 350 THR A CA 1
ATOM 2631 C C . THR A 1 350 ? 2.199 7.512 -13.851 1.00 95.44 350 THR A C 1
ATOM 2633 O O . THR A 1 350 ? 2.006 8.669 -14.206 1.00 95.44 350 THR A O 1
ATOM 2636 N N . SER A 1 351 ? 2.149 7.149 -12.563 1.00 97.38 351 SER A N 1
ATOM 2637 C CA . SER A 1 351 ? 2.038 8.085 -11.438 1.00 97.38 351 SER A CA 1
ATOM 2638 C C . SER A 1 351 ? 2.697 7.505 -10.189 1.00 97.38 351 SER A C 1
ATOM 2640 O O . SER A 1 351 ? 2.553 6.316 -9.910 1.00 97.38 351 SER A O 1
ATOM 2642 N N . PHE A 1 352 ? 3.435 8.331 -9.448 1.00 97.62 352 PHE A N 1
ATOM 2643 C CA . PHE A 1 352 ? 4.151 7.961 -8.223 1.00 97.62 352 PHE A CA 1
ATOM 2644 C C . PHE A 1 352 ? 4.512 9.212 -7.415 1.00 97.62 352 PHE A C 1
ATOM 2646 O O . PHE A 1 352 ? 4.670 10.300 -7.968 1.00 97.62 352 PHE A O 1
ATOM 2653 N N . ILE A 1 353 ? 4.692 9.065 -6.103 1.00 98.19 353 ILE A N 1
ATOM 2654 C CA . ILE A 1 353 ? 5.114 10.166 -5.234 1.00 98.19 353 ILE A CA 1
ATOM 2655 C C . ILE A 1 353 ? 6.559 10.549 -5.574 1.00 98.19 353 ILE A C 1
ATOM 2657 O O . ILE A 1 353 ? 7.433 9.684 -5.543 1.00 98.19 353 ILE A O 1
ATOM 2661 N N . GLY A 1 354 ? 6.823 11.821 -5.890 1.00 95.69 354 GLY A N 1
ATOM 2662 C CA . GLY A 1 354 ? 8.126 12.281 -6.403 1.00 95.69 354 GLY A CA 1
ATOM 2663 C C . GLY A 1 354 ? 8.176 12.563 -7.911 1.00 95.69 354 GLY A C 1
ATOM 2664 O O . GLY A 1 354 ? 9.212 12.992 -8.424 1.00 95.69 354 GLY A O 1
ATOM 2665 N N . ILE A 1 355 ? 7.070 12.363 -8.637 1.00 95.00 355 ILE A N 1
ATOM 2666 C CA . ILE A 1 355 ? 6.961 12.709 -10.066 1.00 95.00 355 ILE A CA 1
ATOM 2667 C C . ILE A 1 355 ? 6.871 14.230 -10.319 1.00 95.00 355 ILE A C 1
ATOM 2669 O O . ILE A 1 355 ? 7.047 14.676 -11.449 1.00 95.00 355 ILE A O 1
ATOM 2673 N N . GLY A 1 356 ? 6.634 15.033 -9.274 1.00 95.25 356 GLY A N 1
ATOM 2674 C CA . GLY A 1 356 ? 6.246 16.439 -9.386 1.00 95.25 356 GLY A CA 1
ATOM 2675 C C . GLY A 1 356 ? 4.762 16.609 -9.057 1.00 95.25 356 GLY A C 1
ATOM 2676 O O . GLY A 1 356 ? 4.347 16.335 -7.928 1.00 95.25 356 GLY A O 1
ATOM 2677 N N . GLU A 1 357 ? 3.968 17.075 -10.017 1.00 94.50 357 GLU A N 1
ATOM 2678 C CA . GLU A 1 357 ? 2.512 17.199 -9.877 1.00 94.50 357 GLU A CA 1
ATOM 2679 C C . GLU A 1 357 ? 1.826 15.825 -10.004 1.00 94.50 357 GLU A C 1
ATOM 2681 O O . GLU A 1 357 ? 2.148 15.038 -10.892 1.00 94.50 357 GLU A O 1
ATOM 2686 N N . LEU A 1 358 ? 0.901 15.514 -9.089 1.00 94.81 358 LEU A N 1
ATOM 2687 C CA . LEU A 1 358 ? 0.175 14.241 -9.069 1.00 94.81 358 LEU A CA 1
ATOM 2688 C C . LEU A 1 358 ? -1.164 14.372 -9.800 1.00 94.81 358 LEU A C 1
ATOM 2690 O O . LEU A 1 358 ? -2.191 14.643 -9.185 1.00 94.81 358 LEU A O 1
ATOM 2694 N N . GLU A 1 359 ? -1.155 14.139 -11.111 1.00 92.62 359 GLU A N 1
ATOM 2695 C CA . GLU A 1 359 ? -2.379 14.157 -11.928 1.00 92.62 359 GLU A CA 1
ATOM 2696 C C . GLU A 1 359 ? -3.275 12.923 -11.705 1.00 92.62 359 GLU A C 1
ATOM 2698 O O . GLU A 1 359 ? -4.495 13.006 -11.838 1.00 92.62 359 GLU A O 1
ATOM 2703 N N . LEU A 1 360 ? -2.683 11.768 -11.369 1.00 95.38 360 LEU A N 1
ATOM 2704 C CA . LEU A 1 360 ? -3.395 10.493 -11.221 1.00 95.38 360 LEU A CA 1
ATOM 2705 C C . LEU A 1 360 ? -3.284 9.955 -9.791 1.00 95.38 360 LEU A C 1
ATOM 2707 O O . LEU A 1 360 ? -2.249 9.412 -9.386 1.00 95.38 360 LEU A O 1
ATOM 2711 N N . ILE A 1 361 ? -4.393 10.072 -9.062 1.00 97.75 361 ILE A N 1
ATOM 2712 C CA . ILE A 1 361 ? -4.637 9.548 -7.715 1.00 97.75 361 ILE A CA 1
ATOM 2713 C C . ILE A 1 361 ? -5.969 8.784 -7.774 1.00 97.75 361 ILE A C 1
ATOM 2715 O O . ILE A 1 361 ? -6.953 9.318 -8.281 1.00 97.75 361 ILE A O 1
ATOM 2719 N N . ASP A 1 362 ? -6.015 7.547 -7.275 1.00 98.12 362 ASP A N 1
ATOM 2720 C CA . ASP A 1 362 ? -7.242 6.732 -7.225 1.00 98.12 362 ASP A CA 1
ATOM 2721 C C . ASP A 1 362 ? -7.664 6.580 -5.757 1.00 98.12 362 ASP A C 1
ATOM 2723 O O . ASP A 1 362 ? -6.829 6.315 -4.890 1.00 98.12 362 ASP A O 1
ATOM 2727 N N . HIS A 1 363 ? -8.941 6.813 -5.458 1.00 97.94 363 HIS A N 1
ATOM 2728 C CA . HIS A 1 363 ? -9.501 6.768 -4.103 1.00 97.94 363 HIS A CA 1
ATOM 2729 C C . HIS A 1 363 ? -11.011 6.517 -4.139 1.00 97.94 363 HIS A C 1
ATOM 2731 O O . HIS A 1 363 ? -11.651 6.628 -5.186 1.00 97.94 363 HIS A O 1
ATOM 2737 N N . ASN A 1 364 ? -11.612 6.238 -2.979 1.00 96.56 364 ASN A N 1
ATOM 2738 C CA . ASN A 1 364 ? -13.064 6.287 -2.823 1.00 96.56 364 ASN A CA 1
ATOM 2739 C C . ASN A 1 364 ? -13.534 7.581 -2.140 1.00 96.56 364 ASN A C 1
ATOM 2741 O O . ASN A 1 364 ? -13.125 7.892 -1.025 1.00 96.56 364 ASN A O 1
ATOM 2745 N N . ASP A 1 365 ? -14.468 8.300 -2.771 1.00 90.31 365 ASP A N 1
ATOM 2746 C CA . ASP A 1 365 ? -15.166 9.437 -2.145 1.00 90.31 365 ASP A CA 1
ATOM 2747 C C . ASP A 1 365 ? -16.042 9.001 -0.962 1.00 90.31 365 ASP A C 1
ATOM 2749 O O . ASP A 1 365 ? -16.156 9.690 0.052 1.00 90.31 365 ASP A O 1
ATOM 2753 N N . ILE A 1 366 ? -16.685 7.838 -1.108 1.00 91.12 366 ILE A N 1
ATOM 2754 C CA . ILE A 1 366 ? -17.621 7.274 -0.135 1.00 91.12 366 ILE A CA 1
ATOM 2755 C C . ILE A 1 366 ? -16.955 6.068 0.541 1.00 91.12 366 ILE A C 1
ATOM 2757 O O . ILE A 1 366 ? -16.604 5.109 -0.158 1.00 91.12 366 ILE A O 1
ATOM 2761 N N . PRO A 1 367 ? -16.805 6.064 1.881 1.00 93.88 367 PRO A N 1
ATOM 2762 C CA . PRO A 1 367 ? -16.227 4.939 2.607 1.00 93.88 367 PRO A CA 1
ATOM 2763 C C . PRO A 1 367 ? -16.974 3.623 2.342 1.00 93.88 367 PRO A C 1
ATOM 2765 O O . PRO A 1 367 ? -18.200 3.559 2.439 1.00 93.88 367 PRO A O 1
ATOM 2768 N N . ALA A 1 368 ? -16.237 2.557 2.031 1.00 95.06 368 ALA A N 1
ATOM 2769 C CA . ALA A 1 368 ? -16.800 1.233 1.794 1.00 95.06 368 ALA A CA 1
ATOM 2770 C C . ALA A 1 368 ? -17.129 0.534 3.123 1.00 95.06 368 ALA A C 1
ATOM 2772 O O . ALA A 1 368 ? -16.326 0.556 4.057 1.00 95.06 368 ALA A O 1
ATOM 2773 N N . ALA A 1 369 ? -18.295 -0.108 3.211 1.00 96.44 369 ALA A N 1
ATOM 2774 C CA . ALA A 1 369 ? -18.717 -0.818 4.416 1.00 96.44 369 ALA A CA 1
ATOM 2775 C C . ALA A 1 369 ? -17.981 -2.161 4.577 1.00 96.44 369 ALA A C 1
ATOM 2777 O O . ALA A 1 369 ? -18.021 -3.019 3.686 1.00 96.44 369 ALA A O 1
ATOM 2778 N N . LEU A 1 370 ? -17.360 -2.350 5.740 1.00 97.38 370 LEU A N 1
ATOM 2779 C CA . LEU A 1 370 ? -16.701 -3.583 6.157 1.00 97.38 370 LEU A CA 1
ATOM 2780 C C . LEU A 1 370 ? -17.596 -4.422 7.076 1.00 97.38 370 LEU A C 1
ATOM 2782 O O . LEU A 1 370 ? -18.350 -3.909 7.906 1.00 97.38 370 LEU A O 1
ATOM 2786 N N . GLU A 1 371 ? -17.464 -5.734 6.957 1.00 96.81 371 GLU A N 1
ATOM 2787 C CA . GLU A 1 371 ? -18.148 -6.729 7.775 1.00 96.81 371 GLU A CA 1
ATOM 2788 C C . GLU A 1 371 ? -17.179 -7.430 8.737 1.00 96.81 371 GLU A C 1
ATOM 2790 O O . GLU A 1 371 ? -15.956 -7.319 8.643 1.00 96.81 371 GLU A O 1
ATOM 2795 N N . LYS A 1 372 ? -17.729 -8.156 9.714 1.00 95.69 372 LYS A N 1
ATOM 2796 C CA . LYS A 1 372 ? -16.933 -8.958 10.650 1.00 95.69 372 LYS A CA 1
ATOM 2797 C C . LYS A 1 372 ? -16.186 -10.066 9.893 1.00 95.69 372 LYS A C 1
ATOM 2799 O O . LYS A 1 372 ? -16.780 -10.786 9.098 1.00 95.69 372 LYS A O 1
ATOM 2804 N N . ASN A 1 373 ? -14.918 -10.268 10.244 1.00 95.69 373 ASN A N 1
ATOM 2805 C CA . ASN A 1 373 ? -13.938 -11.142 9.589 1.00 95.69 373 ASN A CA 1
ATOM 2806 C C . ASN A 1 373 ? -13.475 -10.693 8.190 1.00 95.69 373 ASN A C 1
ATOM 2808 O O . ASN A 1 373 ? -12.695 -11.424 7.573 1.00 95.69 373 ASN A O 1
ATOM 2812 N N . ASP A 1 374 ? -13.886 -9.518 7.698 1.00 98.25 374 ASP A N 1
ATOM 2813 C CA . ASP A 1 374 ? -13.243 -8.929 6.522 1.00 98.25 374 ASP A CA 1
ATOM 2814 C C . ASP A 1 374 ? -11.752 -8.748 6.778 1.00 98.25 374 ASP A C 1
ATOM 2816 O O . ASP A 1 374 ? -11.336 -8.373 7.881 1.00 98.25 374 ASP A O 1
ATOM 2820 N N . ARG A 1 375 ? -10.952 -8.956 5.730 1.00 98.44 375 ARG A N 1
ATOM 2821 C CA . ARG A 1 375 ? -9.526 -8.630 5.745 1.00 98.44 375 ARG A CA 1
ATOM 2822 C C . ARG A 1 375 ? -9.208 -7.604 4.676 1.00 98.44 375 ARG A C 1
ATOM 2824 O O . ARG A 1 375 ? -9.400 -7.875 3.496 1.00 98.44 375 ARG A O 1
ATOM 2831 N N . VAL A 1 376 ? -8.696 -6.452 5.092 1.00 98.75 376 VAL A N 1
ATOM 2832 C CA . VAL A 1 376 ? -8.106 -5.453 4.196 1.00 98.75 376 VAL A CA 1
ATOM 2833 C C . VAL A 1 376 ? -6.620 -5.777 4.059 1.00 98.75 376 VAL A C 1
ATOM 2835 O O . VAL A 1 376 ? -5.948 -5.954 5.076 1.00 98.75 376 VAL A O 1
ATOM 2838 N N . LEU A 1 377 ? -6.112 -5.880 2.831 1.00 98.81 377 LEU A N 1
ATOM 2839 C CA . LEU A 1 377 ? -4.694 -6.091 2.537 1.00 98.81 377 LEU A CA 1
ATOM 2840 C C . LEU A 1 377 ? -4.146 -4.900 1.750 1.00 98.81 377 LEU A C 1
ATOM 2842 O O . LEU A 1 377 ? -4.770 -4.478 0.781 1.00 98.81 377 LEU A O 1
ATOM 2846 N N . LEU A 1 378 ? -2.970 -4.410 2.133 1.00 98.81 378 LEU A N 1
ATOM 2847 C CA . LEU A 1 378 ? -2.152 -3.468 1.365 1.00 98.81 378 LEU A CA 1
ATOM 2848 C C . LEU A 1 378 ? -0.880 -4.219 0.973 1.00 98.81 378 LEU A C 1
ATOM 2850 O O . LEU A 1 378 ? -0.233 -4.757 1.872 1.00 98.81 37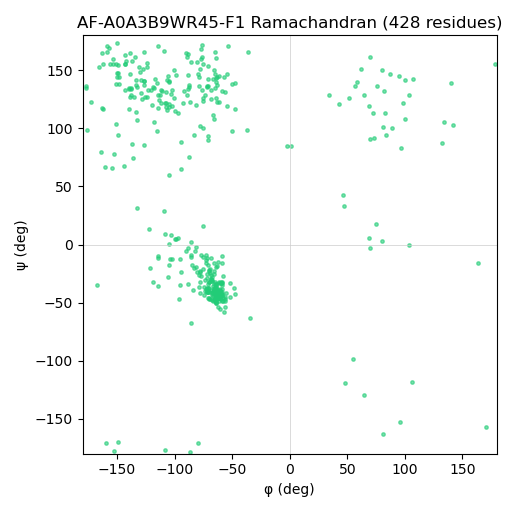8 LEU A O 1
ATOM 2854 N N . MET A 1 379 ? -0.534 -4.298 -0.314 1.00 98.19 379 MET A N 1
ATOM 2855 C CA . MET A 1 379 ? 0.570 -5.138 -0.809 1.00 98.19 379 MET A CA 1
ATOM 2856 C C . MET A 1 379 ? 1.430 -4.438 -1.869 1.00 98.19 379 MET A C 1
ATOM 2858 O O . MET A 1 379 ? 0.878 -3.886 -2.820 1.00 98.19 379 MET A O 1
ATOM 2862 N N . SER A 1 380 ? 2.759 -4.530 -1.735 1.00 98.19 380 SER A N 1
ATOM 2863 C CA . SER A 1 380 ? 3.718 -4.229 -2.814 1.00 98.19 380 SER A CA 1
ATOM 2864 C C . SER A 1 380 ? 3.786 -5.367 -3.844 1.00 98.19 380 SER A C 1
ATOM 2866 O O . SER A 1 380 ? 3.247 -6.467 -3.626 1.00 98.19 380 SER A O 1
ATOM 2868 N N . ASP A 1 381 ? 4.427 -5.104 -4.985 1.00 96.25 381 ASP A N 1
ATOM 2869 C CA . ASP A 1 381 ? 4.436 -6.005 -6.141 1.00 96.25 381 ASP A CA 1
ATOM 2870 C C . ASP A 1 381 ? 5.144 -7.338 -5.860 1.00 96.25 381 ASP A C 1
ATOM 2872 O O . ASP A 1 381 ? 4.689 -8.396 -6.306 1.00 96.25 381 ASP A O 1
ATOM 2876 N N . GLY A 1 382 ? 6.164 -7.337 -5.000 1.00 96.31 382 GLY A N 1
ATOM 2877 C CA . GLY A 1 382 ? 6.906 -8.533 -4.626 1.00 96.31 382 GLY A CA 1
ATOM 2878 C C . GLY A 1 382 ? 6.069 -9.606 -3.925 1.00 96.31 382 GLY A C 1
ATOM 2879 O O . GLY A 1 382 ? 6.514 -10.758 -3.858 1.00 96.31 382 GLY A O 1
ATOM 2880 N N . VAL A 1 383 ? 4.858 -9.278 -3.447 1.00 97.06 383 VAL A N 1
ATOM 2881 C CA . VAL A 1 383 ? 3.866 -10.267 -2.996 1.00 97.06 383 VAL A CA 1
ATOM 2882 C C . VAL A 1 383 ? 3.032 -10.774 -4.178 1.00 97.06 383 VAL A C 1
ATOM 2884 O O . VAL A 1 383 ? 3.145 -11.947 -4.547 1.00 97.06 383 VAL A O 1
ATOM 2887 N N . TYR A 1 384 ? 2.196 -9.922 -4.785 1.00 95.12 384 TYR A N 1
ATOM 2888 C CA . TYR A 1 384 ? 1.190 -10.360 -5.769 1.00 95.12 384 TYR A CA 1
ATOM 2889 C C . TYR A 1 384 ? 1.787 -10.715 -7.146 1.00 95.12 384 TYR A C 1
ATOM 2891 O O . TYR A 1 384 ? 1.203 -11.498 -7.893 1.00 95.12 384 TYR A O 1
ATOM 2899 N N . GLY A 1 385 ? 2.981 -10.215 -7.470 1.00 94.31 385 GLY A N 1
ATOM 2900 C CA . GLY A 1 385 ? 3.793 -10.631 -8.616 1.00 94.31 385 GLY A CA 1
ATOM 2901 C C . GLY A 1 385 ? 4.523 -11.967 -8.404 1.00 94.31 385 GLY A C 1
ATOM 2902 O O . GLY A 1 385 ? 5.095 -12.532 -9.347 1.00 94.31 385 GLY A O 1
ATOM 2903 N N . THR A 1 386 ? 4.512 -12.521 -7.185 1.00 96.06 386 THR A N 1
ATOM 2904 C CA . THR A 1 386 ? 5.183 -13.789 -6.841 1.00 96.06 386 THR A CA 1
ATOM 2905 C C . THR A 1 386 ? 4.238 -14.919 -6.452 1.00 96.06 386 THR A C 1
ATOM 2907 O O . THR A 1 386 ? 4.514 -16.071 -6.813 1.00 96.06 386 THR A O 1
ATOM 2910 N N . ILE A 1 387 ? 3.130 -14.629 -5.774 1.00 96.19 387 ILE A N 1
ATOM 2911 C CA . ILE A 1 387 ? 2.078 -15.607 -5.481 1.00 96.19 387 ILE A CA 1
ATOM 2912 C C . ILE A 1 387 ? 0.760 -15.178 -6.122 1.00 96.19 387 ILE A C 1
ATOM 2914 O O . ILE A 1 387 ? 0.387 -14.011 -6.085 1.00 96.19 387 ILE A O 1
ATOM 2918 N N . GLY A 1 388 ? 0.066 -16.130 -6.745 1.00 95.56 388 GLY A N 1
ATOM 2919 C CA . GLY A 1 388 ? -1.167 -15.842 -7.476 1.00 95.56 388 GLY A CA 1
ATOM 2920 C C . GLY A 1 388 ? -2.363 -15.630 -6.547 1.00 95.56 388 GLY A C 1
ATOM 2921 O O . GLY A 1 388 ? -2.385 -16.138 -5.426 1.00 95.56 388 GLY A O 1
ATOM 2922 N N . GLU A 1 389 ? -3.406 -14.964 -7.049 1.00 96.19 389 GLU A N 1
ATOM 2923 C CA . GLU A 1 389 ? -4.651 -14.687 -6.309 1.00 96.19 389 GLU A CA 1
ATOM 2924 C C . GLU A 1 389 ? -5.219 -15.928 -5.599 1.00 96.19 389 GLU A C 1
ATOM 2926 O O . GLU A 1 389 ? -5.580 -15.866 -4.426 1.00 96.19 389 GLU A O 1
ATOM 2931 N N . ALA A 1 390 ? -5.223 -17.084 -6.269 1.00 97.12 390 ALA A N 1
ATOM 2932 C CA . ALA A 1 390 ? -5.690 -18.340 -5.686 1.00 97.12 390 ALA A CA 1
ATOM 2933 C C . ALA A 1 390 ? -4.880 -18.769 -4.445 1.00 97.12 390 ALA A C 1
ATOM 2935 O O . ALA A 1 390 ? -5.459 -19.255 -3.478 1.00 97.12 390 ALA A O 1
ATOM 2936 N N . GLU A 1 391 ? -3.559 -18.569 -4.432 1.00 96.81 391 GLU A N 1
ATOM 2937 C CA . GLU A 1 391 ? -2.706 -18.893 -3.277 1.00 96.81 391 GLU A CA 1
ATOM 2938 C C . GLU A 1 391 ? -2.936 -17.917 -2.120 1.00 96.81 391 GLU A C 1
ATOM 2940 O O . GLU A 1 391 ? -2.970 -18.334 -0.961 1.00 96.81 391 GLU A O 1
ATOM 2945 N N . ILE A 1 392 ? -3.156 -16.636 -2.437 1.00 98.19 392 ILE A N 1
AT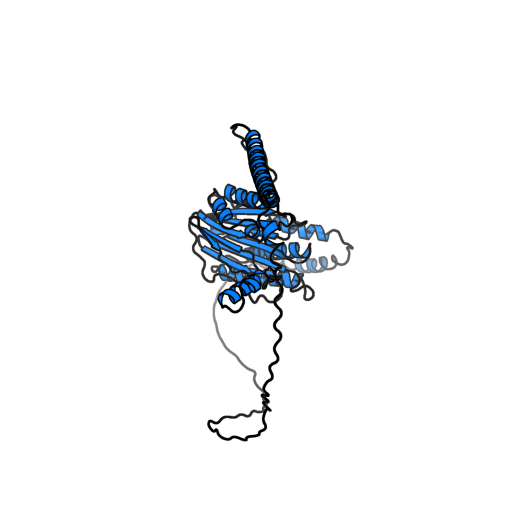OM 2946 C CA . ILE A 1 392 ? -3.531 -15.603 -1.466 1.00 98.19 392 ILE A CA 1
ATOM 2947 C C . ILE A 1 392 ? -4.889 -15.959 -0.835 1.00 98.19 392 ILE A C 1
ATOM 2949 O O . ILE A 1 392 ? -5.010 -15.972 0.388 1.00 98.19 392 ILE A O 1
ATOM 2953 N N . ILE A 1 393 ? -5.887 -16.350 -1.635 1.00 98.31 393 ILE A N 1
ATOM 2954 C CA . ILE A 1 393 ? -7.202 -16.807 -1.155 1.00 98.31 393 ILE A CA 1
ATOM 2955 C C . ILE A 1 393 ? -7.079 -18.046 -0.254 1.00 98.31 393 ILE A C 1
ATOM 2957 O O . ILE A 1 393 ? -7.676 -18.068 0.823 1.00 98.31 393 ILE A O 1
ATOM 2961 N N . GLU A 1 394 ? -6.303 -19.068 -0.637 1.00 97.94 394 GLU A N 1
ATOM 2962 C CA . GLU A 1 394 ? -6.099 -20.251 0.217 1.00 97.94 394 GLU A CA 1
ATOM 2963 C C . GLU A 1 394 ? -5.401 -19.895 1.541 1.00 97.94 394 GLU A C 1
ATOM 2965 O O . GLU A 1 394 ? -5.799 -20.385 2.601 1.00 97.94 394 GLU A O 1
ATOM 2970 N N . ALA A 1 395 ? -4.409 -18.998 1.520 1.00 98.00 395 ALA A N 1
ATOM 2971 C CA . ALA A 1 395 ? -3.774 -18.495 2.736 1.00 98.00 395 ALA A CA 1
ATOM 2972 C C . ALA A 1 395 ? -4.772 -17.728 3.624 1.00 98.00 395 ALA A C 1
ATOM 2974 O O . ALA A 1 395 ? -4.803 -17.931 4.840 1.00 98.00 395 ALA A O 1
ATOM 2975 N N . LEU A 1 396 ? -5.637 -16.898 3.033 1.00 98.12 396 LEU A N 1
ATOM 2976 C CA . LEU A 1 396 ? -6.632 -16.091 3.744 1.00 98.12 396 LEU A CA 1
ATOM 2977 C C . LEU A 1 396 ? -7.801 -16.896 4.335 1.00 98.12 396 LEU A C 1
ATOM 2979 O O . LEU A 1 396 ? -8.507 -16.383 5.201 1.00 98.12 396 LEU A O 1
ATOM 2983 N N . ARG A 1 397 ? -7.967 -18.175 3.987 1.00 97.31 397 ARG A N 1
ATOM 2984 C CA . ARG A 1 397 ? -8.873 -19.090 4.714 1.00 97.31 397 ARG A CA 1
ATOM 2985 C C . ARG A 1 397 ? -8.340 -19.508 6.086 1.00 97.31 397 ARG A C 1
ATOM 2987 O O . ARG A 1 397 ? -9.098 -20.017 6.910 1.00 97.31 397 ARG A O 1
ATOM 2994 N N . LEU A 1 398 ? -7.048 -19.315 6.353 1.00 97.62 398 LEU A N 1
ATOM 2995 C CA . LEU A 1 398 ? -6.437 -19.640 7.640 1.00 97.62 398 LEU A CA 1
ATOM 2996 C C . LEU A 1 398 ? -6.710 -18.537 8.687 1.00 97.62 398 LEU A C 1
ATOM 2998 O O . LEU A 1 398 ? -6.927 -17.376 8.326 1.00 97.62 398 LEU A O 1
ATOM 3002 N N . PRO A 1 399 ? -6.641 -18.847 9.998 1.00 96.38 399 PRO A N 1
ATOM 3003 C CA . PRO A 1 399 ? -6.657 -17.836 11.061 1.00 96.38 399 PRO A CA 1
ATOM 3004 C C . PRO A 1 399 ? -5.568 -16.771 10.866 1.00 96.38 399 PRO A C 1
ATOM 3006 O O . PRO A 1 399 ? -4.475 -17.109 10.416 1.00 96.38 399 PRO A O 1
ATOM 3009 N N . PHE A 1 400 ? -5.831 -15.522 11.260 1.00 95.31 400 PHE A N 1
ATOM 3010 C CA . PHE A 1 400 ? -5.014 -14.325 10.990 1.00 95.31 400 PHE A CA 1
ATOM 3011 C C . PHE A 1 400 ? -3.487 -14.548 10.947 1.00 95.31 400 PHE A C 1
ATOM 3013 O O . PHE A 1 400 ? -2.847 -14.428 9.901 1.00 95.31 400 PHE A O 1
ATOM 3020 N N . LYS A 1 401 ? -2.899 -14.969 12.077 1.00 94.94 401 LYS A N 1
ATOM 3021 C CA . LYS A 1 401 ? -1.452 -15.231 12.224 1.00 94.94 401 LYS A CA 1
ATOM 3022 C C . LYS A 1 401 ? -0.938 -16.335 11.287 1.00 94.94 401 LYS A C 1
ATOM 3024 O O . LYS A 1 401 ? 0.207 -16.285 10.846 1.00 94.94 401 LYS A O 1
ATOM 3029 N N . LYS A 1 402 ? -1.767 -17.339 10.977 1.00 96.69 402 LYS A N 1
ATOM 3030 C CA . LYS A 1 402 ? -1.438 -18.430 10.043 1.00 96.69 402 LYS A CA 1
ATOM 3031 C C . LYS A 1 402 ? -1.556 -17.991 8.582 1.00 96.69 402 LYS A C 1
ATOM 3033 O O . LYS A 1 402 ? -0.761 -18.467 7.783 1.00 96.69 402 LYS A O 1
ATOM 3038 N N . ALA A 1 403 ? -2.470 -17.078 8.249 1.00 97.56 403 ALA A N 1
ATOM 3039 C CA . ALA A 1 403 ? -2.592 -16.516 6.903 1.00 97.56 403 ALA A CA 1
ATOM 3040 C C . ALA A 1 403 ? -1.341 -15.710 6.514 1.00 97.56 403 ALA A C 1
ATOM 3042 O O . ALA A 1 403 ? -0.717 -16.017 5.502 1.00 97.56 403 ALA A O 1
ATOM 3043 N N . LEU A 1 404 ? -0.890 -14.786 7.375 1.00 97.19 404 LEU A N 1
ATOM 3044 C CA . LEU A 1 404 ? 0.376 -14.059 7.178 1.00 97.19 404 LEU A CA 1
ATOM 3045 C C . LEU A 1 404 ? 1.571 -15.024 7.036 1.00 97.19 404 LEU A C 1
ATOM 3047 O O . LEU A 1 404 ? 2.338 -14.919 6.081 1.00 97.19 404 LEU A O 1
ATOM 3051 N N . LYS A 1 405 ? 1.689 -16.030 7.924 1.00 96.88 405 LYS A N 1
ATOM 3052 C CA . LYS A 1 405 ? 2.738 -17.070 7.831 1.00 96.88 405 LYS A CA 1
ATOM 3053 C C . LYS A 1 405 ? 2.654 -17.895 6.542 1.00 96.88 405 LYS A C 1
ATOM 3055 O O . LYS A 1 405 ? 3.689 -18.333 6.049 1.00 96.88 405 LYS A O 1
ATOM 3060 N N . ALA A 1 406 ? 1.461 -18.143 6.006 1.00 97.31 406 ALA A N 1
ATOM 3061 C CA . ALA A 1 406 ? 1.286 -18.884 4.761 1.00 97.31 406 ALA A CA 1
ATOM 3062 C C . ALA A 1 406 ? 1.683 -18.050 3.534 1.00 97.31 406 ALA A C 1
ATOM 3064 O O . ALA A 1 406 ? 2.355 -18.589 2.660 1.00 97.31 406 ALA A O 1
ATOM 3065 N N . MET A 1 407 ? 1.349 -16.754 3.499 1.00 97.69 407 MET A N 1
ATOM 3066 C CA . MET A 1 407 ? 1.758 -15.850 2.416 1.00 97.69 407 MET A CA 1
ATOM 3067 C C . MET A 1 407 ? 3.284 -15.670 2.367 1.00 97.69 407 MET A C 1
ATOM 3069 O O . MET A 1 407 ? 3.878 -15.911 1.320 1.00 97.69 407 MET A O 1
ATOM 3073 N N . ASP A 1 408 ? 3.938 -15.374 3.500 1.00 96.56 408 ASP A N 1
ATOM 3074 C CA . ASP A 1 408 ? 5.411 -15.286 3.591 1.00 96.56 408 ASP A CA 1
ATOM 3075 C C . ASP A 1 408 ? 6.093 -16.583 3.121 1.00 96.56 408 ASP A C 1
ATOM 3077 O O . ASP A 1 408 ? 6.968 -16.568 2.253 1.00 96.56 408 ASP A O 1
ATOM 3081 N N . ARG A 1 409 ? 5.627 -17.739 3.616 1.00 95.81 409 ARG A N 1
ATOM 3082 C CA . ARG A 1 409 ? 6.145 -19.047 3.188 1.00 95.81 409 ARG A CA 1
ATOM 3083 C C . ARG A 1 409 ? 5.935 -19.300 1.699 1.00 95.81 409 ARG A C 1
ATOM 3085 O O . ARG A 1 409 ? 6.824 -19.872 1.076 1.00 95.81 409 ARG A O 1
ATOM 3092 N N . ALA A 1 410 ? 4.794 -18.910 1.130 1.00 95.94 410 ALA A N 1
ATOM 3093 C CA . ALA A 1 410 ? 4.504 -19.103 -0.287 1.00 95.94 410 ALA A CA 1
ATOM 3094 C C . ALA A 1 410 ? 5.416 -18.238 -1.176 1.00 95.94 410 ALA A C 1
ATOM 3096 O O . ALA A 1 410 ? 5.965 -18.759 -2.148 1.00 95.94 410 ALA A O 1
ATOM 3097 N N . VAL A 1 411 ? 5.662 -16.976 -0.798 1.00 95.81 411 VAL A N 1
ATOM 3098 C CA . VAL A 1 411 ? 6.630 -16.083 -1.462 1.00 95.81 411 VAL A CA 1
ATOM 3099 C C . VAL A 1 411 ? 8.040 -16.681 -1.400 1.00 95.81 411 VAL A C 1
ATOM 3101 O O . VAL A 1 411 ? 8.637 -16.956 -2.444 1.00 95.81 411 VAL A O 1
ATOM 3104 N N . ARG A 1 412 ? 8.552 -17.004 -0.201 1.00 93.75 412 ARG A N 1
ATOM 3105 C CA . ARG A 1 412 ? 9.892 -17.606 -0.026 1.00 93.75 412 ARG A CA 1
ATOM 3106 C C . ARG A 1 412 ? 10.049 -18.936 -0.770 1.00 93.75 412 ARG A C 1
ATOM 3108 O O . ARG A 1 412 ? 11.100 -19.199 -1.355 1.00 93.75 412 ARG A O 1
ATOM 3115 N N . ALA A 1 413 ? 9.008 -19.770 -0.793 1.00 93.50 413 ALA A N 1
ATOM 3116 C CA . ALA A 1 413 ? 9.023 -21.064 -1.476 1.00 93.50 413 ALA A CA 1
ATOM 3117 C C . ALA A 1 413 ? 9.152 -20.957 -3.005 1.00 93.50 413 ALA A C 1
ATOM 3119 O O . ALA A 1 413 ? 9.501 -21.952 -3.642 1.00 93.50 413 ALA A O 1
ATOM 3120 N N . ARG A 1 414 ? 8.916 -19.781 -3.612 1.00 92.81 414 ARG A N 1
ATOM 3121 C CA . ARG A 1 414 ? 9.166 -19.583 -5.047 1.00 92.81 414 ARG A CA 1
ATOM 3122 C C . ARG A 1 414 ? 10.648 -19.603 -5.409 1.00 92.81 414 ARG A C 1
ATOM 3124 O O . ARG A 1 414 ? 10.954 -19.933 -6.550 1.00 92.81 414 ARG A O 1
ATOM 3131 N N . GLN A 1 415 ? 11.543 -19.257 -4.475 1.00 85.44 415 GLN A N 1
ATOM 3132 C CA . GLN A 1 415 ? 13.000 -19.209 -4.682 1.00 85.44 415 GLN A CA 1
ATOM 3133 C C . GLN A 1 415 ? 13.419 -18.474 -5.976 1.00 85.44 415 GLN A C 1
ATOM 3135 O O . GLN A 1 415 ? 14.412 -18.832 -6.612 1.00 85.44 415 GLN A O 1
ATOM 3140 N N . LYS A 1 416 ? 12.658 -17.448 -6.389 1.00 86.94 416 LYS A N 1
ATOM 3141 C CA . LYS A 1 416 ? 13.012 -16.612 -7.542 1.00 86.94 416 LYS A CA 1
ATOM 3142 C C . LYS A 1 416 ? 14.330 -15.903 -7.225 1.00 86.94 416 LYS A C 1
ATOM 3144 O O . LYS A 1 416 ? 14.394 -15.143 -6.265 1.00 86.94 416 LYS A O 1
ATOM 3149 N N . SER A 1 417 ? 15.353 -16.079 -8.059 1.00 89.19 417 SER A N 1
ATOM 3150 C CA . SER A 1 417 ? 16.618 -15.333 -7.936 1.00 89.19 417 SER A CA 1
ATOM 3151 C C . SER A 1 417 ? 16.444 -13.821 -8.123 1.00 89.19 417 SER A C 1
ATOM 3153 O O . SER A 1 417 ? 17.309 -13.052 -7.729 1.00 89.19 417 SER A O 1
ATOM 3155 N N . THR A 1 418 ? 15.325 -13.412 -8.723 1.00 88.75 418 THR A N 1
ATOM 3156 C CA . THR A 1 418 ? 14.885 -12.026 -8.921 1.00 88.75 418 THR A CA 1
ATOM 3157 C C . THR A 1 418 ? 13.677 -11.690 -8.035 1.00 88.75 418 THR A C 1
ATOM 3159 O O . THR A 1 418 ? 12.808 -10.934 -8.456 1.00 88.75 418 THR A O 1
ATOM 3162 N N . GLN A 1 419 ? 13.534 -12.329 -6.865 1.00 94.19 419 GLN A N 1
ATOM 3163 C CA . GLN A 1 419 ? 12.482 -11.963 -5.913 1.00 94.19 419 GLN A CA 1
ATOM 3164 C C . GLN A 1 419 ? 12.720 -10.540 -5.419 1.00 94.19 419 GLN A C 1
ATOM 3166 O O . GLN A 1 419 ? 13.794 -10.245 -4.888 1.00 94.19 419 GLN A O 1
ATOM 3171 N N . ASP A 1 420 ? 11.701 -9.703 -5.555 1.00 94.44 420 ASP A N 1
ATOM 3172 C CA . ASP A 1 420 ? 11.756 -8.330 -5.093 1.00 94.44 420 ASP A CA 1
ATOM 3173 C C . ASP A 1 420 ? 11.618 -8.193 -3.575 1.00 94.44 420 ASP A C 1
ATOM 3175 O O . ASP A 1 420 ? 11.300 -9.163 -2.872 1.00 94.44 420 ASP A O 1
ATOM 3179 N N . ASN A 1 421 ? 11.834 -6.971 -3.093 1.00 96.06 421 ASN A N 1
ATOM 3180 C CA . ASN A 1 421 ? 11.279 -6.517 -1.826 1.00 96.06 421 ASN A CA 1
ATOM 3181 C C . ASN A 1 421 ? 9.787 -6.861 -1.765 1.00 96.06 421 ASN A C 1
ATOM 3183 O O . ASN A 1 421 ? 9.095 -6.811 -2.776 1.00 96.06 421 ASN A O 1
ATOM 3187 N N . TYR A 1 422 ? 9.298 -7.319 -0.614 1.00 97.06 422 TYR A N 1
ATOM 3188 C CA . TYR A 1 422 ? 7.881 -7.642 -0.497 1.00 97.06 422 TYR A CA 1
ATOM 3189 C C . TYR A 1 422 ? 7.322 -7.291 0.869 1.00 97.06 422 TYR A C 1
ATOM 3191 O O . TYR A 1 422 ? 7.875 -7.653 1.912 1.00 97.06 422 TYR A O 1
ATOM 3199 N N . THR A 1 423 ? 6.165 -6.638 0.838 1.00 98.44 423 THR A N 1
ATOM 3200 C CA . THR A 1 423 ? 5.452 -6.139 2.004 1.00 98.44 423 THR A CA 1
ATOM 3201 C C . THR A 1 423 ? 3.961 -6.366 1.831 1.00 98.44 423 THR A C 1
ATOM 3203 O O . THR A 1 423 ? 3.375 -6.061 0.797 1.00 98.44 423 THR A O 1
ATOM 3206 N N . CYS A 1 424 ? 3.324 -6.881 2.878 1.00 98.44 424 CYS A N 1
ATOM 3207 C CA . CYS A 1 424 ? 1.874 -6.900 3.002 1.00 98.44 424 CYS A CA 1
ATOM 3208 C C . CYS A 1 424 ? 1.488 -6.473 4.416 1.00 98.44 424 CYS A C 1
ATOM 3210 O O . CYS A 1 424 ? 1.931 -7.098 5.378 1.00 98.44 424 CYS A O 1
ATOM 3212 N N . VAL A 1 425 ? 0.612 -5.479 4.551 1.00 98.69 425 VAL A N 1
ATOM 3213 C CA . VAL A 1 425 ? -0.091 -5.159 5.805 1.00 98.69 425 VAL A CA 1
ATOM 3214 C C . VAL A 1 425 ? -1.513 -5.703 5.707 1.00 98.69 425 VAL A C 1
ATOM 3216 O O . VAL A 1 425 ? -2.182 -5.501 4.699 1.00 98.69 425 VAL A O 1
ATOM 3219 N N . MET A 1 426 ? -1.976 -6.398 6.745 1.00 98.62 426 MET A N 1
ATOM 3220 C CA . MET A 1 426 ? -3.304 -7.005 6.809 1.00 98.62 426 MET A CA 1
ATOM 3221 C C . MET A 1 426 ? -4.053 -6.535 8.058 1.00 98.62 426 MET A C 1
ATOM 3223 O O . MET A 1 426 ? -3.548 -6.680 9.172 1.00 98.62 426 MET A O 1
ATOM 3227 N N . ILE A 1 427 ? -5.265 -6.013 7.867 1.00 98.12 427 ILE A N 1
ATOM 3228 C CA . ILE A 1 427 ? -6.199 -5.581 8.916 1.00 98.12 427 ILE A CA 1
ATOM 3229 C C . ILE A 1 427 ? -7.400 -6.532 8.896 1.00 98.12 427 ILE A C 1
ATOM 3231 O O . ILE A 1 427 ? -8.063 -6.633 7.870 1.00 98.12 427 ILE A O 1
ATOM 3235 N N . GLU A 1 428 ? -7.701 -7.213 10.001 1.00 97.56 428 GLU A N 1
ATOM 3236 C CA . GLU A 1 428 ? -8.892 -8.067 10.161 1.00 97.56 428 GLU A CA 1
ATOM 3237 C C . GLU A 1 428 ? -9.914 -7.412 11.095 1.00 97.56 428 GLU A C 1
ATOM 3239 O O . GLU A 1 428 ? -9.556 -6.974 12.189 1.00 97.56 428 GLU A O 1
ATOM 3244 N N . ILE A 1 429 ? -11.180 -7.365 10.677 1.00 96.69 429 ILE A N 1
ATOM 3245 C CA . ILE A 1 429 ? -12.288 -6.760 11.433 1.00 96.69 429 ILE A CA 1
ATOM 3246 C C . ILE A 1 429 ? -12.918 -7.779 12.395 1.00 96.69 429 ILE A C 1
ATOM 3248 O O . ILE A 1 429 ? -13.194 -8.915 12.005 1.00 96.69 429 ILE A O 1
ATOM 3252 N N . LYS A 1 430 ? -13.184 -7.377 13.644 1.00 90.75 430 LYS A N 1
ATOM 3253 C CA . LYS A 1 430 ? -13.720 -8.243 14.713 1.00 90.75 430 LYS A CA 1
ATOM 3254 C C . LYS A 1 430 ? -15.250 -8.242 14.851 1.00 90.75 430 LYS A C 1
ATOM 3256 O O . LYS A 1 430 ? -15.973 -7.334 14.373 1.00 90.75 430 LYS A O 1
#

Solvent-accessible surface area (backbone atoms only — not comparable to full-atom values): 25755 Å² total; per-residue (Å²): 123,88,60,50,75,79,61,54,60,52,64,68,53,66,70,65,75,82,65,82,81,90,75,87,63,63,76,61,57,54,62,57,48,66,66,60,77,74,66,89,84,83,83,82,90,85,86,82,89,91,84,86,86,89,83,92,83,84,89,88,82,90,89,89,80,92,89,86,88,82,88,82,84,89,84,84,85,90,84,85,85,89,92,82,92,84,80,88,83,86,81,87,83,87,85,82,89,83,89,84,88,78,93,78,94,76,84,86,89,88,85,64,72,69,61,54,77,70,31,73,66,51,56,50,51,52,52,49,53,53,50,51,51,51,50,50,50,52,49,50,53,50,49,52,50,49,52,50,46,55,62,57,74,67,56,82,75,99,69,91,78,71,94,83,83,79,69,84,62,54,58,44,80,78,39,85,50,92,74,37,64,48,37,31,31,32,34,56,49,33,64,58,44,98,56,59,23,58,30,51,36,62,49,86,63,94,46,46,65,52,26,62,57,61,20,40,44,40,35,40,17,43,24,38,38,77,72,70,56,1,29,51,34,5,42,48,36,38,54,39,31,46,51,50,48,70,69,46,71,58,58,95,49,60,42,66,48,53,52,53,29,48,54,50,16,30,55,5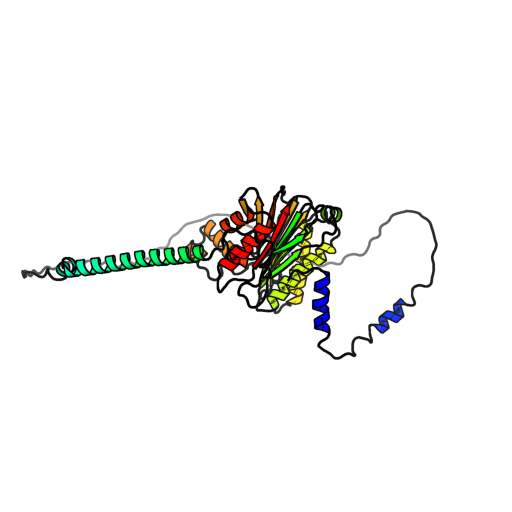2,40,34,64,71,51,33,88,92,33,45,62,66,36,24,14,28,34,32,38,36,39,48,35,88,52,30,39,21,43,41,38,25,13,61,40,44,39,33,45,35,54,98,88,42,78,43,74,73,65,73,55,30,24,43,36,51,55,33,53,51,36,37,76,73,65,78,46,51,71,67,58,48,74,64,48,90,53,34,85,41,66,74,27,41,42,14,52,64,82,81,88,60,71,46,67,41,90,65,61,45,82,58,56,71,68,25,33,40,37,39,32,31,54,37,41,65,79,64,40,53,72,70,58,53,46,60,22,62,72,40,62,70,77,54,15,47,51,40,50,52,50,52,45,61,71,63,69,52,83,81,31,42,38,27,37,36,41,38,40,36,32,96

Secondary structure (DSSP, 8-state):
----HHHHHHHHHHTSSSS---SSSHHHHHHHHHHHTTS------------------------------------------------------------------------SHHHHHT-HHHHHHHHHHHHHHHHHHHHHHHHHHHHHHHHHTTSPPS----S------S-EEEE--SSSSEEEEEEEE-TTSSS--EEEEE----SHHHHHHH-EEEEEEEEESTTHHHHHHHHHHHHHHHHHHHHS---S-HHHHHHHHHHHHHHHHHHHH-TTTTTTSEE-EEEEEEETTEEEEEEESS-EEEEEETTEEEE-SPP-BHHHHHHHHHHTTSS-HHHHHH-TTTT-BSS-BTSSS----EE-SSPEEP-TT-EEEEE-HHHHTTS-HHHHHHHHTS-HHHHHHHHHHHHHHT--TTPPPEEEEEEEE-

Sequence (430 aa):
MSLRYDNVRNIFVSQAEESGPRDAFNSKADEIREQHENGDEQKEEAENGITVTIDAGADTGNSTAEQQIPEEAGGAAGGTPGNEDTGETMPDNEGESQEESGEGSLTGEISETEAFLSSPLFYASIAGAVLLAVIAIVLFIKIRKQRRKRAMEGMPESQTVEDEDMAETAVKVLVENADIPVTVGSIHDTGMRNMQQDSFGISEVPDAESFKKQGILAVVADGMGGLSDGERMSALVVVTMLREFEASKADPAPASTLMRLIDAANSAVNKELGDERLGKCGSTVVAVIVKERSLSWISVGDSHIYVYRDGKLLKLNKDHNYGAELDEKLKRGEISFEEAARDPKRAALTSFIGIGELELIDHNDIPAALEKNDRVLLMSDGVYGTIGEAEIIEALRLPFKKALKAMDRAVRARQKSTQDNYTCVMIEIK

pLDDT: mean 73.46, std 27.59, range [20.73, 98.88]

Foldseek 3Di:
DADDPVVVVVVVVVVVPPDDDDDPPPVPVVVVVVVVVPPPDDDDDDDDDDDDDDDDDDDDDDDDDDDDDDDDDDDDDDDDDDDDDDDDDDDDDDDDDDDDDDDDDDDDDDDDVVCVVPDPVVVVVVVVVVVVVVVVVVVVVVVVVVVVVVVVVPDDDDDDDDDPDCPPFQWDWDDDDPQAQKTKIKHWDFWLHPDFLKDKYKADDPGNVSCQQQFMKIKIKGWDAPDPLSNVQNHLLRSQLRVQSVVPGRDPFVQVSVVVSLVRSLVRLLVVQDPVRFQRIHIWMKMWGQHPFWIKIKTWAAWWKWKDDPLDIGTDDDHQFVLSVLVVCVVVVVDDPVCSVPDPRRRPGNTGRRNRDGPDMDIDNGTDGHDAFMKIKTKDCLQCVQDPPNQLSVLSVDPDSSSNVSSSCSSVVSVPSPRGTIMMMMMGGD

Radius of gyration: 36.76 Å; Cα contacts (8 Å, |Δi|>4): 605; chains: 1; bounding box: 57×106×120 Å